Protein AF-0000000065998269 (afdb_homodimer)

pLDDT: mean 97.58, std 2.24, range [82.88, 98.94]

Radius of gyration: 25.49 Å; Cα contacts (8 Å, |Δi|>4): 1483; chains: 2; bounding box: 58×75×57 Å

Organism: Parabacteroides distasonis (strain ATCC 8503 / DSM 20701 / CIP 104284 / JCM 5825 / NCTC 11152) (NCBI:txid435591)

Solvent-accessible surface area (backbone atoms only — not comparable to full-atom values): 30458 Å² total; per-residue (Å²): 128,53,25,35,28,27,34,22,47,51,65,35,29,40,36,16,52,49,46,30,29,67,68,49,56,32,52,29,38,32,28,32,16,78,54,74,36,40,17,39,26,52,20,51,34,50,50,27,27,26,58,68,72,67,38,81,35,43,54,41,36,34,56,74,51,56,73,78,44,46,61,20,51,36,34,37,38,46,43,64,72,78,88,51,94,92,58,50,70,63,54,46,47,42,54,24,45,53,47,46,49,51,51,51,55,52,46,38,73,42,15,73,78,35,28,38,37,29,60,23,68,60,30,35,48,47,33,35,47,47,39,70,73,67,68,55,66,64,38,33,42,38,11,38,49,13,37,34,48,12,31,38,37,20,34,42,47,16,61,75,69,72,51,62,40,76,48,40,46,50,48,20,29,29,29,79,43,62,85,23,45,41,64,41,58,87,78,12,21,49,80,81,41,49,39,70,81,76,40,52,71,68,56,50,49,50,36,48,54,50,38,32,40,39,64,60,53,32,22,68,31,53,76,40,75,73,24,55,21,55,5,39,24,45,28,41,55,50,37,27,20,72,64,47,61,60,42,76,42,25,25,18,32,70,31,84,46,62,98,79,35,60,85,47,28,38,16,39,40,23,28,25,17,75,70,31,52,73,40,82,56,83,74,93,64,53,74,68,53,46,50,52,41,51,54,14,50,50,53,50,52,55,58,45,49,44,38,46,74,62,63,74,95,129,52,26,34,28,27,35,23,48,51,64,34,29,40,38,17,52,48,48,31,31,67,68,49,58,30,52,30,39,33,29,33,17,80,55,74,36,40,16,38,27,50,21,51,33,49,50,27,26,27,58,68,72,68,36,81,35,44,55,42,35,33,56,73,50,55,72,75,44,46,60,20,50,36,35,36,38,44,44,63,72,77,88,50,94,91,58,50,72,62,54,46,47,41,55,25,45,53,48,46,48,52,51,52,54,52,45,38,74,41,15,74,80,36,28,39,35,27,60,24,69,60,29,36,48,45,32,36,48,47,40,71,73,67,68,56,65,64,38,31,41,37,12,39,46,14,37,34,49,13,31,40,36,19,34,41,48,16,61,74,69,72,51,62,38,73,49,40,46,48,49,18,29,28,29,77,46,61,85,24,45,41,63,41,58,86,77,12,21,50,80,81,41,49,39,70,80,77,40,54,72,68,58,49,50,50,37,47,53,49,38,34,40,40,64,60,54,31,21,68,30,56,75,41,75,71,24,53,24,54,6,38,26,43,29,43,56,49,38,28,21,73,64,46,60,61,42,76,42,26,24,16,34,70,30,84,46,62,96,79,35,59,85,47,28,37,16,39,39,22,29,26,18,75,69,32,50,75,39,80,56,83,74,93,65,53,74,68,53,47,52,52,41,52,53,14,50,49,52,51,52,54,56,46,48,43,38,45,75,62,63,75,93

Foldseek 3Di:
DAEEEEEDCPQQSLLLQLLCQLVVLGQEYEYEYQDPPRQQVSQVVSVVCCVVSVGRRRYHYDHPDLLVLAQHQEYEYADADDDDPPDDLLNRLLRRLVVLLVVLVSNCVRHVNHQYEYAYPVQQLSLLLNCVNVVDDQLRGWYLQFLLLQLLLLVLLCVLLVHDSVQKGWTWWFGRALQTIDTPLQPIDRNPHRCCVVDPPVSSVVSRNCSSCVQVVVCVVVVHGDRNSSSVSSNVLSSCQSVFVQDWTWIFTADPCALHDHSTTITFTAGHYVSRGPGTDHDDDDPVRSVSNVVRRVVRVVSNVSCVVSPSD/DAEEEEEDCPQQSLLLQLLCQLVVLGQEYEYEYQDPPRQQVSQVVSVVCCVVSVGRRRYHYDHPDLLVLAQHQEYEYADADDDDPPADLLNRLLRRLVVLLVVLVSNCVRHVQHQYEYAYPVQQLSLLLNCVNVVDPQLRGWYLQFLLLQLLLLVLLCVLLVHDSVQKGWTWWFGRALQTIDTPLQPIDRNPHRCCVVDPPVSSVVSRNCSSCVQVVVCVVPVHGDRNSSSVSSNVLSSCQSVFVQDWTWIFTADDCALHDHSTTITFTAGHYVSRGPGTDHDDDDPVRSVSNVVRRVVRVVSNVSCVVSPSD

Structure (mmCIF, N/CA/C/O backbone):
data_AF-0000000065998269-model_v1
#
loop_
_entity.id
_entity.type
_entity.pdbx_description
1 polymer 'Malate dehydrogenase'
#
loop_
_atom_site.group_PDB
_atom_site.id
_atom_site.type_symbol
_atom_site.label_atom_id
_atom_site.label_alt_id
_atom_site.label_comp_id
_atom_site.label_asym_id
_atom_site.label_entity_id
_atom_site.label_seq_id
_atom_site.pdbx_PDB_ins_code
_atom_site.Cartn_x
_atom_site.Cartn_y
_atom_site.Cartn_z
_atom_site.occupancy
_atom_site.B_iso_or_equiv
_atom_site.auth_seq_id
_atom_site.auth_comp_id
_atom_site.auth_asym_id
_atom_site.auth_atom_id
_atom_site.pdbx_PDB_model_num
ATOM 1 N N . MET A 1 1 ? 19.141 14.562 -9.172 1 91.5 1 MET A N 1
ATOM 2 C CA . MET A 1 1 ? 18.297 13.414 -8.836 1 91.5 1 MET A CA 1
ATOM 3 C C . MET A 1 1 ? 17.484 13.688 -7.574 1 91.5 1 MET A C 1
ATOM 5 O O . MET A 1 1 ? 18.031 14.156 -6.574 1 91.5 1 MET A O 1
ATOM 9 N N . SER A 1 2 ? 16.156 13.688 -7.668 1 98 2 SER A N 1
ATOM 10 C CA . SER A 1 2 ? 15.312 13.938 -6.504 1 98 2 SER A CA 1
ATOM 11 C C . SER A 1 2 ? 15.367 12.766 -5.523 1 98 2 SER A C 1
ATOM 13 O O . SER A 1 2 ? 15.406 11.609 -5.938 1 98 2 SER A O 1
ATOM 15 N N . LYS A 1 3 ? 15.57 13.078 -4.312 1 98.75 3 LYS A N 1
ATOM 16 C CA . LYS A 1 3 ? 15.703 12.078 -3.258 1 98.75 3 LYS A CA 1
ATOM 17 C C . LYS A 1 3 ? 14.828 12.422 -2.059 1 98.75 3 LYS A C 1
ATOM 19 O O . LYS A 1 3 ? 14.82 13.57 -1.599 1 98.75 3 LYS A O 1
ATOM 24 N N . VAL A 1 4 ? 14.016 11.438 -1.561 1 98.94 4 VAL A N 1
ATOM 25 C CA . VAL A 1 4 ? 13.164 11.594 -0.384 1 98.94 4 VAL A CA 1
ATOM 26 C C . VAL A 1 4 ? 13.531 10.539 0.659 1 98.94 4 VAL A C 1
ATOM 28 O O . VAL A 1 4 ? 13.758 9.375 0.321 1 98.94 4 VAL A O 1
ATOM 31 N N . THR A 1 5 ? 13.664 10.938 1.883 1 98.94 5 THR A N 1
ATOM 32 C CA . THR A 1 5 ? 13.883 10.008 2.986 1 98.94 5 THR A CA 1
ATOM 33 C C . THR A 1 5 ? 12.648 9.945 3.887 1 98.94 5 THR A C 1
ATOM 35 O O . THR A 1 5 ? 12.047 10.969 4.199 1 98.94 5 THR A O 1
ATOM 38 N N . VAL A 1 6 ? 12.266 8.773 4.223 1 98.94 6 VAL A N 1
ATOM 39 C CA . VAL A 1 6 ? 11.234 8.531 5.23 1 98.94 6 VAL A CA 1
ATOM 40 C C . VAL A 1 6 ? 11.867 7.898 6.469 1 98.94 6 VAL A C 1
ATOM 42 O O . VAL A 1 6 ? 12.398 6.785 6.406 1 98.94 6 VAL A O 1
ATOM 45 N N . VAL A 1 7 ? 11.828 8.633 7.582 1 98.88 7 VAL A N 1
ATOM 46 C CA . VAL A 1 7 ? 12.383 8.117 8.828 1 98.88 7 VAL A CA 1
ATOM 47 C C . VAL A 1 7 ? 11.281 7.441 9.641 1 98.88 7 VAL A C 1
ATOM 49 O O . VAL A 1 7 ? 10.336 8.094 10.086 1 98.88 7 VAL A O 1
ATOM 52 N N . GLY A 1 8 ? 11.453 6.199 9.93 1 98.44 8 GLY A N 1
ATOM 53 C CA . GLY A 1 8 ? 10.422 5.332 10.469 1 98.44 8 GLY A CA 1
ATOM 54 C C . GLY A 1 8 ? 9.758 4.473 9.406 1 98.44 8 GLY A C 1
ATOM 55 O O . GLY A 1 8 ? 9.039 4.988 8.547 1 98.44 8 GLY A O 1
ATOM 56 N N . ALA A 1 9 ? 9.984 3.166 9.477 1 98.19 9 ALA A N 1
ATOM 57 C CA . ALA A 1 9 ? 9.414 2.25 8.492 1 98.19 9 ALA A CA 1
ATOM 58 C C . ALA A 1 9 ? 8.242 1.472 9.078 1 98.19 9 ALA A C 1
ATOM 60 O O . ALA A 1 9 ? 8.008 0.316 8.711 1 98.19 9 ALA A O 1
ATOM 61 N N . GLY A 1 10 ? 7.562 2.105 10.109 1 97.25 10 GLY A N 1
ATOM 62 C CA . GLY A 1 10 ? 6.289 1.541 10.531 1 97.25 10 GLY A CA 1
ATOM 63 C C . GLY A 1 10 ? 5.223 1.598 9.453 1 97.25 10 GLY A C 1
ATOM 64 O O . GLY A 1 10 ? 5.531 1.818 8.281 1 97.25 10 GLY A O 1
ATOM 65 N N . ASN A 1 11 ? 3.99 1.407 9.805 1 97.44 11 ASN A N 1
ATOM 66 C CA . ASN A 1 11 ? 2.912 1.317 8.828 1 97.44 11 ASN A CA 1
ATOM 67 C C . ASN A 1 11 ? 2.766 2.611 8.031 1 97.44 11 ASN A C 1
ATOM 69 O O . ASN A 1 11 ? 2.715 2.588 6.805 1 97.44 11 ASN A O 1
ATOM 73 N N . VAL A 1 12 ? 2.777 3.721 8.75 1 98.44 12 VAL A N 1
ATOM 74 C CA . VAL A 1 12 ? 2.553 5.008 8.102 1 98.44 12 VAL A CA 1
ATOM 75 C C . VAL A 1 12 ? 3.748 5.352 7.211 1 98.44 12 VAL A C 1
ATOM 77 O O . VAL A 1 12 ? 3.578 5.699 6.039 1 98.44 12 VAL A O 1
ATOM 80 N N . GLY A 1 13 ? 4.945 5.234 7.773 1 98.75 13 GLY A N 1
ATOM 81 C CA . GLY A 1 13 ? 6.137 5.559 7.008 1 98.75 13 GLY A CA 1
ATOM 82 C C . GLY A 1 13 ? 6.324 4.68 5.785 1 98.75 13 GLY A C 1
ATOM 83 O O . GLY A 1 13 ? 6.652 5.172 4.707 1 98.75 13 GLY A O 1
ATOM 84 N N . ALA A 1 14 ? 6.105 3.406 5.93 1 98.81 14 ALA A N 1
ATOM 85 C CA . ALA A 1 14 ? 6.242 2.475 4.816 1 98.81 14 ALA A CA 1
ATOM 86 C C . ALA A 1 14 ? 5.191 2.748 3.742 1 98.81 14 ALA A C 1
ATOM 88 O O . ALA A 1 14 ? 5.477 2.652 2.545 1 98.81 14 ALA A O 1
ATOM 89 N N . THR A 1 15 ? 3.943 3.043 4.191 1 98.81 15 THR A N 1
ATOM 90 C CA . THR A 1 15 ? 2.906 3.395 3.227 1 98.81 15 THR A CA 1
ATOM 91 C C . THR A 1 15 ? 3.293 4.648 2.451 1 98.81 15 THR A C 1
ATOM 93 O O . THR A 1 15 ? 3.135 4.703 1.23 1 98.81 15 THR A O 1
ATOM 96 N N . CYS A 1 16 ? 3.816 5.66 3.148 1 98.94 16 CYS A N 1
ATOM 97 C CA . CYS A 1 16 ? 4.281 6.875 2.492 1 98.94 16 CYS A CA 1
ATOM 98 C C . CYS A 1 16 ? 5.34 6.559 1.443 1 98.94 16 CYS A C 1
ATOM 100 O O . CYS A 1 16 ? 5.223 6.98 0.291 1 98.94 16 CYS A O 1
ATOM 102 N N . ALA A 1 17 ? 6.344 5.754 1.834 1 98.94 17 ALA A N 1
ATOM 103 C CA . ALA A 1 17 ? 7.422 5.379 0.923 1 98.94 17 ALA A CA 1
ATOM 104 C C . ALA A 1 17 ? 6.879 4.629 -0.29 1 98.94 17 ALA A C 1
ATOM 106 O O . ALA A 1 17 ? 7.297 4.879 -1.423 1 98.94 17 ALA A O 1
ATOM 107 N N . ASN A 1 18 ? 5.969 3.752 -0.035 1 98.88 18 ASN A N 1
ATOM 108 C CA . ASN A 1 18 ? 5.383 2.951 -1.105 1 98.88 18 ASN A CA 1
ATOM 109 C C . ASN A 1 18 ? 4.625 3.82 -2.107 1 98.88 18 ASN A C 1
ATOM 111 O O . ASN A 1 18 ? 4.738 3.619 -3.318 1 98.88 18 ASN A O 1
ATOM 115 N N . VAL A 1 19 ? 3.812 4.781 -1.6 1 98.88 19 VAL A N 1
ATOM 116 C CA . VAL A 1 19 ? 3.064 5.688 -2.461 1 98.88 19 VAL A CA 1
ATOM 117 C C . VAL A 1 19 ? 4.031 6.559 -3.262 1 98.88 19 VAL A C 1
ATOM 119 O O . VAL A 1 19 ? 3.842 6.766 -4.465 1 98.88 19 VAL A O 1
ATOM 122 N N . LEU A 1 20 ? 5.121 7.055 -2.623 1 98.88 20 LEU A N 1
ATOM 123 C CA . LEU A 1 20 ? 6.113 7.875 -3.307 1 98.88 20 LEU A CA 1
ATOM 124 C C . LEU A 1 20 ? 6.75 7.113 -4.465 1 98.88 20 LEU A C 1
ATOM 126 O O . LEU A 1 20 ? 6.984 7.68 -5.531 1 98.88 20 LEU A O 1
ATOM 130 N N . ALA A 1 21 ? 7.02 5.824 -4.234 1 98.62 21 ALA A N 1
ATOM 131 C CA . ALA A 1 21 ? 7.656 5 -5.258 1 98.62 21 ALA A CA 1
ATOM 132 C C . ALA A 1 21 ? 6.688 4.699 -6.398 1 98.62 21 ALA A C 1
ATOM 134 O O . ALA A 1 21 ? 7.004 4.938 -7.566 1 98.62 21 ALA A O 1
ATOM 135 N N . PHE A 1 22 ? 5.516 4.27 -6.008 1 97.25 22 PHE A N 1
ATOM 136 C CA . PHE A 1 22 ? 4.508 3.848 -6.973 1 97.25 22 PHE A CA 1
ATOM 137 C C . PHE A 1 22 ? 4.109 5.004 -7.879 1 97.25 22 PHE A C 1
ATOM 139 O O . PHE A 1 22 ? 3.916 4.82 -9.086 1 97.25 22 PHE A O 1
ATOM 146 N N . ASN A 1 23 ? 4.047 6.219 -7.281 1 97.75 23 ASN A N 1
ATOM 147 C CA . ASN A 1 23 ? 3.666 7.406 -8.039 1 97.75 23 ASN A CA 1
ATOM 148 C C . ASN A 1 23 ? 4.875 8.062 -8.695 1 97.75 23 ASN A C 1
ATOM 150 O O . ASN A 1 23 ? 4.746 9.102 -9.352 1 97.75 23 ASN A O 1
ATOM 154 N N . GLU A 1 24 ? 6.055 7.465 -8.5 1 98.31 24 GLU A N 1
ATOM 155 C CA . GLU A 1 24 ? 7.301 7.977 -9.055 1 98.31 24 GLU A CA 1
ATOM 156 C C . GLU A 1 24 ? 7.484 9.453 -8.727 1 98.31 24 GLU A C 1
ATOM 158 O O . GLU A 1 24 ? 7.785 10.266 -9.609 1 98.31 24 GLU A O 1
ATOM 163 N N . VAL A 1 25 ? 7.301 9.781 -7.477 1 98.69 25 VAL A N 1
ATOM 164 C CA . VAL A 1 25 ? 7.418 11.156 -7 1 98.69 25 VAL A CA 1
ATOM 165 C C . VAL A 1 25 ? 8.891 11.562 -6.969 1 98.69 25 VAL A C 1
ATOM 167 O O . VAL A 1 25 ? 9.227 12.719 -7.242 1 98.69 25 VAL A O 1
ATOM 170 N N . ALA A 1 26 ? 9.766 10.625 -6.637 1 98.69 26 ALA A N 1
ATOM 171 C CA . ALA A 1 26 ? 11.195 10.875 -6.523 1 98.69 26 ALA A CA 1
ATOM 172 C C . ALA A 1 26 ? 12 9.766 -7.199 1 98.69 26 ALA A C 1
ATOM 174 O O . ALA A 1 26 ? 11.508 8.648 -7.363 1 98.69 26 ALA A O 1
ATOM 175 N N . ASP A 1 27 ? 13.234 10.094 -7.594 1 98.62 27 ASP A N 1
ATOM 176 C CA . ASP A 1 27 ? 14.125 9.102 -8.195 1 98.62 27 ASP A CA 1
ATOM 177 C C . ASP A 1 27 ? 14.523 8.039 -7.172 1 98.62 27 ASP A C 1
ATOM 179 O O . ASP A 1 27 ? 14.641 6.855 -7.512 1 98.62 27 ASP A O 1
ATOM 183 N N . GLU A 1 28 ? 14.727 8.492 -5.961 1 98.81 28 GLU A N 1
ATOM 184 C CA . GLU A 1 28 ? 15.148 7.605 -4.887 1 98.81 28 GLU A CA 1
ATOM 185 C C . GLU A 1 28 ? 14.383 7.887 -3.598 1 98.81 28 GLU A C 1
ATOM 187 O O . GLU A 1 28 ? 14.188 9.047 -3.227 1 98.81 28 GLU A O 1
ATOM 192 N N . VAL A 1 29 ? 13.891 6.844 -2.99 1 98.94 29 VAL A N 1
ATOM 193 C CA . VAL A 1 29 ? 13.258 6.902 -1.674 1 98.94 29 VAL A CA 1
ATOM 194 C C . VAL A 1 29 ? 14.062 6.059 -0.683 1 98.94 29 VAL A C 1
ATOM 196 O O . VAL A 1 29 ? 14.281 4.867 -0.906 1 98.94 29 VAL A O 1
ATOM 199 N N . VAL A 1 30 ? 14.516 6.641 0.413 1 98.94 30 VAL A N 1
ATOM 200 C CA . VAL A 1 30 ? 15.25 5.941 1.46 1 98.94 30 VAL A CA 1
ATOM 201 C C . VAL A 1 30 ? 14.375 5.785 2.697 1 98.94 30 VAL A C 1
ATOM 203 O O . VAL A 1 30 ? 13.797 6.766 3.188 1 98.94 30 VAL A O 1
ATOM 206 N N . MET A 1 31 ? 14.195 4.566 3.094 1 98.88 31 MET A N 1
ATOM 207 C CA . MET A 1 31 ? 13.555 4.297 4.375 1 98.88 31 MET A CA 1
ATOM 208 C C . MET A 1 31 ? 14.586 3.99 5.453 1 98.88 31 MET A C 1
ATOM 210 O O . MET A 1 31 ? 15.422 3.104 5.281 1 98.88 31 MET A O 1
ATOM 214 N N . LEU A 1 32 ? 14.531 4.738 6.504 1 98.88 32 LEU A N 1
ATOM 215 C CA . LEU A 1 32 ? 15.43 4.535 7.633 1 98.88 32 LEU A CA 1
ATOM 216 C C . LEU A 1 32 ? 14.656 4.133 8.883 1 98.88 32 LEU A C 1
ATOM 218 O O . LEU A 1 32 ? 13.633 4.742 9.203 1 98.88 32 LEU A O 1
ATOM 222 N N . ASP A 1 33 ? 15.055 3.076 9.523 1 98.62 33 ASP A N 1
ATOM 223 C CA . ASP A 1 33 ? 14.461 2.627 10.781 1 98.62 33 ASP A CA 1
ATOM 224 C C . ASP A 1 33 ? 15.531 2.189 11.773 1 98.62 33 ASP A C 1
ATOM 226 O O . ASP A 1 33 ? 16.656 1.871 11.375 1 98.62 33 ASP A O 1
ATOM 230 N N . VAL A 1 34 ? 15.172 2.266 13.016 1 97.69 34 VAL A N 1
ATOM 231 C CA . VAL A 1 34 ? 16.109 1.855 14.055 1 97.69 34 VAL A CA 1
ATOM 232 C C . VAL A 1 34 ? 16.078 0.337 14.211 1 97.69 34 VAL A C 1
ATOM 234 O O . VAL A 1 34 ? 17.062 -0.271 14.641 1 97.69 34 VAL A O 1
ATOM 237 N N . LYS A 1 35 ? 14.953 -0.247 13.945 1 97.31 35 LYS A N 1
ATOM 238 C CA . LYS A 1 35 ? 14.82 -1.694 14.07 1 97.31 35 LYS A CA 1
ATOM 239 C C . LYS A 1 35 ? 15.5 -2.416 12.914 1 97.31 35 LYS A C 1
ATOM 241 O O . LYS A 1 35 ? 15.203 -2.15 11.75 1 97.31 35 LYS A O 1
ATOM 246 N N . GLU A 1 36 ? 16.344 -3.367 13.227 1 97.88 36 GLU A N 1
ATOM 247 C CA . GLU A 1 36 ? 17.125 -4.09 12.219 1 97.88 36 GLU A CA 1
ATOM 248 C C . GLU A 1 36 ? 16.219 -4.902 11.305 1 97.88 36 GLU A C 1
ATOM 250 O O . GLU A 1 36 ? 15.289 -5.57 11.766 1 97.88 36 GLU A O 1
ATOM 255 N N . GLY A 1 37 ? 16.453 -4.785 9.992 1 98.25 37 GLY A N 1
ATOM 256 C CA . GLY A 1 37 ? 15.812 -5.652 9.023 1 98.25 37 GLY A CA 1
ATOM 257 C C . GLY A 1 37 ? 14.516 -5.082 8.477 1 98.25 37 GLY A C 1
ATOM 258 O O . GLY A 1 37 ? 14.133 -5.371 7.344 1 98.25 37 GLY A O 1
ATOM 259 N N . VAL A 1 38 ? 13.82 -4.23 9.219 1 98.19 38 VAL A N 1
ATOM 260 C CA . VAL A 1 38 ? 12.461 -3.818 8.898 1 98.19 38 VAL A CA 1
ATOM 261 C C . VAL A 1 38 ? 12.461 -2.955 7.641 1 98.19 38 VAL A C 1
ATOM 263 O O . VAL A 1 38 ? 11.773 -3.268 6.664 1 98.19 38 VAL A O 1
ATOM 266 N N . SER A 1 39 ? 13.258 -1.884 7.645 1 98.69 39 SER A N 1
ATOM 267 C CA . SER A 1 39 ? 13.289 -1.006 6.477 1 98.69 39 SER A CA 1
ATOM 268 C C . SER A 1 39 ? 13.898 -1.714 5.273 1 98.69 39 SER A C 1
ATOM 270 O O . SER A 1 39 ? 13.43 -1.545 4.145 1 98.69 39 SER A O 1
ATOM 272 N N . GLU A 1 40 ? 14.914 -2.562 5.508 1 98.75 40 GLU A N 1
ATOM 273 C CA . GLU A 1 40 ? 15.547 -3.316 4.43 1 98.75 40 GLU A CA 1
ATOM 274 C C . GLU A 1 40 ? 14.578 -4.312 3.809 1 98.75 40 GLU A C 1
ATOM 276 O O . GLU A 1 40 ? 14.492 -4.426 2.584 1 98.75 40 GLU A O 1
ATOM 281 N N . GLY A 1 41 ? 13.883 -5.023 4.668 1 98.81 41 GLY A N 1
ATOM 282 C CA . GLY A 1 41 ? 12.914 -6 4.195 1 98.81 41 GLY A CA 1
ATOM 283 C C . GLY A 1 41 ? 11.773 -5.383 3.412 1 98.81 41 GLY A C 1
ATOM 284 O O . GLY A 1 41 ? 11.406 -5.875 2.344 1 98.81 41 GLY A O 1
ATOM 285 N N . LYS A 1 42 ? 11.211 -4.297 3.953 1 98.88 42 LYS A N 1
ATOM 286 C CA . LYS A 1 42 ? 10.102 -3.639 3.271 1 98.88 42 LYS A CA 1
ATOM 287 C C . LYS A 1 42 ? 10.547 -3.033 1.944 1 98.88 42 LYS A C 1
ATOM 289 O O . LYS A 1 42 ? 9.844 -3.131 0.94 1 98.88 42 LYS A O 1
ATOM 294 N N . ALA A 1 43 ? 11.734 -2.451 1.914 1 98.88 43 ALA A N 1
ATOM 295 C CA . ALA A 1 43 ? 12.258 -1.893 0.673 1 98.88 43 ALA A CA 1
ATOM 296 C C . ALA A 1 43 ? 12.453 -2.98 -0.38 1 98.88 43 ALA A C 1
ATOM 298 O O . ALA A 1 43 ? 12.109 -2.791 -1.548 1 98.88 43 ALA A O 1
ATOM 299 N N . MET A 1 44 ? 13.016 -4.082 0.036 1 98.81 44 MET A N 1
ATOM 300 C CA . MET A 1 44 ? 13.219 -5.199 -0.883 1 98.81 44 MET A CA 1
ATOM 301 C C . MET A 1 44 ? 11.883 -5.699 -1.433 1 98.81 44 MET A C 1
ATOM 303 O O . MET A 1 44 ? 11.742 -5.906 -2.639 1 98.81 44 MET A O 1
ATOM 307 N N . ASP A 1 45 ? 10.945 -5.895 -0.549 1 98.88 45 ASP A N 1
ATOM 308 C CA . ASP A 1 45 ? 9.609 -6.34 -0.953 1 98.88 45 ASP A CA 1
ATOM 309 C C . ASP A 1 45 ? 8.977 -5.352 -1.927 1 98.88 45 ASP A C 1
ATOM 311 O O . ASP A 1 45 ? 8.422 -5.75 -2.951 1 98.88 45 ASP A O 1
ATOM 315 N N . MET A 1 46 ? 9.102 -4.051 -1.63 1 98.88 46 MET A N 1
ATOM 316 C CA . MET A 1 46 ? 8.562 -3.014 -2.506 1 98.88 46 MET A CA 1
ATOM 317 C C . MET A 1 46 ? 9.266 -3.023 -3.859 1 98.88 46 MET A C 1
ATOM 319 O O . MET A 1 46 ? 8.617 -2.893 -4.898 1 98.88 46 MET A O 1
ATOM 323 N N . MET A 1 47 ? 10.555 -3.236 -3.859 1 98.81 47 MET A N 1
ATOM 324 C CA . MET A 1 47 ? 11.305 -3.232 -5.113 1 98.81 47 MET A CA 1
ATOM 325 C C . MET A 1 47 ? 10.938 -4.441 -5.969 1 98.81 47 MET A C 1
ATOM 327 O O . MET A 1 47 ? 11.055 -4.395 -7.195 1 98.81 47 MET A O 1
ATOM 331 N N . GLN A 1 48 ? 10.484 -5.488 -5.32 1 98.81 48 GLN A N 1
ATOM 332 C CA . GLN A 1 48 ? 10.031 -6.668 -6.055 1 98.81 48 GLN A CA 1
ATOM 333 C C . GLN A 1 48 ? 8.688 -6.418 -6.73 1 98.81 48 GLN A C 1
ATOM 335 O O . GLN A 1 48 ? 8.227 -7.242 -7.52 1 98.81 48 GLN A O 1
ATOM 340 N N . THR A 1 49 ? 8.055 -5.289 -6.484 1 98.69 49 THR A N 1
ATOM 341 C CA . THR A 1 49 ? 6.812 -4.941 -7.164 1 98.69 49 THR A CA 1
ATOM 342 C C . THR A 1 49 ? 7.09 -4.074 -8.391 1 98.69 49 THR A C 1
ATOM 344 O O . THR A 1 49 ? 6.195 -3.832 -9.203 1 98.69 49 THR A O 1
ATOM 347 N N . ALA A 1 50 ? 8.344 -3.594 -8.609 1 98.31 50 ALA A N 1
ATOM 348 C CA . ALA A 1 50 ? 8.68 -2.574 -9.594 1 98.31 50 ALA A CA 1
ATOM 349 C C . ALA A 1 50 ? 8.227 -2.99 -10.992 1 98.31 50 ALA A C 1
ATOM 351 O O . ALA A 1 50 ? 7.602 -2.203 -11.711 1 98.31 50 ALA A O 1
ATOM 352 N N . GLN A 1 51 ? 8.461 -4.242 -11.391 1 97.25 51 GLN A N 1
ATOM 353 C CA . GLN A 1 51 ? 8.086 -4.699 -12.727 1 97.25 51 GLN A CA 1
ATOM 354 C C . GLN A 1 51 ? 6.59 -4.977 -12.82 1 97.25 51 GLN A C 1
ATOM 356 O O . GLN A 1 51 ? 5.988 -4.809 -13.883 1 97.25 51 GLN A O 1
ATOM 361 N N . LEU A 1 52 ? 6.023 -5.445 -11.703 1 98.06 52 LEU A N 1
ATOM 362 C CA . LEU A 1 52 ? 4.586 -5.703 -11.672 1 98.06 52 LEU A CA 1
ATOM 363 C C . LEU A 1 52 ? 3.799 -4.418 -11.883 1 98.06 52 LEU A C 1
ATOM 365 O O . LEU A 1 52 ? 2.758 -4.422 -12.547 1 98.06 52 LEU A O 1
ATOM 369 N N . LEU A 1 53 ? 4.344 -3.32 -11.289 1 98 53 LEU A N 1
ATOM 370 C CA . LEU A 1 53 ? 3.584 -2.076 -11.211 1 98 53 LEU A CA 1
ATOM 371 C C . LEU A 1 53 ? 4.152 -1.034 -12.172 1 98 53 LEU A C 1
ATOM 373 O O . LEU A 1 53 ? 3.539 0.016 -12.383 1 98 53 LEU A O 1
ATOM 377 N N . GLY A 1 54 ? 5.336 -1.257 -12.672 1 97.69 54 GLY A N 1
ATOM 378 C CA . GLY A 1 54 ? 5.895 -0.473 -13.758 1 97.69 54 GLY A CA 1
ATOM 379 C C . GLY A 1 54 ? 6.523 0.828 -13.305 1 97.69 54 GLY A C 1
ATOM 380 O O . GLY A 1 54 ? 6.57 1.802 -14.055 1 97.69 54 GLY A O 1
ATOM 381 N N . PHE A 1 55 ? 6.984 0.964 -12.055 1 98.12 55 PHE A N 1
ATOM 382 C CA . PHE A 1 55 ? 7.605 2.209 -11.617 1 98.12 55 PHE A CA 1
ATOM 383 C C . PHE A 1 55 ? 9.125 2.088 -11.633 1 98.12 55 PHE A C 1
ATOM 385 O O . PHE A 1 55 ? 9.664 0.984 -11.531 1 98.12 55 PHE A O 1
ATOM 392 N N . ASP A 1 56 ? 9.875 3.191 -11.688 1 98.38 56 ASP A N 1
ATOM 393 C CA . ASP A 1 56 ? 11.328 3.205 -11.859 1 98.38 56 ASP A CA 1
ATOM 394 C C . ASP A 1 56 ? 12.023 3.744 -10.617 1 98.38 56 ASP A C 1
ATOM 396 O O . ASP A 1 56 ? 13.258 3.719 -10.531 1 98.38 56 ASP A O 1
ATOM 400 N N . THR A 1 57 ? 11.266 4.297 -9.641 1 98.75 57 THR A N 1
ATOM 401 C CA . THR A 1 57 ? 11.844 4.828 -8.406 1 98.75 57 THR A CA 1
ATOM 402 C C . THR A 1 57 ? 12.656 3.756 -7.695 1 98.75 57 THR A C 1
ATOM 404 O O . THR A 1 57 ? 12.242 2.6 -7.609 1 98.75 57 THR A O 1
ATOM 407 N N . LYS A 1 58 ? 13.875 4.094 -7.223 1 98.56 58 LYS A N 1
ATOM 408 C CA . LYS A 1 58 ? 14.68 3.207 -6.391 1 98.56 58 LYS A CA 1
ATOM 409 C C . LYS A 1 58 ? 14.312 3.348 -4.918 1 98.56 58 LYS A C 1
ATOM 411 O O . LYS A 1 58 ? 14.312 4.453 -4.375 1 98.56 58 LYS A O 1
ATOM 416 N N . VAL A 1 59 ? 13.945 2.275 -4.266 1 98.81 59 VAL A N 1
ATOM 417 C CA . VAL A 1 59 ? 13.633 2.264 -2.842 1 98.81 59 VAL A CA 1
ATOM 418 C C . VAL A 1 59 ? 14.75 1.545 -2.078 1 98.81 59 VAL A C 1
ATOM 420 O O . VAL A 1 59 ? 15.102 0.41 -2.406 1 98.81 59 VAL A O 1
ATOM 423 N N . VAL A 1 60 ? 15.25 2.182 -1.071 1 98.62 60 VAL A N 1
ATOM 424 C CA . VAL A 1 60 ? 16.344 1.639 -0.277 1 98.62 60 VAL A CA 1
ATOM 425 C C . VAL A 1 60 ? 15.969 1.655 1.203 1 98.62 60 VAL A C 1
ATOM 427 O O . VAL A 1 60 ? 15.352 2.609 1.683 1 98.62 60 VAL A O 1
ATOM 430 N N . GLY A 1 61 ? 16.25 0.547 1.888 1 98.75 61 GLY A N 1
ATOM 431 C CA . GLY A 1 61 ? 16.094 0.49 3.332 1 98.75 61 GLY A CA 1
ATOM 432 C C . GLY A 1 61 ? 17.406 0.431 4.082 1 98.75 61 GLY A C 1
ATOM 433 O O . GLY A 1 61 ? 18.375 -0.192 3.615 1 98.75 61 GLY A O 1
ATOM 434 N N . CYS A 1 62 ? 17.469 1.099 5.207 1 98.69 62 CYS A N 1
ATOM 435 C CA . CYS A 1 62 ? 18.688 1.015 6.02 1 98.69 62 CYS A CA 1
ATOM 436 C C . CYS A 1 62 ? 18.344 1.107 7.504 1 98.69 62 CYS A C 1
ATOM 438 O O . CYS A 1 62 ? 17.328 1.688 7.883 1 98.69 62 CYS A O 1
ATOM 440 N N . THR A 1 63 ? 19.219 0.493 8.32 1 98.38 63 THR A N 1
ATOM 441 C CA . THR A 1 63 ? 19.094 0.52 9.773 1 98.38 63 THR A CA 1
ATOM 442 C C . THR A 1 63 ? 20.062 1.521 10.383 1 98.38 63 THR A C 1
ATOM 444 O O . THR A 1 63 ? 21.281 1.341 10.297 1 98.38 63 THR A O 1
ATOM 447 N N . ASN A 1 64 ? 19.562 2.602 10.914 1 97.38 64 ASN A N 1
ATOM 448 C CA . ASN A 1 64 ? 20.328 3.564 11.711 1 97.38 64 ASN A CA 1
ATOM 449 C C . ASN A 1 64 ? 21.469 4.172 10.914 1 97.38 64 ASN A C 1
ATOM 451 O O . ASN A 1 64 ? 22.469 4.605 11.484 1 97.38 64 ASN A O 1
ATOM 455 N N . ASP A 1 65 ? 21.422 4.176 9.633 1 98.25 65 ASP A N 1
ATOM 456 C CA . ASP A 1 65 ? 22.484 4.711 8.789 1 98.25 65 ASP A CA 1
ATOM 457 C C . ASP A 1 65 ? 22.047 6.008 8.109 1 98.25 65 ASP A C 1
ATOM 459 O O . ASP A 1 65 ? 21.656 6 6.945 1 98.25 65 ASP A O 1
ATOM 463 N N . TYR A 1 66 ? 22.25 7.062 8.781 1 98.5 66 TYR A N 1
ATOM 464 C CA . TYR A 1 66 ? 21.797 8.367 8.305 1 98.5 66 TYR A CA 1
ATOM 465 C C . TYR A 1 66 ? 22.609 8.82 7.098 1 98.5 66 TYR A C 1
ATOM 467 O O . TYR A 1 66 ? 22.172 9.695 6.344 1 98.5 66 TYR A O 1
ATOM 475 N N . GLU A 1 67 ? 23.812 8.312 6.918 1 98.5 67 GLU A N 1
ATOM 476 C CA . GLU A 1 67 ? 24.609 8.656 5.746 1 98.5 67 GLU A CA 1
ATOM 477 C C . GLU A 1 67 ? 23.875 8.32 4.453 1 98.5 67 GLU A C 1
ATOM 479 O O . GLU A 1 67 ? 24.016 9.023 3.449 1 98.5 67 GLU A O 1
ATOM 484 N N . LYS A 1 68 ? 23.078 7.312 4.48 1 98.5 68 LYS A N 1
ATOM 485 C CA . LYS A 1 68 ? 22.328 6.879 3.305 1 98.5 68 LYS A CA 1
ATOM 486 C C . LYS A 1 68 ? 21.234 7.883 2.943 1 98.5 68 LYS A C 1
ATOM 488 O O . LYS A 1 68 ? 20.688 7.84 1.841 1 98.5 68 LYS A O 1
ATOM 493 N N . THR A 1 69 ? 20.953 8.797 3.805 1 98.44 69 THR A N 1
ATOM 494 C CA . THR A 1 69 ? 19.906 9.789 3.572 1 98.44 69 THR A CA 1
ATOM 495 C C . THR A 1 69 ? 20.5 11.047 2.928 1 98.44 69 THR A C 1
ATOM 497 O O . THR A 1 69 ? 19.766 11.992 2.629 1 98.44 69 THR A O 1
ATOM 500 N N . ALA A 1 70 ? 21.75 11.07 2.643 1 98.69 70 ALA A N 1
ATOM 501 C CA . ALA A 1 70 ? 22.453 12.266 2.207 1 98.69 70 ALA A CA 1
ATOM 502 C C . ALA A 1 70 ? 21.812 12.867 0.964 1 98.69 70 ALA A C 1
ATOM 504 O O . ALA A 1 70 ? 21.406 12.141 0.051 1 98.69 70 ALA A O 1
ATOM 505 N N . ASN A 1 71 ? 21.641 14.195 1.005 1 98.56 71 ASN A N 1
ATOM 506 C CA . ASN A 1 71 ? 21.156 15.008 -0.113 1 98.56 71 ASN A CA 1
ATOM 507 C C . ASN A 1 71 ? 19.672 14.773 -0.386 1 98.56 71 ASN A C 1
ATOM 509 O O . ASN A 1 71 ? 19.234 14.844 -1.534 1 98.56 71 ASN A O 1
ATOM 513 N N . SER A 1 72 ? 18.953 14.398 0.622 1 98.81 72 SER A N 1
ATOM 514 C CA . SER A 1 72 ? 17.5 14.328 0.487 1 98.81 72 SER A CA 1
ATOM 515 C C . SER A 1 72 ? 16.891 15.711 0.3 1 98.81 72 SER A C 1
ATOM 517 O O . SER A 1 72 ? 17.297 16.672 0.976 1 98.81 72 SER A O 1
ATOM 519 N N . ASP A 1 73 ? 15.992 15.797 -0.662 1 98.94 73 ASP A N 1
ATOM 520 C CA . ASP A 1 73 ? 15.266 17.047 -0.884 1 98.94 73 ASP A CA 1
ATOM 521 C C . ASP A 1 73 ? 14.188 17.25 0.172 1 98.94 73 ASP A C 1
ATOM 523 O O . ASP A 1 73 ? 13.977 18.359 0.646 1 98.94 73 ASP A O 1
ATOM 527 N N . VAL A 1 74 ? 13.484 16.25 0.461 1 98.94 74 VAL A N 1
ATOM 528 C CA . VAL A 1 74 ? 12.43 16.25 1.473 1 98.94 74 VAL A CA 1
ATOM 529 C C . VAL A 1 74 ? 12.617 15.047 2.4 1 98.94 74 VAL A C 1
ATOM 531 O O . VAL A 1 74 ? 12.992 13.961 1.953 1 98.94 74 VAL A O 1
ATOM 534 N N . VAL A 1 75 ? 12.438 15.227 3.68 1 98.94 75 VAL A N 1
ATOM 535 C CA . VAL A 1 75 ? 12.484 14.172 4.68 1 98.94 75 VAL A CA 1
ATOM 536 C C . VAL A 1 75 ? 11.164 14.109 5.438 1 98.94 75 VAL A C 1
ATOM 538 O O . VAL A 1 75 ? 10.695 15.125 5.961 1 98.94 75 VAL A O 1
ATOM 541 N N . VAL A 1 76 ? 10.57 12.953 5.441 1 98.94 76 VAL A N 1
ATOM 542 C CA . VAL A 1 76 ? 9.344 12.703 6.191 1 98.94 76 VAL A CA 1
ATOM 543 C C . VAL A 1 76 ? 9.68 12.023 7.52 1 98.94 76 VAL A C 1
ATOM 545 O O . VAL A 1 76 ? 10.305 10.961 7.539 1 98.94 76 VAL A O 1
ATOM 548 N N . ILE A 1 77 ? 9.281 12.625 8.57 1 98.88 77 ILE A N 1
ATOM 549 C CA . ILE A 1 77 ? 9.57 12.094 9.898 1 98.88 77 ILE A CA 1
ATOM 550 C C . ILE A 1 77 ? 8.312 11.477 10.5 1 98.88 77 ILE A C 1
ATOM 552 O O . ILE A 1 77 ? 7.375 12.195 10.859 1 98.88 77 ILE A O 1
ATOM 556 N N . THR A 1 78 ? 8.312 10.188 10.539 1 98.38 78 THR A N 1
ATOM 557 C CA . THR A 1 78 ? 7.188 9.469 11.117 1 98.38 78 THR A CA 1
ATOM 558 C C . THR A 1 78 ? 7.605 8.758 12.398 1 98.38 78 THR A C 1
ATOM 560 O O . THR A 1 78 ? 6.805 8.039 13.008 1 98.38 78 THR A O 1
ATOM 563 N N . SER A 1 79 ? 8.781 8.938 12.766 1 95 79 SER A N 1
ATOM 564 C CA . SER A 1 79 ? 9.344 8.242 13.914 1 95 79 SER A CA 1
ATOM 565 C C . SER A 1 79 ? 8.711 8.727 15.219 1 95 79 SER A C 1
ATOM 567 O O . SER A 1 79 ? 8.336 9.891 15.336 1 95 79 SER A O 1
ATOM 569 N N . GLY A 1 80 ? 8.617 7.953 16.188 1 92.56 80 GLY A N 1
ATOM 570 C CA . GLY A 1 80 ? 7.977 8.133 17.484 1 92.56 80 GLY A CA 1
ATOM 571 C C . GLY A 1 80 ? 7.367 6.859 18.031 1 92.56 80 GLY A C 1
ATOM 572 O O . GLY A 1 80 ? 7.43 5.809 17.375 1 92.56 80 GLY A O 1
ATOM 573 N N . ILE A 1 81 ? 6.93 6.926 19.172 1 91.94 81 ILE A N 1
ATOM 574 C CA . ILE A 1 81 ? 6.273 5.77 19.766 1 91.94 81 ILE A CA 1
ATOM 575 C C . ILE A 1 81 ? 4.809 6.098 20.047 1 91.94 81 ILE A C 1
ATOM 577 O O . ILE A 1 81 ? 4.461 7.254 20.297 1 91.94 81 ILE A O 1
ATOM 581 N N . PRO A 1 82 ? 3.977 5.07 19.844 1 87.56 82 PRO A N 1
ATOM 582 C CA . PRO A 1 82 ? 2.604 5.277 20.297 1 87.56 82 PRO A CA 1
ATOM 583 C C . PRO A 1 82 ? 2.496 5.32 21.828 1 87.56 82 PRO A C 1
ATOM 585 O O . PRO A 1 82 ? 3.424 4.902 22.531 1 87.56 82 PRO A O 1
ATOM 588 N N . ARG A 1 83 ? 1.368 5.973 22.219 1 82.88 83 ARG A N 1
ATOM 589 C CA . ARG A 1 83 ? 1.148 6 23.656 1 82.88 83 ARG A CA 1
ATOM 590 C C . ARG A 1 83 ? 1.043 4.586 24.219 1 82.88 83 ARG A C 1
ATOM 592 O O . ARG A 1 83 ? 0.311 3.752 23.688 1 82.88 83 ARG A O 1
ATOM 599 N N . LYS A 1 84 ? 1.824 4.176 25.125 1 86.06 84 LYS A N 1
ATOM 600 C CA . LYS A 1 84 ? 1.816 2.875 25.797 1 86.06 84 LYS A CA 1
ATOM 601 C C . LYS A 1 84 ? 0.987 2.916 27.078 1 86.06 84 LYS A C 1
ATOM 603 O O . LYS A 1 84 ? 0.756 3.988 27.641 1 86.06 84 LYS A O 1
ATOM 608 N N . PRO A 1 85 ? 0.388 1.703 27.469 1 88.56 85 PRO A N 1
ATOM 609 C CA . PRO A 1 85 ? -0.348 1.675 28.734 1 88.56 85 PRO A CA 1
ATOM 610 C C . PRO A 1 85 ? 0.446 2.273 29.891 1 88.56 85 PRO A C 1
ATOM 612 O O . PRO A 1 85 ? 1.623 1.949 30.062 1 88.56 85 PRO A O 1
ATOM 615 N N . GLY A 1 86 ? -0.21 3.164 30.672 1 91.38 86 GLY A N 1
ATOM 616 C CA . GLY A 1 86 ? 0.435 3.748 31.844 1 91.38 86 GLY A CA 1
ATOM 617 C C . GLY A 1 86 ? 1.192 5.023 31.531 1 91.38 86 GLY A C 1
ATOM 618 O O . GLY A 1 86 ? 1.586 5.758 32.438 1 91.38 86 GLY A O 1
ATOM 619 N N . MET A 1 87 ? 1.415 5.32 30.328 1 91 87 MET A N 1
ATOM 620 C CA . MET A 1 87 ? 2.168 6.5 29.922 1 91 87 MET A CA 1
ATOM 621 C C . MET A 1 87 ? 1.286 7.742 29.938 1 91 87 MET A C 1
ATOM 623 O O . MET A 1 87 ? 0.192 7.738 29.375 1 91 87 MET A O 1
ATOM 627 N N . THR A 1 88 ? 1.779 8.812 30.672 1 90.94 88 THR A N 1
ATOM 628 C CA . THR A 1 88 ? 1.051 10.07 30.656 1 90.94 88 THR A CA 1
ATOM 629 C C . THR A 1 88 ? 1.229 10.797 29.328 1 90.94 88 THR A C 1
ATOM 631 O O . THR A 1 88 ? 2.139 10.469 28.562 1 90.94 88 THR A O 1
ATOM 634 N N . ARG A 1 89 ? 0.401 11.734 29.094 1 88.19 89 ARG A N 1
ATOM 635 C CA . ARG A 1 89 ? 0.509 12.539 27.891 1 88.19 89 ARG A CA 1
ATOM 636 C C . ARG A 1 89 ? 1.841 13.281 27.844 1 88.19 89 ARG A C 1
ATOM 638 O O . ARG A 1 89 ? 2.49 13.336 26.797 1 88.19 89 ARG A O 1
ATOM 645 N N . GLU A 1 90 ? 2.217 13.82 28.922 1 91 90 GLU A N 1
ATOM 646 C CA . GLU A 1 90 ? 3.461 14.578 29.016 1 91 90 GLU A CA 1
ATOM 647 C C . GLU A 1 90 ? 4.672 13.688 28.766 1 91 90 GLU A C 1
ATOM 649 O O . GLU A 1 90 ? 5.625 14.102 28.094 1 91 90 GLU A O 1
ATOM 654 N N . GLU A 1 91 ? 4.625 12.516 29.25 1 92 91 GLU A N 1
ATOM 655 C CA . GLU A 1 91 ? 5.707 11.562 29.016 1 92 91 GLU A CA 1
ATOM 656 C C . GLU A 1 91 ? 5.828 11.227 27.531 1 92 91 GLU A C 1
ATOM 658 O O . GLU A 1 91 ? 6.938 11.172 27 1 92 91 GLU A O 1
ATOM 663 N N . LEU A 1 92 ? 4.699 11 26.938 1 93.31 92 LEU A N 1
ATOM 664 C CA . LEU A 1 92 ? 4.688 10.719 25.516 1 93.31 92 LEU A CA 1
ATOM 665 C C . LEU A 1 92 ? 5.312 11.875 24.734 1 93.31 92 LEU A C 1
ATOM 667 O O . LEU A 1 92 ? 6.145 11.648 23.844 1 93.31 92 LEU A O 1
ATOM 671 N N . ILE A 1 93 ? 4.926 13.062 25.094 1 95.62 93 ILE A N 1
ATOM 672 C CA . ILE A 1 93 ? 5.43 14.258 24.422 1 95.62 93 ILE A CA 1
ATOM 673 C C . ILE A 1 93 ? 6.941 14.359 24.609 1 95.62 93 ILE A C 1
ATOM 675 O O . ILE A 1 93 ? 7.676 14.633 23.656 1 95.62 93 ILE A O 1
ATOM 679 N N . GLY A 1 94 ? 7.422 14.062 25.781 1 95.12 94 GLY A N 1
ATOM 680 C CA . GLY A 1 94 ? 8.852 14.109 26.062 1 95.12 94 GLY A CA 1
ATOM 681 C C . GLY A 1 94 ? 9.648 13.102 25.25 1 95.12 94 GLY A C 1
ATOM 682 O O . GLY A 1 94 ? 10.672 13.445 24.656 1 95.12 94 GLY A O 1
ATOM 683 N N . VAL A 1 95 ? 9.219 11.93 25.219 1 95.75 95 VAL A N 1
ATOM 684 C CA . VAL A 1 95 ? 9.914 10.859 24.516 1 95.75 95 VAL A CA 1
ATOM 685 C C . VAL A 1 95 ? 9.953 11.164 23.016 1 95.75 95 VAL A C 1
ATOM 687 O O . VAL A 1 95 ? 11.016 11.125 22.391 1 95.75 95 VAL A O 1
ATOM 690 N N . ASN A 1 96 ? 8.797 11.516 22.438 1 97 96 ASN A N 1
ATOM 691 C CA . ASN A 1 96 ? 8.734 11.766 21 1 97 96 ASN A CA 1
ATOM 692 C C . ASN A 1 96 ? 9.469 13.047 20.625 1 97 96 ASN A C 1
ATOM 694 O O . ASN A 1 96 ? 10.039 13.133 19.531 1 97 96 ASN A O 1
ATOM 698 N N . ALA A 1 97 ? 9.469 13.984 21.562 1 97.25 97 ALA A N 1
ATOM 699 C CA . ALA A 1 97 ? 10.258 15.195 21.328 1 97.25 97 ALA A CA 1
ATOM 700 C C . ALA A 1 97 ? 11.742 14.852 21.172 1 97.25 97 ALA A C 1
ATOM 702 O O . ALA A 1 97 ? 12.406 15.367 20.266 1 97.25 97 ALA A O 1
ATOM 703 N N . GLY A 1 98 ? 12.234 13.992 22.062 1 97.06 98 GLY A N 1
ATOM 704 C CA . GLY A 1 98 ? 13.617 13.562 21.969 1 97.06 98 GLY A CA 1
ATOM 705 C C . GLY A 1 98 ? 13.922 12.836 20.672 1 97.06 98 GLY A C 1
ATOM 706 O O . GLY A 1 98 ? 14.945 13.094 20.031 1 97.06 98 GLY A O 1
ATOM 707 N N . ILE A 1 99 ? 13.062 12.023 20.281 1 97.31 99 ILE A N 1
ATOM 708 C CA . ILE A 1 99 ? 13.242 11.227 19.078 1 97.31 99 ILE A CA 1
ATOM 709 C C . ILE A 1 99 ? 13.242 12.141 17.844 1 97.31 99 ILE A C 1
ATOM 711 O O . ILE A 1 99 ? 14.18 12.109 17.047 1 97.31 99 ILE A O 1
ATOM 715 N N . VAL A 1 100 ? 12.234 12.984 17.734 1 97.69 100 VAL A N 1
ATOM 716 C CA . VAL A 1 100 ? 12.07 13.828 16.547 1 97.69 100 VAL A CA 1
ATOM 717 C C . VAL A 1 100 ? 13.242 14.805 16.438 1 97.69 100 VAL A C 1
ATOM 719 O O . VAL A 1 100 ? 13.789 15 15.359 1 97.69 100 VAL A O 1
ATOM 722 N N . LYS A 1 101 ? 13.617 15.375 17.531 1 96.44 101 LYS A N 1
ATOM 723 C CA . LYS A 1 101 ? 14.742 16.297 17.547 1 96.44 101 LYS A CA 1
ATOM 724 C C . LYS A 1 101 ? 16.031 15.609 17.094 1 96.44 101 LYS A C 1
ATOM 726 O O . LYS A 1 101 ? 16.75 16.125 16.234 1 96.44 101 LYS A O 1
ATOM 731 N N . SER A 1 102 ? 16.281 14.461 17.641 1 97.25 102 SER A N 1
ATOM 732 C CA . SER A 1 102 ? 17.484 13.703 17.297 1 97.25 102 SER A CA 1
ATOM 733 C C . SER A 1 102 ? 17.484 13.312 15.828 1 97.25 102 SER A C 1
ATOM 735 O O . SER A 1 102 ? 18.5 13.445 15.148 1 97.25 102 SER A O 1
ATOM 737 N N . VAL A 1 103 ? 16.391 12.836 15.359 1 98.12 103 VAL A N 1
ATOM 738 C CA . VAL A 1 103 ? 16.25 12.438 13.961 1 98.12 103 VAL A CA 1
ATOM 739 C C . VAL A 1 103 ? 16.531 13.641 13.055 1 98.12 103 VAL A C 1
ATOM 741 O O . VAL A 1 103 ? 17.312 13.547 12.117 1 98.12 103 VAL A O 1
ATOM 744 N N . ALA A 1 104 ? 15.867 14.727 13.352 1 97.75 104 ALA A N 1
ATOM 745 C CA . ALA A 1 104 ? 15.992 15.922 12.516 1 97.75 104 ALA A CA 1
ATOM 746 C C . ALA A 1 104 ? 17.438 16.406 12.484 1 97.75 104 ALA A C 1
ATOM 748 O O . ALA A 1 104 ? 17.953 16.75 11.422 1 97.75 104 ALA A O 1
ATOM 749 N N . GLN A 1 105 ? 18.078 16.391 13.594 1 97.62 105 GLN A N 1
ATOM 750 C CA . GLN A 1 105 ? 19.469 16.828 13.672 1 97.62 105 GLN A CA 1
ATOM 751 C C . GLN A 1 105 ? 20.391 15.93 12.852 1 97.62 105 GLN A C 1
ATOM 753 O O . GLN A 1 105 ? 21.266 16.406 12.133 1 97.62 105 GLN A O 1
ATOM 758 N N . ASN A 1 106 ? 20.188 14.664 12.984 1 98.25 106 ASN A N 1
ATOM 759 C CA . ASN A 1 106 ? 21 13.711 12.234 1 98.25 106 ASN A CA 1
ATOM 760 C C . ASN A 1 106 ? 20.75 13.828 10.734 1 98.25 106 ASN A C 1
ATOM 762 O O . ASN A 1 106 ? 21.688 13.75 9.938 1 98.25 106 ASN A O 1
ATOM 766 N N . ILE A 1 107 ? 19.531 14.016 10.359 1 98.25 107 ILE A N 1
ATOM 767 C CA . ILE A 1 107 ? 19.172 14.172 8.953 1 98.25 107 ILE A CA 1
ATOM 768 C C . ILE A 1 107 ? 19.891 15.383 8.375 1 98.25 107 ILE A C 1
ATOM 770 O O . ILE A 1 107 ? 20.453 15.32 7.277 1 98.25 107 ILE A O 1
ATOM 774 N N . LEU A 1 108 ? 19.875 16.484 9.078 1 98.06 108 LEU A N 1
ATOM 775 C CA . LEU A 1 108 ? 20.359 17.766 8.562 1 98.06 108 LEU A CA 1
ATOM 776 C C . LEU A 1 108 ? 21.875 17.75 8.43 1 98.06 108 LEU A C 1
ATOM 778 O O . LEU A 1 108 ? 22.453 18.531 7.664 1 98.06 108 LEU A O 1
ATOM 782 N N . LYS A 1 109 ? 22.5 16.812 9.172 1 98.19 109 LYS A N 1
ATOM 783 C CA . LYS A 1 109 ? 23.938 16.641 9.008 1 98.19 109 LYS A CA 1
ATOM 784 C C . LYS A 1 109 ? 24.281 16.219 7.574 1 98.19 109 LYS A C 1
ATOM 786 O O . LYS A 1 109 ? 25.297 16.641 7.027 1 98.19 109 LYS A O 1
ATOM 791 N N . TYR A 1 110 ? 23.406 15.422 6.988 1 98.44 110 TYR A N 1
ATOM 792 C CA . TYR A 1 110 ? 23.703 14.852 5.68 1 98.44 110 TYR A CA 1
ATOM 793 C C . TYR A 1 110 ? 22.844 15.492 4.598 1 98.44 110 TYR A C 1
ATOM 795 O O . TYR A 1 110 ? 23.141 15.375 3.406 1 98.44 110 TYR A O 1
ATOM 803 N N . SER A 1 111 ? 21.812 16.188 5.02 1 98.31 111 SER A N 1
ATOM 804 C CA . SER A 1 111 ? 20.891 16.875 4.117 1 98.31 111 SER A CA 1
ATOM 805 C C . SER A 1 111 ? 20.547 18.266 4.625 1 98.31 111 SER A C 1
ATOM 807 O O . SER A 1 111 ? 19.391 18.547 4.953 1 98.31 111 SER A O 1
ATOM 809 N N . PRO A 1 112 ? 21.453 19.172 4.609 1 97.88 112 PRO A N 1
ATOM 810 C CA . PRO A 1 112 ? 21.266 20.484 5.238 1 97.88 112 PRO A CA 1
ATOM 811 C C . PRO A 1 112 ? 20.172 21.312 4.57 1 97.88 112 PRO A C 1
ATOM 813 O O . PRO A 1 112 ? 19.641 22.234 5.18 1 97.88 112 PRO A O 1
ATOM 816 N N . ASN A 1 113 ? 19.812 21 3.334 1 97.75 113 ASN A N 1
ATOM 817 C CA . ASN A 1 113 ? 18.844 21.797 2.613 1 97.75 113 ASN A CA 1
ATOM 818 C C . ASN A 1 113 ? 17.469 21.125 2.584 1 97.75 113 ASN A C 1
ATOM 820 O O . ASN A 1 113 ? 16.547 21.609 1.913 1 97.75 113 ASN A O 1
ATOM 824 N N . ALA A 1 114 ? 17.328 20.062 3.293 1 98.56 114 ALA A N 1
ATOM 825 C CA . ALA A 1 114 ? 16.094 19.281 3.225 1 98.56 114 ALA A CA 1
ATOM 826 C C . ALA A 1 114 ? 14.914 20.047 3.799 1 98.56 114 ALA A C 1
ATOM 828 O O . ALA A 1 114 ? 15.062 20.781 4.777 1 98.56 114 ALA A O 1
ATOM 829 N N . ILE A 1 115 ? 13.805 19.922 3.17 1 98.88 115 ILE A N 1
ATOM 830 C CA . ILE A 1 115 ? 12.523 20.297 3.756 1 98.88 115 ILE A CA 1
ATOM 831 C C . ILE A 1 115 ? 12 19.141 4.621 1 98.88 115 ILE A C 1
ATOM 833 O O . ILE A 1 115 ? 12.031 17.984 4.211 1 98.88 115 ILE A O 1
ATOM 837 N N . LEU A 1 116 ? 11.562 19.453 5.832 1 98.88 116 LEU A N 1
ATOM 838 C CA . LEU A 1 116 ? 11.086 18.438 6.77 1 98.88 116 LEU A CA 1
ATOM 839 C C . LEU A 1 116 ? 9.562 18.406 6.809 1 98.88 116 LEU A C 1
ATOM 841 O O . LEU A 1 116 ? 8.922 19.438 6.988 1 98.88 116 LEU A O 1
ATOM 845 N N . VAL A 1 117 ? 9.008 17.25 6.57 1 98.94 117 VAL A N 1
ATOM 846 C CA . VAL A 1 117 ? 7.586 16.984 6.742 1 98.94 117 VAL A CA 1
ATOM 847 C C . VAL A 1 117 ? 7.367 16.094 7.969 1 98.94 117 VAL A C 1
ATOM 849 O O . VAL A 1 117 ? 7.832 14.961 8.016 1 98.94 117 VAL A O 1
ATOM 852 N N . VAL A 1 118 ? 6.641 16.594 8.945 1 98.88 118 VAL A N 1
ATOM 853 C CA . VAL A 1 118 ? 6.484 15.914 10.234 1 98.88 118 VAL A CA 1
ATOM 854 C C . VAL A 1 118 ? 5.125 15.227 10.297 1 98.88 118 VAL A C 1
ATOM 856 O O . VAL A 1 118 ? 4.094 15.852 10.039 1 98.88 118 VAL A O 1
ATOM 859 N N . ILE A 1 119 ? 5.145 13.945 10.625 1 98.44 119 ILE A N 1
ATOM 860 C CA . ILE A 1 119 ? 3.926 13.164 10.805 1 98.44 119 ILE A CA 1
ATOM 861 C C . ILE A 1 119 ? 3.844 12.656 12.242 1 98.44 119 ILE A C 1
ATOM 863 O O . ILE A 1 119 ? 2.764 12.305 12.719 1 98.44 119 ILE A O 1
ATOM 867 N N . SER A 1 120 ? 4.945 12.656 13.008 1 97.56 120 SER A N 1
ATOM 868 C CA . SER A 1 120 ? 5.039 12.156 14.375 1 97.56 120 SER A CA 1
ATOM 869 C C . SER A 1 120 ? 4.074 12.891 15.297 1 97.56 120 SER A C 1
ATOM 871 O O . SER A 1 120 ? 3.941 14.117 15.219 1 97.56 120 SER A O 1
ATOM 873 N N . ASN A 1 121 ? 3.459 12.188 16.203 1 94.62 121 ASN A N 1
ATOM 874 C CA . ASN A 1 121 ? 2.471 12.75 17.125 1 94.62 121 ASN A CA 1
ATOM 875 C C . ASN A 1 121 ? 3.111 13.203 18.438 1 94.62 121 ASN A C 1
ATOM 877 O O . ASN A 1 121 ? 4.105 12.625 18.875 1 94.62 121 ASN A O 1
ATOM 881 N N . PRO A 1 122 ? 2.494 14.211 19.094 1 96.19 122 PRO A N 1
ATOM 882 C CA . PRO A 1 122 ? 1.438 15.078 18.562 1 96.19 122 PRO A CA 1
ATOM 883 C C . PRO A 1 122 ? 1.93 16 17.453 1 96.19 122 PRO A C 1
ATOM 885 O O . PRO A 1 122 ? 2.834 16.812 17.672 1 96.19 122 PRO A O 1
ATOM 888 N N . MET A 1 123 ? 1.371 15.906 16.328 1 97.12 123 MET A N 1
ATOM 889 C CA . MET A 1 123 ? 1.95 16.375 15.062 1 97.12 123 MET A CA 1
ATOM 890 C C . MET A 1 123 ? 2.236 17.859 15.109 1 97.12 123 MET A C 1
ATOM 892 O O . MET A 1 123 ? 3.34 18.297 14.773 1 97.12 123 MET A O 1
ATOM 896 N N . ASP A 1 124 ? 1.249 18.688 15.57 1 98.38 124 ASP A N 1
ATOM 897 C CA . ASP A 1 124 ? 1.446 20.141 15.617 1 98.38 124 ASP A CA 1
ATOM 898 C C . ASP A 1 124 ? 2.598 20.516 16.547 1 98.38 124 ASP A C 1
ATOM 900 O O . ASP A 1 124 ? 3.439 21.344 16.203 1 98.38 124 ASP A O 1
ATOM 904 N N . THR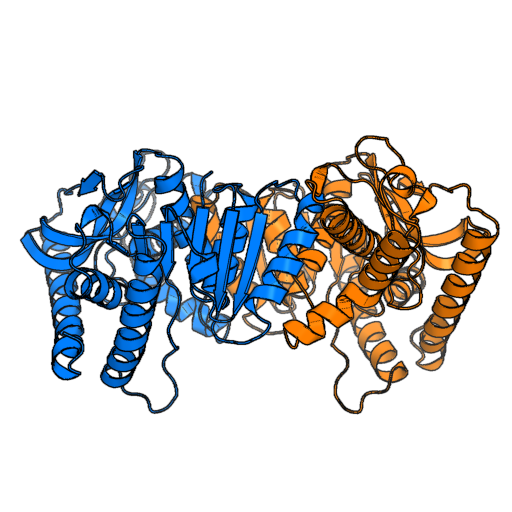 A 1 125 ? 2.633 19.844 17.641 1 98 125 THR A N 1
ATOM 905 C CA . THR A 1 125 ? 3.639 20.094 18.656 1 98 125 THR A CA 1
ATOM 906 C C . THR A 1 125 ? 5.02 19.641 18.188 1 98 125 THR A C 1
ATOM 908 O O . THR A 1 125 ? 6.016 20.328 18.422 1 98 125 THR A O 1
ATOM 911 N N . MET A 1 126 ? 5.109 18.484 17.547 1 98.25 126 MET A N 1
ATOM 912 C CA . MET A 1 126 ? 6.387 18 17.031 1 98.25 126 MET A CA 1
ATOM 913 C C . MET A 1 126 ? 6.895 18.891 15.906 1 98.25 126 MET A C 1
ATOM 915 O O . MET A 1 126 ? 8.102 19.062 15.75 1 98.25 126 MET A O 1
ATOM 919 N N . THR A 1 127 ? 5.977 19.406 15.094 1 98.5 127 THR A N 1
ATOM 920 C CA . THR A 1 127 ? 6.352 20.359 14.047 1 98.5 127 THR A CA 1
ATOM 921 C C . THR A 1 127 ? 6.938 21.625 14.656 1 98.5 127 THR A C 1
ATOM 923 O O . THR A 1 127 ? 7.992 22.109 14.227 1 98.5 127 THR A O 1
ATOM 926 N N . TYR A 1 128 ? 6.238 22.109 15.664 1 98.44 128 TYR A N 1
ATOM 927 C CA . TYR A 1 128 ? 6.699 23.281 16.391 1 98.44 128 TYR A CA 1
ATOM 928 C C . TYR A 1 128 ? 8.07 23.031 17.016 1 98.44 128 TYR A C 1
ATOM 930 O O . TYR A 1 128 ? 8.977 23.859 16.891 1 98.44 128 TYR A O 1
ATOM 938 N N . LEU A 1 129 ? 8.211 21.906 17.656 1 97.94 129 LEU A N 1
ATOM 939 C CA . LEU A 1 129 ? 9.484 21.516 18.266 1 97.94 129 LEU A CA 1
ATOM 940 C C . LEU A 1 129 ? 10.602 21.516 17.234 1 97.94 129 LEU A C 1
ATOM 942 O O . LEU A 1 129 ? 11.703 22 17.5 1 97.94 129 LEU A O 1
ATOM 946 N N . SER A 1 130 ? 10.344 20.891 16.094 1 97.56 130 SER A N 1
ATOM 947 C CA . SER A 1 130 ? 11.336 20.812 15.023 1 97.56 130 SER A CA 1
ATOM 948 C C . SER A 1 130 ? 11.797 22.203 14.594 1 97.56 130 SER A C 1
ATOM 950 O O . SER A 1 130 ? 12.992 22.438 14.438 1 97.56 130 SER A O 1
ATOM 952 N N . LEU A 1 131 ? 10.844 23.109 14.422 1 97.69 131 LEU A N 1
ATOM 953 C CA . LEU A 1 131 ? 11.18 24.469 14.016 1 97.69 131 LEU A CA 1
ATOM 954 C C . LEU A 1 131 ? 12.031 25.156 15.07 1 97.69 131 LEU A C 1
ATOM 956 O O . LEU A 1 131 ? 13.086 25.719 14.758 1 97.69 131 LEU A O 1
ATOM 960 N N . LYS A 1 132 ? 11.633 25.094 16.281 1 96.81 132 LYS A N 1
ATOM 961 C CA . LYS A 1 132 ? 12.273 25.828 17.375 1 96.81 132 LYS A CA 1
ATOM 962 C C . LYS A 1 132 ? 13.648 25.25 17.688 1 96.81 132 LYS A C 1
ATOM 964 O O . LYS A 1 132 ? 14.57 25.984 18.062 1 96.81 132 LYS A O 1
ATOM 969 N N . SER A 1 133 ? 13.805 24.031 17.562 1 95.38 133 SER A N 1
ATOM 970 C CA . SER A 1 133 ? 15.031 23.359 17.969 1 95.38 133 SER A CA 1
ATOM 971 C C . SER A 1 133 ? 16.094 23.422 16.875 1 95.38 133 SER A C 1
ATOM 973 O O . SER A 1 133 ? 17.281 23.375 17.156 1 95.38 133 SER A O 1
ATOM 975 N N . LEU A 1 134 ? 15.672 23.469 15.656 1 95.31 134 LEU A N 1
ATOM 976 C CA . LEU A 1 134 ? 16.609 23.312 14.547 1 95.31 134 LEU A CA 1
ATOM 977 C C . LEU A 1 134 ? 17.016 24.672 13.992 1 95.31 134 LEU A C 1
ATOM 979 O O . LEU A 1 134 ? 18.047 24.797 13.328 1 95.31 134 LEU A O 1
ATOM 983 N N . GLY A 1 135 ? 16.141 25.719 14.18 1 91 135 GLY A N 1
ATOM 984 C CA . GLY A 1 135 ? 16.422 27.062 13.703 1 91 135 GLY A CA 1
ATOM 985 C C . GLY A 1 135 ? 16.344 27.188 12.188 1 91 135 GLY A C 1
ATOM 986 O O . GLY A 1 135 ? 17.016 28.031 11.602 1 91 135 GLY A O 1
ATOM 987 N N . LEU A 1 136 ? 15.719 26.344 11.562 1 96.19 136 LEU A N 1
ATOM 988 C CA . LEU A 1 136 ? 15.516 26.406 10.117 1 96.19 136 LEU A CA 1
ATOM 989 C C . LEU A 1 136 ? 14.445 27.438 9.758 1 96.19 136 LEU A C 1
ATOM 991 O O . LEU A 1 136 ? 13.609 27.781 10.594 1 96.19 136 LEU A O 1
ATOM 995 N N . PRO A 1 137 ? 14.555 27.969 8.477 1 97.69 137 PRO A N 1
ATOM 996 C CA . PRO A 1 137 ? 13.438 28.797 8.031 1 97.69 137 PRO A CA 1
ATOM 997 C C . PRO A 1 137 ? 12.094 28.078 8.102 1 97.69 137 PRO A C 1
ATOM 999 O O . PRO A 1 137 ? 12.016 26.891 7.809 1 97.69 137 PRO A O 1
ATOM 1002 N N . LYS A 1 138 ? 11.062 28.828 8.492 1 98.19 138 LYS A N 1
ATOM 1003 C CA . LYS A 1 138 ? 9.758 28.219 8.773 1 98.19 138 LYS A CA 1
ATOM 1004 C C . LYS A 1 138 ? 9.172 27.562 7.527 1 98.19 138 LYS A C 1
ATOM 1006 O O . LYS A 1 138 ? 8.375 26.625 7.629 1 98.19 138 LYS A O 1
ATOM 1011 N N . ASN A 1 139 ? 9.578 28 6.301 1 98.69 139 ASN A N 1
ATOM 1012 C CA . ASN A 1 139 ? 9.023 27.438 5.078 1 98.69 139 ASN A CA 1
ATOM 1013 C C . ASN A 1 139 ? 9.484 26 4.863 1 98.69 139 ASN A C 1
ATOM 1015 O O . ASN A 1 139 ? 8.938 25.281 4.02 1 98.69 139 ASN A O 1
ATOM 1019 N N . ARG A 1 140 ? 10.445 25.531 5.676 1 98.75 140 ARG A N 1
ATOM 1020 C CA . ARG A 1 140 ? 11.016 24.203 5.461 1 98.75 140 ARG A CA 1
ATOM 1021 C C . ARG A 1 140 ? 10.516 23.219 6.504 1 98.75 140 ARG A C 1
ATOM 1023 O O . ARG A 1 140 ? 10.961 22.062 6.543 1 98.75 140 ARG A O 1
ATOM 1030 N N . ILE A 1 141 ? 9.664 23.625 7.387 1 98.81 141 ILE A N 1
ATOM 1031 C CA . ILE A 1 141 ? 9.117 22.766 8.414 1 98.81 141 ILE A CA 1
ATOM 1032 C C . ILE A 1 141 ? 7.598 22.688 8.273 1 98.81 141 ILE A C 1
ATOM 1034 O O . ILE A 1 141 ? 6.898 23.672 8.5 1 98.81 141 ILE A O 1
ATOM 1038 N N . ILE A 1 142 ? 7.105 21.516 7.906 1 98.94 142 ILE A N 1
ATOM 1039 C CA . ILE A 1 142 ? 5.703 21.359 7.527 1 98.94 142 ILE A CA 1
ATOM 1040 C C . ILE A 1 142 ? 5.102 20.156 8.25 1 98.94 142 ILE A C 1
ATOM 1042 O O . ILE A 1 142 ? 5.68 19.062 8.242 1 98.94 142 ILE A O 1
ATOM 1046 N N . GLY A 1 143 ? 4.004 20.328 8.922 1 98.88 143 GLY A N 1
ATOM 1047 C CA . GLY A 1 143 ? 3.236 19.203 9.445 1 98.88 143 GLY A CA 1
ATOM 1048 C C . GLY A 1 143 ? 2.146 18.734 8.5 1 98.88 143 GLY A C 1
ATOM 1049 O O . GLY A 1 143 ? 1.397 19.547 7.953 1 98.88 143 GLY A O 1
ATOM 1050 N N . MET A 1 144 ? 1.907 17.469 8.352 1 98.12 144 MET A N 1
ATOM 1051 C CA . MET A 1 144 ? 1.092 16.844 7.316 1 98.12 144 MET A CA 1
ATOM 1052 C C . MET A 1 144 ? -0.386 16.875 7.691 1 98.12 144 MET A C 1
ATOM 1054 O O . MET A 1 144 ? -1.252 16.688 6.836 1 98.12 144 MET A O 1
ATOM 1058 N N . GLY A 1 145 ? -0.778 17.188 8.914 1 96.06 145 GLY A N 1
ATOM 1059 C CA . GLY A 1 145 ? -2.061 16.844 9.508 1 96.06 145 GLY A CA 1
ATOM 1060 C C . GLY A 1 145 ? -3.242 17.391 8.719 1 96.06 145 GLY A C 1
ATOM 1061 O O . GLY A 1 145 ? -4.219 16.672 8.492 1 96.06 145 GLY A O 1
ATOM 1062 N N . GLY A 1 146 ? -3.178 18.625 8.266 1 97.94 146 GLY A N 1
ATOM 1063 C CA . GLY A 1 146 ? -4.281 19.234 7.535 1 97.94 146 GLY A CA 1
ATOM 1064 C C . GLY A 1 146 ? -4.605 18.5 6.242 1 97.94 146 GLY A C 1
ATOM 1065 O O . GLY A 1 146 ? -5.762 18.469 5.816 1 97.94 146 GLY A O 1
ATOM 1066 N N . ALA A 1 147 ? -3.582 17.984 5.59 1 98.75 147 ALA A N 1
ATOM 1067 C CA . ALA A 1 147 ? -3.777 17.219 4.363 1 98.75 147 ALA A CA 1
ATOM 1068 C C . ALA A 1 147 ? -4.613 15.969 4.625 1 98.75 147 ALA A C 1
ATOM 1070 O O . ALA A 1 147 ? -5.574 15.695 3.904 1 98.75 147 ALA A O 1
ATOM 1071 N N . LEU A 1 148 ? -4.293 15.227 5.695 1 98.75 148 LEU A N 1
ATOM 1072 C CA . LEU A 1 148 ? -5.02 14.023 6.082 1 98.75 148 LEU A CA 1
ATOM 1073 C C . LEU A 1 148 ? -6.441 14.359 6.523 1 98.75 148 LEU A C 1
ATOM 1075 O O . LEU A 1 148 ? -7.402 13.734 6.066 1 98.75 148 LEU A O 1
ATOM 1079 N N . ASP A 1 149 ? -6.559 15.359 7.391 1 98.81 149 ASP A N 1
ATOM 1080 C CA . ASP A 1 149 ? -7.863 15.734 7.93 1 98.81 149 ASP A CA 1
ATOM 1081 C C . ASP A 1 149 ? -8.812 16.172 6.812 1 98.81 149 ASP A C 1
ATOM 1083 O O . ASP A 1 149 ? -10 15.844 6.836 1 98.81 149 ASP A O 1
ATOM 1087 N N . SER A 1 150 ? -8.273 16.906 5.871 1 98.88 150 SER A N 1
ATOM 1088 C CA . SER A 1 150 ? -9.086 17.375 4.75 1 98.88 150 SER A CA 1
ATOM 1089 C C . SER A 1 150 ? -9.516 16.203 3.861 1 98.88 150 SER A C 1
ATOM 1091 O O . SER A 1 150 ? -10.633 16.188 3.35 1 98.88 150 SER A O 1
ATOM 1093 N N . SER A 1 151 ? -8.633 15.266 3.654 1 98.75 151 SER A N 1
ATOM 1094 C CA . SER A 1 151 ? -9.008 14.109 2.859 1 98.75 151 SER A CA 1
ATOM 1095 C C . SER A 1 151 ? -10.117 13.305 3.543 1 98.75 151 SER A C 1
ATOM 1097 O O . SER A 1 151 ? -11.039 12.82 2.883 1 98.75 151 SER A O 1
ATOM 1099 N N . ARG A 1 152 ? -10.055 13.148 4.867 1 98.69 152 ARG A N 1
ATOM 1100 C CA . ARG A 1 152 ? -11.109 12.484 5.625 1 98.69 152 ARG A CA 1
ATOM 1101 C C . ARG A 1 152 ? -12.438 13.227 5.469 1 98.69 152 ARG A C 1
ATOM 1103 O O . ARG A 1 152 ? -13.484 12.602 5.273 1 98.69 152 ARG A O 1
ATOM 1110 N N . PHE A 1 153 ? -12.336 14.555 5.574 1 98.88 153 PHE A N 1
ATOM 1111 C CA . PHE A 1 153 ? -13.523 15.391 5.434 1 98.88 153 PHE A CA 1
ATOM 1112 C C . PHE A 1 153 ? -14.172 15.188 4.066 1 98.88 153 PHE A C 1
ATOM 1114 O O . PHE A 1 153 ? -15.383 14.969 3.973 1 98.88 153 PHE A O 1
ATOM 1121 N N . LYS A 1 154 ? -13.383 15.195 3.051 1 98.88 154 LYS A N 1
ATOM 1122 C CA . LYS A 1 154 ? -13.875 15.008 1.69 1 98.88 154 LYS A CA 1
ATOM 1123 C C . LYS A 1 154 ? -14.477 13.617 1.51 1 98.88 154 LYS A C 1
ATOM 1125 O O . LYS A 1 154 ? -15.477 13.445 0.813 1 98.88 154 LYS A O 1
ATOM 1130 N N . TYR A 1 155 ? -13.898 12.617 2.133 1 98.75 155 TYR A N 1
ATOM 1131 C CA . TYR A 1 155 ? -14.461 11.266 2.117 1 98.75 155 TYR A CA 1
ATOM 1132 C C . TYR A 1 155 ? -15.859 11.258 2.717 1 98.75 155 TYR A C 1
ATOM 1134 O O . TYR A 1 155 ? -16.797 10.766 2.096 1 98.75 155 TYR A O 1
ATOM 1142 N N . PHE A 1 156 ? -15.992 11.836 3.887 1 98.88 156 PHE A N 1
ATOM 1143 C CA . PHE A 1 156 ? -17.281 11.789 4.559 1 98.88 156 PHE A CA 1
ATOM 1144 C C . PHE A 1 156 ? -18.312 12.633 3.809 1 98.88 156 PHE A C 1
ATOM 1146 O O . PHE A 1 156 ? -19.484 12.273 3.762 1 98.88 156 PHE A O 1
ATOM 1153 N N . LEU A 1 157 ? -17.844 13.766 3.268 1 98.88 157 LEU A N 1
ATOM 1154 C CA . LEU A 1 157 ? -18.75 14.531 2.416 1 98.88 157 LEU A CA 1
ATOM 1155 C C . LEU A 1 157 ? -19.25 13.688 1.246 1 98.88 157 LEU A C 1
ATOM 1157 O O . LEU A 1 157 ? -20.438 13.68 0.944 1 98.88 157 LEU A O 1
ATOM 1161 N N . SER A 1 158 ? -18.328 12.992 0.588 1 98.81 158 SER A N 1
ATOM 1162 C CA . SER A 1 158 ? -18.688 12.172 -0.563 1 98.81 158 SER A CA 1
ATOM 1163 C C . SER A 1 158 ? -19.688 11.086 -0.173 1 98.81 158 SER A C 1
ATOM 1165 O O . SER A 1 158 ? -20.594 10.766 -0.937 1 98.81 158 SER A O 1
ATOM 1167 N N . GLN A 1 159 ? -19.484 10.516 1.006 1 98.44 159 GLN A N 1
ATOM 1168 C CA . GLN A 1 159 ? -20.422 9.516 1.499 1 98.44 159 GLN A CA 1
ATOM 1169 C C . GLN A 1 159 ? -21.812 10.117 1.706 1 98.44 159 GLN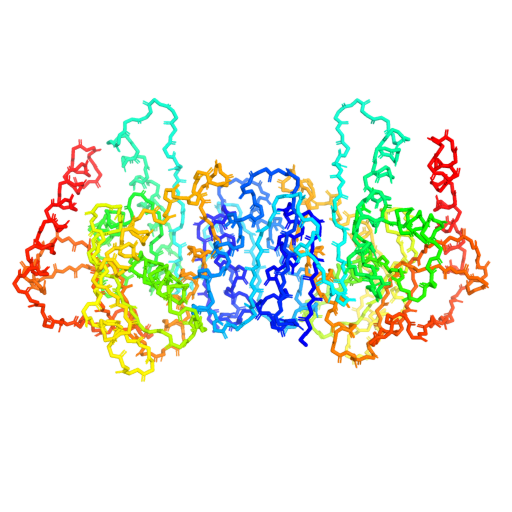 A C 1
ATOM 1171 O O . GLN A 1 159 ? -22.812 9.523 1.31 1 98.44 159 GLN A O 1
ATOM 1176 N N . ALA A 1 160 ? -21.906 11.242 2.324 1 98.69 160 ALA A N 1
ATOM 1177 C CA . ALA A 1 160 ? -23.172 11.906 2.613 1 98.69 160 ALA A CA 1
ATOM 1178 C C . ALA A 1 160 ? -23.875 12.312 1.326 1 98.69 160 ALA A C 1
ATOM 1180 O O . ALA A 1 160 ? -25.109 12.234 1.239 1 98.69 160 ALA A O 1
ATOM 1181 N N . LEU A 1 161 ? -23.141 12.75 0.358 1 98.56 161 LEU A N 1
ATOM 1182 C CA . LEU A 1 161 ? -23.688 13.25 -0.899 1 98.56 161 LEU A CA 1
ATOM 1183 C C . LEU A 1 161 ? -23.984 12.102 -1.858 1 98.56 161 LEU A C 1
ATOM 1185 O O . LEU A 1 161 ? -24.703 12.273 -2.846 1 98.56 161 LEU A O 1
ATOM 1189 N N . GLY A 1 162 ? -23.375 10.875 -1.559 1 97.88 162 GLY A N 1
ATOM 1190 C CA . GLY A 1 162 ? -23.516 9.758 -2.484 1 97.88 162 GLY A CA 1
ATOM 1191 C C . GLY A 1 162 ? -22.828 10 -3.814 1 97.88 162 GLY A C 1
ATOM 1192 O O . GLY A 1 162 ? -23.375 9.68 -4.871 1 97.88 162 GLY A O 1
ATOM 1193 N N . CYS A 1 163 ? -21.641 10.641 -3.76 1 97.94 163 CYS A N 1
ATOM 1194 C CA . CYS A 1 163 ? -20.953 10.992 -4.992 1 97.94 163 CYS A CA 1
ATOM 1195 C C . CYS A 1 163 ? -19.484 10.562 -4.93 1 97.94 163 CYS A C 1
ATOM 1197 O O . CYS A 1 163 ? -19.047 9.984 -3.934 1 97.94 163 CYS A O 1
ATOM 1199 N N . ASN A 1 164 ? -18.797 10.773 -6.016 1 97.69 164 ASN A N 1
ATOM 1200 C CA . ASN A 1 164 ? -17.359 10.469 -6.113 1 97.69 164 ASN A CA 1
ATOM 1201 C C . ASN A 1 164 ? -16.531 11.438 -5.277 1 97.69 164 ASN A C 1
ATOM 1203 O O . ASN A 1 164 ? -16.703 12.656 -5.363 1 97.69 164 ASN A O 1
ATOM 1207 N N . ALA A 1 165 ? -15.656 10.875 -4.488 1 96.94 165 ALA A N 1
ATOM 1208 C CA . ALA A 1 165 ? -14.859 11.695 -3.572 1 96.94 165 ALA A CA 1
ATOM 1209 C C . ALA A 1 165 ? -14.016 12.711 -4.336 1 96.94 165 ALA A C 1
ATOM 1211 O O . ALA A 1 165 ? -13.75 13.805 -3.834 1 96.94 165 ALA A O 1
ATOM 1212 N N . ASN A 1 166 ? -13.617 12.406 -5.551 1 98 166 ASN A N 1
ATOM 1213 C CA . ASN A 1 166 ? -12.758 13.281 -6.344 1 98 166 ASN A CA 1
ATOM 1214 C C . ASN A 1 166 ? -13.5 14.516 -6.836 1 98 166 ASN A C 1
ATOM 1216 O O . ASN A 1 166 ? -12.891 15.438 -7.379 1 98 166 ASN A O 1
ATOM 1220 N N . GLU A 1 167 ? -14.797 14.578 -6.555 1 98.06 167 GLU A N 1
ATOM 1221 C CA . GLU A 1 167 ? -15.602 15.68 -7.062 1 98.06 167 GLU A CA 1
ATOM 1222 C C . GLU A 1 167 ? -16.016 16.625 -5.938 1 98.06 167 GLU A C 1
ATOM 1224 O O . GLU A 1 167 ? -16.781 17.562 -6.16 1 98.06 167 GLU A O 1
ATOM 1229 N N . VAL A 1 168 ? -15.508 16.328 -4.777 1 98.19 168 VAL A N 1
ATOM 1230 C CA . VAL A 1 168 ? -15.844 17.109 -3.588 1 98.19 168 VAL A CA 1
ATOM 1231 C C . VAL A 1 168 ? -14.633 17.938 -3.162 1 98.19 168 VAL A C 1
ATOM 1233 O O . VAL A 1 168 ? -13.492 17.484 -3.285 1 98.19 168 VAL A O 1
ATOM 1236 N N . GLU A 1 169 ? -14.922 19.156 -2.773 1 98.38 169 GLU A N 1
ATOM 1237 C CA . GLU A 1 169 ? -13.883 19.984 -2.188 1 98.38 169 GLU A CA 1
ATOM 1238 C C . GLU A 1 169 ? -14.203 20.328 -0.736 1 98.38 169 GLU A C 1
ATOM 1240 O O . GLU A 1 169 ? -15.359 20.562 -0.387 1 98.38 169 GLU A O 1
ATOM 1245 N N . GLY A 1 170 ? -13.258 20.328 0.039 1 98.31 170 GLY A N 1
ATOM 1246 C CA . GLY A 1 170 ? -13.344 20.672 1.451 1 98.31 170 GLY A CA 1
ATOM 1247 C C . GLY A 1 170 ? -11.992 20.719 2.135 1 98.31 170 GLY A C 1
ATOM 1248 O O . GLY A 1 170 ? -11.039 20.078 1.688 1 98.31 170 GLY A O 1
ATOM 1249 N N . MET A 1 171 ? -11.891 21.531 3.188 1 98.25 171 MET A N 1
ATOM 1250 C CA . MET A 1 171 ? -10.633 21.641 3.92 1 98.25 171 MET A CA 1
ATOM 1251 C C . MET A 1 171 ? -10.875 21.656 5.426 1 98.25 171 MET A C 1
ATOM 1253 O O . MET A 1 171 ? -11.938 22.094 5.879 1 98.25 171 MET A O 1
ATOM 1257 N N . VAL A 1 172 ? -9.945 21.156 6.098 1 98.88 172 VAL A N 1
ATOM 1258 C CA . VAL A 1 172 ? -9.914 21.188 7.559 1 98.88 172 VAL A CA 1
ATOM 1259 C C . VAL A 1 172 ? -8.719 22.016 8.023 1 98.88 172 VAL A C 1
ATOM 1261 O O . VAL A 1 172 ? -7.598 21.828 7.555 1 98.88 172 VAL A O 1
ATOM 1264 N N . ILE A 1 173 ? -8.953 23.016 8.852 1 98.81 173 ILE A N 1
ATOM 1265 C CA . ILE A 1 173 ? -7.887 23.797 9.477 1 98.81 173 ILE A CA 1
ATOM 1266 C C . ILE A 1 173 ? -7.875 23.531 10.977 1 98.81 173 ILE A C 1
ATOM 1268 O O . ILE A 1 173 ? -8.57 22.641 11.469 1 98.81 173 ILE A O 1
ATOM 1272 N N . GLY A 1 174 ? -7.016 24.25 11.703 1 98.69 174 GLY A N 1
ATOM 1273 C CA . GLY A 1 174 ? -6.91 24.047 13.141 1 98.69 174 GLY A CA 1
ATOM 1274 C C . GLY A 1 174 ? -5.93 22.938 13.508 1 98.69 174 GLY A C 1
ATOM 1275 O O . GLY A 1 174 ? -5.16 22.484 12.664 1 98.69 174 GLY A O 1
ATOM 1276 N N . GLY A 1 175 ? -5.945 22.625 14.766 1 98.56 175 GLY A N 1
ATOM 1277 C CA . GLY A 1 175 ? -5.043 21.594 15.258 1 98.56 175 GLY A CA 1
ATOM 1278 C C . GLY A 1 175 ? -5.418 20.203 14.789 1 98.56 175 GLY A C 1
ATOM 1279 O O . GLY A 1 175 ? -6.594 19.906 14.578 1 98.56 175 GLY A O 1
ATOM 1280 N N . HIS A 1 176 ? -4.406 19.344 14.641 1 97.38 176 HIS A N 1
ATOM 1281 C CA . HIS A 1 176 ? -4.625 17.938 14.305 1 97.38 176 HIS A CA 1
ATOM 1282 C C . HIS A 1 176 ? -5.055 17.141 15.531 1 97.38 176 HIS A C 1
ATOM 1284 O O . HIS A 1 176 ? -4.215 16.562 16.234 1 97.38 176 HIS A O 1
ATOM 1290 N N . GLY A 1 177 ? -6.297 17.047 15.789 1 94.88 177 GLY A N 1
ATOM 1291 C CA . GLY A 1 177 ? -6.887 16.359 16.922 1 94.88 177 GLY A CA 1
ATOM 1292 C C . GLY A 1 177 ? -8.406 16.328 16.875 1 94.88 177 GLY A C 1
ATOM 1293 O O . GLY A 1 177 ? -9.031 17.156 16.219 1 94.88 177 GLY A O 1
ATOM 1294 N N . ASP A 1 178 ? -8.977 15.477 17.672 1 93 178 ASP A N 1
ATOM 1295 C CA . ASP A 1 178 ? -10.414 15.203 17.625 1 93 178 ASP A CA 1
ATOM 1296 C C . ASP A 1 178 ? -11.219 16.422 18.078 1 93 178 ASP A C 1
ATOM 1298 O O . ASP A 1 178 ? -12.383 16.578 17.688 1 93 178 ASP A O 1
ATOM 1302 N N . THR A 1 179 ? -10.578 17.281 18.859 1 94 179 THR A N 1
ATOM 1303 C CA . THR A 1 179 ? -11.328 18.422 19.375 1 94 179 THR A CA 1
ATOM 1304 C C . THR A 1 179 ? -10.797 19.734 18.781 1 94 179 THR A C 1
ATOM 1306 O O . THR A 1 179 ? -11.352 20.797 19.031 1 94 179 THR A O 1
ATOM 1309 N N . THR A 1 180 ? -9.789 19.656 18.016 1 97.19 180 THR A N 1
ATOM 1310 C CA . THR A 1 180 ? -9.133 20.891 17.562 1 97.19 180 THR A CA 1
ATOM 1311 C C . THR A 1 180 ? -9.336 21.094 16.078 1 97.19 180 THR A C 1
ATOM 1313 O O . THR A 1 180 ? -9.141 22.203 15.562 1 97.19 180 THR A O 1
ATOM 1316 N N . MET A 1 181 ? -9.742 20.094 15.352 1 97.94 181 MET A N 1
ATOM 1317 C CA . MET A 1 181 ? -9.977 20.172 13.914 1 97.94 181 MET A CA 1
ATOM 1318 C C . MET A 1 181 ? -11.188 21.047 13.609 1 97.94 181 MET A C 1
ATOM 1320 O O . MET A 1 181 ? -12.18 21.016 14.336 1 97.94 181 MET A O 1
ATOM 1324 N N . ILE A 1 182 ? -11.094 21.75 12.609 1 98.62 182 ILE A N 1
ATOM 1325 C CA . ILE A 1 182 ? -12.195 22.609 12.18 1 98.62 182 ILE A CA 1
ATOM 1326 C C . ILE A 1 182 ? -12.5 22.344 10.703 1 98.62 182 ILE A C 1
ATOM 1328 O O . ILE A 1 182 ? -11.953 23.016 9.82 1 98.62 182 ILE A O 1
ATOM 1332 N N . PRO A 1 183 ? -13.352 21.359 10.383 1 98.81 183 PRO A N 1
ATOM 1333 C CA . PRO A 1 183 ? -13.844 21.234 9.008 1 98.81 183 PRO A CA 1
ATOM 1334 C C . PRO A 1 183 ? -14.633 22.469 8.562 1 98.81 183 PRO A C 1
ATOM 1336 O O . PRO A 1 183 ? -15.609 22.844 9.219 1 98.81 183 PRO A O 1
ATOM 1339 N N . LEU A 1 184 ? -14.219 23.062 7.512 1 98.56 184 LEU A N 1
ATOM 1340 C CA . LEU A 1 184 ? -14.883 24.266 7.02 1 98.56 184 LEU A CA 1
ATOM 1341 C C . LEU A 1 184 ? -16.047 23.906 6.098 1 98.56 184 LEU A C 1
ATOM 1343 O O . LEU A 1 184 ? -15.984 24.156 4.891 1 98.56 184 LEU A O 1
ATOM 1347 N N . ALA A 1 185 ? -17.109 23.469 6.688 1 98.06 185 ALA A N 1
ATOM 1348 C CA . ALA A 1 185 ? -18.281 22.984 5.957 1 98.06 185 ALA A CA 1
ATOM 1349 C C . ALA A 1 185 ? -18.875 24.094 5.086 1 98.06 185 ALA A C 1
ATOM 1351 O O . ALA A 1 185 ? -19.359 23.828 3.98 1 98.06 185 ALA A O 1
ATOM 1352 N N . ARG A 1 186 ? -18.812 25.312 5.598 1 96.12 186 ARG A N 1
ATOM 1353 C CA . ARG A 1 186 ? -19.391 26.453 4.883 1 96.12 186 ARG A CA 1
ATOM 1354 C C . ARG A 1 186 ? -18.703 26.641 3.533 1 96.12 186 ARG A C 1
ATOM 1356 O O . ARG A 1 186 ? -19.344 27.078 2.566 1 96.12 186 ARG A O 1
ATOM 1363 N N . LEU A 1 187 ? -17.453 26.297 3.406 1 97.94 187 LEU A N 1
ATOM 1364 C CA . LEU A 1 187 ? -16.672 26.547 2.197 1 97.94 187 LEU A CA 1
ATOM 1365 C C . LEU A 1 187 ? -16.609 25.297 1.332 1 97.94 187 LEU A C 1
ATOM 1367 O O . LEU A 1 187 ? -16.047 25.312 0.233 1 97.94 187 LEU A O 1
ATOM 1371 N N . ALA A 1 188 ? -17.141 24.141 1.769 1 98.69 188 ALA A N 1
ATOM 1372 C CA . ALA A 1 188 ? -17.078 22.875 1.038 1 98.69 188 ALA A CA 1
ATOM 1373 C C . ALA A 1 188 ? -18.031 22.875 -0.146 1 98.69 188 ALA A C 1
ATOM 1375 O O . ALA A 1 188 ? -19.125 23.453 -0.065 1 98.69 188 ALA A O 1
ATOM 1376 N N . THR A 1 189 ? -17.641 22.234 -1.243 1 98.81 189 THR A N 1
ATOM 1377 C CA . THR A 1 189 ? -18.469 22.25 -2.443 1 98.81 189 THR A CA 1
ATOM 1378 C C . THR A 1 189 ? -18.469 20.891 -3.123 1 98.81 189 THR A C 1
ATOM 1380 O O . THR A 1 189 ? -17.562 20.078 -2.92 1 98.81 189 THR A O 1
ATOM 1383 N N . TYR A 1 190 ? -19.516 20.594 -3.805 1 98.62 190 TYR A N 1
ATOM 1384 C CA . TYR A 1 190 ? -19.609 19.562 -4.832 1 98.62 190 TYR A CA 1
ATOM 1385 C C . TYR A 1 190 ? -19.688 20.172 -6.223 1 98.62 190 TYR A C 1
ATOM 1387 O O . TYR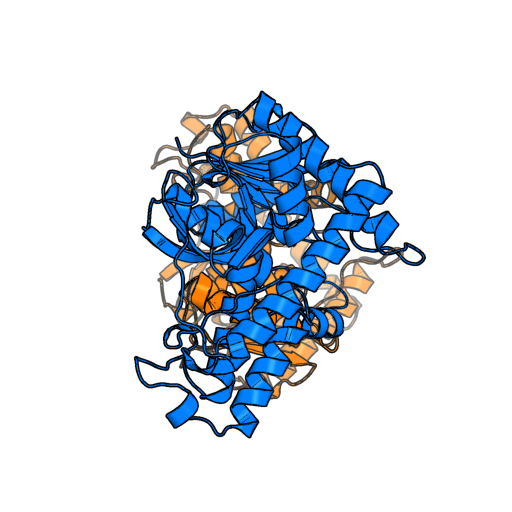 A 1 190 ? -20.719 20.703 -6.629 1 98.62 190 TYR A O 1
ATOM 1395 N N . LYS A 1 191 ? -18.625 20.141 -6.93 1 97.81 191 LYS A N 1
ATOM 1396 C CA . LYS A 1 191 ? -18.516 20.734 -8.258 1 97.81 191 LYS A CA 1
ATOM 1397 C C . LYS A 1 191 ? -18.938 22.203 -8.234 1 97.81 191 LYS A C 1
ATOM 1399 O O . LYS A 1 191 ? -19.719 22.641 -9.086 1 97.81 191 LYS A O 1
ATOM 1404 N N . GLY A 1 192 ? -18.453 22.875 -7.211 1 97.94 192 GLY A N 1
ATOM 1405 C CA . GLY A 1 192 ? -18.688 24.312 -7.145 1 97.94 192 GLY A CA 1
ATOM 1406 C C . GLY A 1 192 ? -19.969 24.672 -6.418 1 97.94 192 GLY A C 1
ATOM 1407 O O . GLY A 1 192 ? -20.156 25.812 -6.016 1 97.94 192 GLY A O 1
ATOM 1408 N N . ILE A 1 193 ? -20.875 23.734 -6.25 1 98.5 193 ILE A N 1
ATOM 1409 C CA . ILE A 1 193 ? -22.109 23.969 -5.516 1 98.5 193 ILE A CA 1
ATOM 1410 C C . ILE A 1 193 ? -21.859 23.828 -4.016 1 98.5 193 ILE A C 1
ATOM 1412 O O . ILE A 1 193 ? -21.391 22.781 -3.555 1 98.5 193 ILE A O 1
ATOM 1416 N N . PRO A 1 194 ? -22.141 24.859 -3.221 1 98.62 194 PRO A N 1
ATOM 1417 C CA . PRO A 1 194 ? -21.953 24.703 -1.776 1 98.62 194 PRO A CA 1
ATOM 1418 C C . PRO A 1 194 ? -22.703 23.484 -1.227 1 98.62 194 PRO A C 1
ATOM 1420 O O . PRO A 1 194 ? -23.891 23.297 -1.526 1 98.62 194 PRO A O 1
ATOM 1423 N N . VAL A 1 195 ? -21.969 22.703 -0.391 1 98.62 195 VAL A N 1
ATOM 1424 C CA . VAL A 1 195 ? -22.562 21.453 0.069 1 98.62 195 VAL A CA 1
ATOM 1425 C C . VAL A 1 195 ? -23.734 21.75 0.988 1 98.62 195 VAL A C 1
ATOM 1427 O O . VAL A 1 195 ? -24.625 20.906 1.161 1 98.62 195 VAL A O 1
ATOM 1430 N N . SER A 1 196 ? -23.781 22.969 1.572 1 97.69 196 SER A N 1
ATOM 1431 C CA . SER A 1 196 ? -24.875 23.375 2.443 1 97.69 196 SER A CA 1
ATOM 1432 C C . SER A 1 196 ? -26.188 23.484 1.673 1 97.69 196 SER A C 1
ATOM 1434 O O . SER A 1 196 ? -27.266 23.516 2.271 1 97.69 196 SER A O 1
ATOM 1436 N N . LYS A 1 197 ? -26.172 23.562 0.368 1 98.25 197 LYS A N 1
ATOM 1437 C CA . LYS A 1 197 ? -27.375 23.578 -0.468 1 98.25 197 LYS A CA 1
ATOM 1438 C C . LYS A 1 197 ? -27.844 22.172 -0.8 1 98.25 197 LYS A C 1
ATOM 1440 O O . LYS A 1 197 ? -28.969 21.969 -1.271 1 98.25 197 LYS A O 1
ATOM 1445 N N . LEU A 1 198 ? -27.016 21.188 -0.532 1 98.5 198 LEU A N 1
ATOM 1446 C CA . LEU A 1 198 ? -27.297 19.828 -0.965 1 98.5 198 LEU A CA 1
ATOM 1447 C C . LEU A 1 198 ? -27.562 18.922 0.231 1 98.5 198 LEU A C 1
ATOM 1449 O O . LEU A 1 198 ? -28.172 17.859 0.088 1 98.5 198 LEU A O 1
ATOM 1453 N N . LEU A 1 199 ? -27.047 19.281 1.394 1 98.56 199 LEU A N 1
ATOM 1454 C CA . LEU A 1 199 ? -27.203 18.516 2.629 1 98.56 199 LEU A CA 1
ATOM 1455 C C . LEU A 1 199 ? -27.922 19.359 3.693 1 98.56 199 LEU A C 1
ATOM 1457 O O . LEU A 1 199 ? -27.719 20.562 3.777 1 98.56 199 LEU A O 1
ATOM 1461 N N . SER A 1 200 ? -28.672 18.688 4.531 1 98.25 200 SER A N 1
ATOM 1462 C CA . SER A 1 200 ? -29.266 19.375 5.68 1 98.25 200 SER A CA 1
ATOM 1463 C C . SER A 1 200 ? -28.203 19.781 6.691 1 98.25 200 SER A C 1
ATOM 1465 O O . SER A 1 200 ? -27.094 19.234 6.695 1 98.25 200 SER A O 1
ATOM 1467 N N . ALA A 1 201 ? -28.578 20.75 7.504 1 97.5 201 ALA A N 1
ATOM 1468 C CA . ALA A 1 201 ? -27.672 21.188 8.562 1 97.5 201 ALA A CA 1
ATOM 1469 C C . ALA A 1 201 ? -27.312 20.016 9.484 1 97.5 201 ALA A C 1
ATOM 1471 O O . ALA A 1 201 ? -26.172 19.922 9.945 1 97.5 201 ALA A O 1
ATOM 1472 N N . GLU A 1 202 ? -28.266 19.188 9.734 1 98.19 202 GLU A N 1
ATOM 1473 C CA . GLU A 1 202 ? -28.062 18.031 10.602 1 98.19 202 GLU A CA 1
ATOM 1474 C C . GLU A 1 202 ? -27.062 17.062 9.992 1 98.19 202 GLU A C 1
ATOM 1476 O O . GLU A 1 202 ? -26.156 16.578 10.68 1 98.19 202 GLU A O 1
ATOM 1481 N N . LYS A 1 203 ? -27.234 16.766 8.703 1 98.19 203 LYS A N 1
ATOM 1482 C CA . LYS A 1 203 ? -26.328 15.859 8.016 1 98.19 203 LYS A CA 1
ATOM 1483 C C . LYS A 1 203 ? -24.922 16.438 7.934 1 98.19 203 LYS A C 1
ATOM 1485 O O . LYS A 1 203 ? -23.938 15.695 8.062 1 98.19 203 LYS A O 1
ATOM 1490 N N . LEU A 1 204 ? -24.828 17.688 7.691 1 98.19 204 LEU A N 1
ATOM 1491 C CA . LEU A 1 204 ? -23.531 18.359 7.633 1 98.19 204 LEU A CA 1
ATOM 1492 C C . LEU A 1 204 ? -22.828 18.297 8.984 1 98.19 204 LEU A C 1
ATOM 1494 O O . LEU A 1 204 ? -21.609 18.125 9.055 1 98.19 204 LEU A O 1
ATOM 1498 N N . GLN A 1 205 ? -23.594 18.469 10.047 1 97.94 205 GLN A N 1
ATOM 1499 C CA . GLN A 1 205 ? -23.031 18.375 11.383 1 97.94 205 GLN A CA 1
ATOM 1500 C C . GLN A 1 205 ? -22.5 16.953 11.648 1 97.94 205 GLN A C 1
ATOM 1502 O O . GLN A 1 205 ? -21.469 16.781 12.305 1 97.94 205 GLN A O 1
ATOM 1507 N N . GLU A 1 206 ? -23.219 15.977 11.172 1 98.5 206 GLU A N 1
ATOM 1508 C CA . GLU A 1 206 ? -22.781 14.594 11.281 1 98.5 206 GLU A CA 1
ATOM 1509 C C . GLU A 1 206 ? -21.453 14.375 10.547 1 98.5 206 GLU A C 1
ATOM 1511 O O . GLU A 1 206 ? -20.578 13.68 11.039 1 98.5 206 GLU A O 1
ATOM 1516 N N . VAL A 1 207 ? -21.328 14.953 9.367 1 98.75 207 VAL A N 1
ATOM 1517 C CA . VAL A 1 207 ? -20.125 14.852 8.562 1 98.75 207 VAL A CA 1
ATOM 1518 C C . VAL A 1 207 ? -18.953 15.477 9.32 1 98.75 207 VAL A C 1
ATOM 1520 O O . VAL A 1 207 ? -17.875 14.875 9.422 1 98.75 207 VAL A O 1
ATOM 1523 N N . VAL A 1 208 ? -19.172 16.656 9.859 1 98.5 208 VAL A N 1
ATOM 1524 C CA . VAL A 1 208 ? -18.141 17.375 10.602 1 98.5 208 VAL A CA 1
ATOM 1525 C C . VAL A 1 208 ? -17.703 16.547 11.812 1 98.5 208 VAL A C 1
ATOM 1527 O O . VAL A 1 208 ? -16.5 16.344 12.023 1 98.5 208 VAL A O 1
ATOM 1530 N N . ALA A 1 209 ? -18.656 16.016 12.531 1 98.31 209 ALA A N 1
ATOM 1531 C CA . ALA A 1 209 ? -18.375 15.227 13.719 1 98.31 209 ALA A CA 1
ATOM 1532 C C . ALA A 1 209 ? -17.594 13.961 13.359 1 98.31 209 ALA A C 1
ATOM 1534 O O . ALA A 1 209 ? -16.625 13.602 14.039 1 98.31 209 ALA A O 1
ATOM 1535 N N . SER A 1 210 ? -18.016 13.25 12.297 1 98.5 210 SER A N 1
ATOM 1536 C CA . SER A 1 210 ? -17.344 12.039 11.844 1 98.5 210 SER A CA 1
ATOM 1537 C C . SER A 1 210 ? -15.906 12.32 11.422 1 98.5 210 SER A C 1
ATOM 1539 O O . SER A 1 210 ? -15.008 11.516 11.68 1 98.5 210 SER A O 1
ATOM 1541 N N . THR A 1 211 ? -15.727 13.484 10.773 1 98.62 211 THR A N 1
ATOM 1542 C CA . THR A 1 211 ? -14.391 13.891 10.352 1 98.62 211 THR A CA 1
ATOM 1543 C C . THR A 1 211 ? -13.469 14.07 11.555 1 98.62 211 THR A C 1
ATOM 1545 O O . THR A 1 211 ? -12.352 13.555 11.57 1 98.62 211 THR A O 1
ATOM 1548 N N . MET A 1 212 ? -13.953 14.719 12.578 1 98.31 212 MET A N 1
ATOM 1549 C CA . MET A 1 212 ? -13.141 15.102 13.727 1 98.31 212 MET A CA 1
ATOM 1550 C C . MET A 1 212 ? -12.719 13.867 14.523 1 98.31 212 MET A C 1
ATOM 1552 O O . MET A 1 212 ? -11.625 13.852 15.102 1 98.31 212 MET A O 1
ATOM 1556 N N . VAL A 1 213 ? -13.539 12.773 14.461 1 97.56 213 VAL A N 1
ATOM 1557 C CA . VAL A 1 213 ? -13.211 11.586 15.258 1 97.56 213 VAL A CA 1
ATOM 1558 C C . VAL A 1 213 ? -12.773 10.453 14.336 1 97.56 213 VAL A C 1
ATOM 1560 O O . VAL A 1 213 ? -12.82 9.281 14.711 1 97.56 213 VAL A O 1
ATOM 1563 N N . GLY A 1 214 ? -12.438 10.805 13.07 1 97.06 214 GLY A N 1
ATOM 1564 C CA . GLY A 1 214 ? -12.07 9.805 12.078 1 97.06 214 GLY A CA 1
ATOM 1565 C C . GLY A 1 214 ? -10.961 8.883 12.555 1 97.06 214 GLY A C 1
ATOM 1566 O O . GLY A 1 214 ? -11.039 7.664 12.367 1 97.06 214 GLY A O 1
ATOM 1567 N N . GLY A 1 215 ? -9.906 9.453 13.18 1 96.31 215 GLY A N 1
ATOM 1568 C CA . GLY A 1 215 ? -8.812 8.648 13.703 1 96.31 215 GLY A CA 1
ATOM 1569 C C . GLY A 1 215 ? -9.266 7.637 14.742 1 96.31 215 GLY A C 1
ATOM 1570 O O . GLY A 1 215 ? -8.891 6.465 14.68 1 96.31 215 GLY A O 1
ATOM 1571 N N . ALA A 1 216 ? -10.023 8.086 15.664 1 95.81 216 ALA A N 1
ATOM 1572 C CA . ALA A 1 216 ? -10.523 7.219 16.719 1 95.81 216 ALA A CA 1
ATOM 1573 C C . ALA A 1 216 ? -11.414 6.113 16.156 1 95.81 216 ALA A C 1
ATOM 1575 O O . ALA A 1 216 ? -11.367 4.973 16.609 1 95.81 216 ALA A O 1
ATOM 1576 N N . THR A 1 217 ? -12.242 6.48 15.18 1 97.75 217 THR A N 1
ATOM 1577 C CA . THR A 1 217 ? -13.117 5.512 14.531 1 97.75 217 THR A CA 1
ATOM 1578 C C . THR A 1 217 ? -12.297 4.387 13.898 1 97.75 217 THR A C 1
ATOM 1580 O O . THR A 1 217 ? -12.594 3.209 14.102 1 97.75 217 THR A O 1
ATOM 1583 N N . LEU A 1 218 ? -11.266 4.734 13.227 1 98.19 218 LEU A N 1
ATOM 1584 C CA . LEU A 1 218 ? -10.438 3.742 12.539 1 98.19 218 LEU A CA 1
ATOM 1585 C C . LEU A 1 218 ? -9.656 2.908 13.547 1 98.19 218 LEU A C 1
ATOM 1587 O O . LEU A 1 218 ? -9.469 1.705 13.352 1 98.19 218 LEU A O 1
ATOM 1591 N N . THR A 1 219 ? -9.164 3.547 14.594 1 96.69 219 THR A N 1
ATOM 1592 C CA . THR A 1 219 ? -8.453 2.809 15.633 1 96.69 219 THR A CA 1
ATOM 1593 C C . THR A 1 219 ? -9.352 1.738 16.25 1 96.69 219 THR A C 1
ATOM 1595 O O . THR A 1 219 ? -8.906 0.619 16.516 1 96.69 219 THR A O 1
ATOM 1598 N N . LYS A 1 220 ? -10.625 2.109 16.453 1 97.44 220 LYS A N 1
ATOM 1599 C CA . LYS A 1 220 ? -11.578 1.166 17.031 1 97.44 220 LYS A CA 1
ATOM 1600 C C . LYS A 1 220 ? -11.812 -0.014 16.078 1 97.44 220 LYS A C 1
ATOM 1602 O O . LYS A 1 220 ? -11.914 -1.159 16.531 1 97.44 220 LYS A O 1
ATOM 1607 N N . LEU A 1 221 ? -11.891 0.221 14.789 1 97.94 221 LEU A N 1
ATOM 1608 C CA . LEU A 1 221 ? -12.156 -0.822 13.805 1 97.94 221 LEU A CA 1
ATOM 1609 C C . LEU A 1 221 ? -10.938 -1.719 13.617 1 97.94 221 LEU A C 1
ATOM 1611 O O . LEU A 1 221 ? -11.062 -2.943 13.562 1 97.94 221 LEU A O 1
ATOM 1615 N N . LEU A 1 222 ? -9.727 -1.117 13.602 1 97.31 222 LEU A N 1
ATOM 1616 C CA . LEU A 1 222 ? -8.516 -1.816 13.172 1 97.31 222 LEU A CA 1
ATOM 1617 C C . LEU A 1 222 ? -7.75 -2.352 14.375 1 97.31 222 LEU A C 1
ATOM 1619 O O . LEU A 1 222 ? -6.887 -3.221 14.234 1 97.31 222 LEU A O 1
ATOM 1623 N N . GLY A 1 223 ? -8.07 -1.772 15.609 1 94.81 223 GLY A N 1
ATOM 1624 C CA . GLY A 1 223 ? -7.281 -2.102 16.781 1 94.81 223 GLY A CA 1
ATOM 1625 C C . GLY A 1 223 ? -5.934 -1.406 16.812 1 94.81 223 GLY A C 1
ATOM 1626 O O . GLY A 1 223 ? -5.117 -1.655 17.703 1 94.81 223 GLY A O 1
ATOM 1627 N N . THR A 1 224 ? -5.617 -0.632 15.797 1 94.06 224 THR A N 1
ATOM 1628 C CA . THR A 1 224 ? -4.426 0.199 15.672 1 94.06 224 THR A CA 1
ATOM 1629 C C . THR A 1 224 ? -4.711 1.428 14.812 1 94.06 224 THR A C 1
ATOM 1631 O O . THR A 1 224 ? -5.766 1.522 14.188 1 94.06 224 THR A O 1
ATOM 1634 N N . SER A 1 225 ? -3.857 2.334 14.852 1 94.31 225 SER A N 1
ATOM 1635 C CA . SER A 1 225 ? -4.031 3.561 14.078 1 94.31 225 SER A CA 1
ATOM 1636 C C . SER A 1 225 ? -4.031 3.273 12.578 1 94.31 225 SER A C 1
ATOM 1638 O O . SER A 1 225 ? -3.4 2.316 12.125 1 94.31 225 SER A O 1
ATOM 1640 N N . ALA A 1 226 ? -4.738 4.113 11.859 1 96.94 226 ALA A N 1
ATOM 1641 C CA . ALA A 1 226 ? -4.797 4.043 10.406 1 96.94 226 ALA A CA 1
ATOM 1642 C C . ALA A 1 226 ? -3.438 4.367 9.781 1 96.94 226 ALA A C 1
ATOM 1644 O O . ALA A 1 226 ? -2.635 5.086 10.383 1 96.94 226 ALA A O 1
ATOM 1645 N N . TRP A 1 227 ? -3.199 3.824 8.562 1 98.25 227 TRP A N 1
ATOM 1646 C CA . TRP A 1 227 ? -1.877 4.109 8.016 1 98.25 227 TRP A CA 1
ATOM 1647 C C . TRP A 1 227 ? -1.948 4.34 6.512 1 98.25 227 TRP A C 1
ATOM 1649 O O . TRP A 1 227 ? -1.022 4.902 5.918 1 98.25 227 TRP A O 1
ATOM 1659 N N . TYR A 1 228 ? -3.037 3.938 5.809 1 98.69 228 TYR A N 1
ATOM 1660 C CA . TYR A 1 228 ? -3.115 4.195 4.375 1 98.69 228 TYR A CA 1
ATOM 1661 C C . TYR A 1 228 ? -3.254 5.688 4.094 1 98.69 228 TYR A C 1
ATOM 1663 O O . TYR A 1 228 ? -2.43 6.27 3.387 1 98.69 228 TYR A O 1
ATOM 1671 N N . ALA A 1 229 ? -4.25 6.285 4.734 1 98.81 229 ALA A N 1
ATOM 1672 C CA . ALA A 1 229 ? -4.523 7.695 4.465 1 98.81 229 ALA A CA 1
ATOM 1673 C C . ALA A 1 229 ? -3.424 8.586 5.031 1 98.81 229 ALA A C 1
ATOM 1675 O O . ALA A 1 229 ? -2.945 9.5 4.348 1 98.81 229 ALA A O 1
ATOM 1676 N N . PRO A 1 230 ? -2.969 8.305 6.27 1 98.62 230 PRO A N 1
ATOM 1677 C CA . PRO A 1 230 ? -1.864 9.133 6.762 1 98.62 230 PRO A CA 1
ATOM 1678 C C . PRO A 1 230 ? -0.609 9.016 5.898 1 98.62 230 PRO A C 1
ATOM 1680 O O . PRO A 1 230 ? 0.052 10.016 5.625 1 98.62 230 PRO A O 1
ATOM 1683 N N . GLY A 1 231 ? -0.257 7.801 5.492 1 98.81 231 GLY A N 1
ATOM 1684 C CA . GLY A 1 231 ? 0.892 7.625 4.617 1 98.81 231 GLY A CA 1
ATOM 1685 C C . GLY A 1 231 ? 0.735 8.328 3.279 1 98.81 231 GLY A C 1
ATOM 1686 O O . GLY A 1 231 ? 1.652 9.016 2.822 1 98.81 231 GLY A O 1
ATOM 1687 N N . ALA A 1 232 ? -0.469 8.156 2.695 1 98.88 232 ALA A N 1
ATOM 1688 C CA . ALA A 1 232 ? -0.753 8.797 1.411 1 98.88 232 ALA A CA 1
ATOM 1689 C C . ALA A 1 232 ? -0.749 10.312 1.539 1 98.88 232 ALA A C 1
ATOM 1691 O O . ALA A 1 232 ? -0.314 11.016 0.625 1 98.88 232 ALA A O 1
ATOM 1692 N N . ALA A 1 233 ? -1.264 10.836 2.65 1 98.88 233 ALA A N 1
ATOM 1693 C CA . ALA A 1 233 ? -1.267 12.281 2.885 1 98.88 233 ALA A CA 1
ATOM 1694 C C . ALA A 1 233 ? 0.156 12.82 2.959 1 98.88 233 ALA A C 1
ATOM 1696 O O . ALA A 1 233 ? 0.452 13.883 2.4 1 98.88 233 ALA A O 1
ATOM 1697 N N . GLY A 1 234 ? 1.017 12.102 3.656 1 98.88 234 GLY A N 1
ATOM 1698 C CA . GLY A 1 234 ? 2.424 12.469 3.656 1 98.88 234 GLY A CA 1
ATOM 1699 C C . GLY A 1 234 ? 3.027 12.516 2.266 1 98.88 234 GLY A C 1
ATOM 1700 O O . GLY A 1 234 ? 3.703 13.484 1.91 1 98.88 234 GLY A O 1
ATOM 1701 N N . ALA A 1 235 ? 2.754 11.484 1.486 1 98.94 235 ALA A N 1
ATOM 1702 C CA . ALA A 1 235 ? 3.273 11.414 0.123 1 98.94 235 ALA A CA 1
ATOM 1703 C C . ALA A 1 235 ? 2.727 12.555 -0.73 1 98.94 235 ALA A C 1
ATOM 1705 O O . ALA A 1 235 ? 3.441 13.109 -1.57 1 98.94 235 ALA A O 1
ATOM 1706 N N . PHE A 1 236 ? 1.478 12.883 -0.524 1 98.88 236 PHE A N 1
ATOM 1707 C CA . PHE A 1 236 ? 0.822 13.961 -1.257 1 98.88 236 PHE A CA 1
ATOM 1708 C C . PHE A 1 236 ? 1.519 15.297 -1.003 1 98.88 236 PHE A C 1
ATOM 1710 O O . PHE A 1 236 ? 1.771 16.062 -1.938 1 98.88 236 PHE A O 1
ATOM 1717 N N . VAL A 1 237 ? 1.848 15.57 0.264 1 98.94 237 VAL A N 1
ATOM 1718 C CA . VAL A 1 237 ? 2.57 16.781 0.631 1 98.94 237 VAL A CA 1
ATOM 1719 C C . VAL A 1 237 ? 3.949 16.781 -0.026 1 98.94 237 VAL A C 1
ATOM 1721 O O . VAL A 1 237 ? 4.355 17.781 -0.635 1 98.94 237 VAL A O 1
ATOM 1724 N N . VAL A 1 238 ? 4.637 15.672 0.037 1 98.94 238 VAL A N 1
ATOM 1725 C CA . VAL A 1 238 ? 5.969 15.539 -0.542 1 98.94 238 VAL A CA 1
ATOM 1726 C C . VAL A 1 238 ? 5.902 15.773 -2.049 1 98.94 238 VAL A C 1
ATOM 1728 O O . VAL A 1 238 ? 6.73 16.5 -2.609 1 98.94 238 VAL A O 1
ATOM 1731 N N . GLU A 1 239 ? 4.973 15.156 -2.693 1 98.88 239 GLU A N 1
ATOM 1732 C CA . GLU A 1 239 ? 4.824 15.305 -4.137 1 98.88 239 GLU A CA 1
ATOM 1733 C C . GLU A 1 239 ? 4.602 16.766 -4.527 1 98.88 239 GLU A C 1
ATOM 1735 O O . GLU A 1 239 ? 5.168 17.234 -5.512 1 98.88 239 GLU A O 1
ATOM 1740 N N . SER A 1 240 ? 3.74 17.453 -3.756 1 98.81 240 SER A N 1
ATOM 1741 C CA . SER A 1 240 ? 3.455 18.859 -4.02 1 98.81 240 SER A CA 1
ATOM 1742 C C . SER A 1 240 ? 4.73 19.703 -3.992 1 98.81 240 SER A C 1
ATOM 1744 O O . SER A 1 240 ? 4.859 20.672 -4.746 1 98.81 240 SER A O 1
ATOM 1746 N N . ILE A 1 241 ? 5.664 19.297 -3.168 1 98.88 241 ILE A N 1
ATOM 1747 C CA . ILE A 1 241 ? 6.922 20.016 -3.008 1 98.88 241 ILE A CA 1
ATOM 1748 C C . ILE A 1 241 ? 7.891 19.625 -4.121 1 98.88 241 ILE A C 1
ATOM 1750 O O . ILE A 1 241 ? 8.352 20.484 -4.879 1 98.88 241 ILE A O 1
ATOM 1754 N N . ILE A 1 242 ? 8.125 18.312 -4.293 1 98.81 242 ILE A N 1
ATOM 1755 C CA . ILE A 1 242 ? 9.125 17.781 -5.215 1 98.81 242 ILE A CA 1
ATOM 1756 C C . ILE A 1 242 ? 8.773 18.172 -6.645 1 98.81 242 ILE A C 1
ATOM 1758 O O . ILE A 1 242 ? 9.656 18.531 -7.43 1 98.81 242 ILE A O 1
ATOM 1762 N N . HIS A 1 243 ? 7.508 18.188 -6.938 1 98.69 243 HIS A N 1
ATOM 1763 C CA . HIS A 1 243 ? 7.07 18.469 -8.297 1 98.69 243 HIS A CA 1
ATOM 1764 C C . HIS A 1 243 ? 6.68 19.938 -8.461 1 98.69 243 HIS A C 1
ATOM 1766 O O . HIS A 1 243 ? 6.164 20.328 -9.508 1 98.69 243 HIS A O 1
ATOM 1772 N N . ASN A 1 244 ? 6.91 20.719 -7.484 1 98.75 244 ASN A N 1
ATOM 1773 C CA . ASN A 1 244 ? 6.656 22.156 -7.543 1 98.75 244 ASN A CA 1
ATOM 1774 C C . ASN A 1 244 ? 5.262 22.453 -8.086 1 98.75 244 ASN A C 1
ATOM 1776 O O . ASN A 1 244 ? 5.113 23.219 -9.039 1 98.75 244 ASN A O 1
ATOM 1780 N N . GLN A 1 245 ? 4.219 21.938 -7.453 1 98.38 245 GLN A N 1
ATOM 1781 C CA . GLN A 1 245 ? 2.902 21.875 -8.078 1 98.38 245 GLN A CA 1
ATOM 1782 C C . GLN A 1 245 ? 2.096 23.141 -7.785 1 98.38 245 GLN A C 1
ATOM 1784 O O . GLN A 1 245 ? 1.091 23.406 -8.445 1 98.38 245 GLN A O 1
ATOM 1789 N N . GLY A 1 246 ? 2.496 23.906 -6.781 1 98.69 246 GLY A N 1
ATOM 1790 C CA . GLY A 1 246 ? 1.739 25.094 -6.426 1 98.69 246 GLY A CA 1
ATOM 1791 C C . GLY A 1 246 ? 0.363 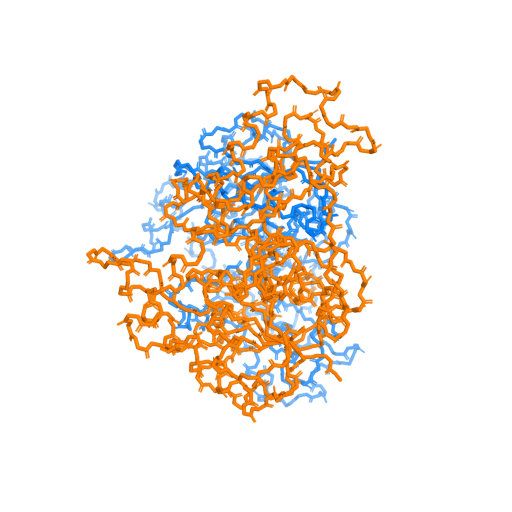24.781 -5.867 1 98.69 246 GLY A C 1
ATOM 1792 O O . GLY A 1 246 ? -0.559 25.594 -5.984 1 98.69 246 GLY A O 1
ATOM 1793 N N . LYS A 1 247 ? 0.204 23.656 -5.234 1 98.38 247 LYS A N 1
ATOM 1794 C CA . LYS A 1 247 ? -1.085 23.25 -4.684 1 98.38 247 LYS A CA 1
ATOM 1795 C C . LYS A 1 247 ? -1.362 23.953 -3.355 1 98.38 247 LYS A C 1
ATOM 1797 O O . LYS A 1 247 ? -0.444 24.188 -2.566 1 98.38 247 LYS A O 1
ATOM 1802 N N . MET A 1 248 ? -2.598 24.297 -3.15 1 98.69 248 MET A N 1
ATOM 1803 C CA . MET A 1 248 ? -3.041 24.734 -1.831 1 98.69 248 MET A CA 1
ATOM 1804 C C . MET A 1 248 ? -3.404 23.547 -0.952 1 98.69 248 MET A C 1
ATOM 1806 O O . MET A 1 248 ? -4.32 22.781 -1.276 1 98.69 248 MET A O 1
ATOM 1810 N N . VAL A 1 249 ? -2.705 23.328 0.113 1 98.69 249 VAL A N 1
ATOM 1811 C CA . VAL A 1 249 ? -2.871 22.188 1.007 1 98.69 249 VAL A CA 1
ATOM 1812 C C . VAL A 1 249 ? -2.873 22.672 2.459 1 98.69 249 VAL A C 1
ATOM 1814 O O . VAL A 1 249 ? -1.964 23.391 2.885 1 98.69 249 VAL A O 1
ATOM 1817 N N . PRO A 1 250 ? -3.926 22.359 3.201 1 98.81 250 PRO A N 1
ATOM 1818 C CA . PRO A 1 250 ? -3.797 22.641 4.633 1 98.81 250 PRO A CA 1
ATOM 1819 C C . PRO A 1 250 ? -2.664 21.844 5.289 1 98.81 250 PRO A C 1
ATOM 1821 O O . PRO A 1 250 ? -2.584 20.625 5.133 1 98.81 250 PRO A O 1
ATOM 1824 N N . CYS A 1 251 ? -1.798 22.516 5.93 1 98.88 251 CYS A N 1
ATOM 1825 C CA . CYS A 1 251 ? -0.676 21.922 6.66 1 98.88 251 CYS A CA 1
ATOM 1826 C C . CYS A 1 251 ? -0.463 22.641 7.988 1 98.88 251 CYS A C 1
ATOM 1828 O O . CYS A 1 251 ? -0.87 23.797 8.156 1 98.88 251 CYS A O 1
ATOM 1830 N N . SER A 1 252 ? 0.092 21.922 8.938 1 98.88 252 SER A N 1
ATOM 1831 C CA . SER A 1 252 ? 0.509 22.547 10.188 1 98.88 252 SER A CA 1
ATOM 1832 C C . SER A 1 252 ? 1.793 23.344 9.992 1 98.88 252 SER A C 1
ATOM 1834 O O . SER A 1 252 ? 2.854 22.781 9.727 1 98.88 252 SER A O 1
ATOM 1836 N N . VAL A 1 253 ? 1.698 24.672 10.117 1 98.94 253 VAL A N 1
ATOM 1837 C CA . VAL A 1 253 ? 2.84 25.547 9.844 1 98.94 253 VAL A CA 1
ATOM 1838 C C . VAL A 1 253 ? 2.936 26.625 10.906 1 98.94 253 VAL A C 1
ATOM 1840 O O . VAL A 1 253 ? 1.973 26.875 11.641 1 98.94 253 VAL A O 1
ATOM 1843 N N . TYR A 1 254 ? 4.066 27.219 11.023 1 98.88 254 TYR A N 1
ATOM 1844 C CA . TYR A 1 254 ? 4.344 28.219 12.039 1 98.88 254 TYR A CA 1
ATOM 1845 C C . TYR A 1 254 ? 3.691 29.547 11.68 1 98.88 254 TYR A C 1
ATOM 1847 O O . TYR A 1 254 ? 3.891 30.078 10.578 1 98.88 254 TYR A O 1
ATOM 1855 N N . LEU A 1 255 ? 2.932 30.078 12.648 1 98.75 255 LEU A N 1
ATOM 1856 C CA . LEU A 1 255 ? 2.236 31.344 12.414 1 98.75 255 LEU A CA 1
ATOM 1857 C C . LEU A 1 255 ? 2.939 32.5 13.125 1 98.75 255 LEU A C 1
ATOM 1859 O O . LEU A 1 255 ? 3.418 32.344 14.25 1 98.75 255 LEU A O 1
ATOM 1863 N N . GLU A 1 256 ? 3.016 33.562 12.438 1 98.25 256 GLU A N 1
ATOM 1864 C CA . GLU A 1 256 ? 3.6 34.781 12.961 1 98.25 256 GLU A CA 1
ATOM 1865 C C . GLU A 1 256 ? 2.635 35.969 12.82 1 98.25 256 GLU A C 1
ATOM 1867 O O . GLU A 1 256 ? 3.029 37.062 12.383 1 98.25 256 GLU A O 1
ATOM 1872 N N . GLY A 1 257 ? 1.419 35.781 13.102 1 98.12 257 GLY A N 1
ATOM 1873 C CA . GLY A 1 257 ? 0.389 36.781 13.008 1 98.12 257 GLY A CA 1
ATOM 1874 C C . GLY A 1 257 ? -0.787 36.375 12.141 1 98.12 257 GLY A C 1
ATOM 1875 O O . GLY A 1 257 ? -1.892 36.906 12.297 1 98.12 257 GLY A O 1
ATOM 1876 N N . GLU A 1 258 ? -0.52 35.469 11.219 1 98.06 258 GLU A N 1
ATOM 1877 C CA . GLU A 1 258 ? -1.604 34.969 10.391 1 98.06 258 GLU A CA 1
ATOM 1878 C C . GLU A 1 258 ? -2.732 34.406 11.25 1 98.06 258 GLU A C 1
ATOM 1880 O O . GLU A 1 258 ? -2.48 33.75 12.266 1 98.06 258 GLU A O 1
ATOM 1885 N N . TYR A 1 259 ? -4.027 34.719 10.898 1 97.75 259 TYR A N 1
ATOM 1886 C CA . TYR A 1 259 ? -5.234 34.281 11.594 1 97.75 259 TYR A CA 1
ATOM 1887 C C . TYR A 1 259 ? -5.258 34.781 13.023 1 97.75 259 TYR A C 1
ATOM 1889 O O . TYR A 1 259 ? -5.93 34.219 13.891 1 97.75 259 TYR A O 1
ATOM 1897 N N . GLY A 1 260 ? -4.391 35.75 13.336 1 97.06 260 GLY A N 1
ATOM 1898 C CA . GLY A 1 260 ? -4.336 36.375 14.656 1 97.06 260 GLY A CA 1
ATOM 1899 C C . GLY A 1 260 ? -3.52 35.562 15.648 1 97.06 260 GLY A C 1
ATOM 1900 O O . GLY A 1 260 ? -3.607 35.781 16.859 1 97.06 260 GLY A O 1
ATOM 1901 N N . GLU A 1 261 ? -2.832 34.625 15.195 1 98.19 261 GLU A N 1
ATOM 1902 C CA . GLU A 1 261 ? -2.076 33.75 16.078 1 98.19 261 GLU A CA 1
ATOM 1903 C C . GLU A 1 261 ? -0.579 33.812 15.789 1 98.19 261 GLU A C 1
ATOM 1905 O O . GLU A 1 261 ? -0.17 34.156 14.672 1 98.19 261 GLU A O 1
ATOM 1910 N N . SER A 1 262 ? 0.182 33.531 16.797 1 98.5 262 SER A N 1
ATOM 1911 C CA . SER A 1 262 ? 1.638 33.531 16.688 1 98.5 262 SER A CA 1
ATOM 1912 C C . SER A 1 262 ? 2.248 32.469 17.609 1 98.5 262 SER A C 1
ATOM 1914 O O . SER A 1 262 ? 1.613 32.031 18.562 1 98.5 262 SER A O 1
ATOM 1916 N N . ASP A 1 263 ? 3.416 32.031 17.203 1 98.25 263 ASP A N 1
ATOM 1917 C CA . ASP A 1 263 ? 4.277 31.203 18.016 1 98.25 263 ASP A CA 1
ATOM 1918 C C . ASP A 1 263 ? 3.643 29.828 18.25 1 98.25 263 ASP A C 1
ATOM 1920 O O . ASP A 1 263 ? 3.596 29.344 19.391 1 98.25 263 ASP A O 1
ATOM 1924 N N . LEU A 1 264 ? 3.139 29.281 17.25 1 98.69 264 LEU A N 1
ATOM 1925 C CA . LEU A 1 264 ? 2.646 27.906 17.234 1 98.69 264 LEU A CA 1
ATOM 1926 C C . LEU A 1 264 ? 2.609 27.375 15.797 1 98.69 264 LEU A C 1
ATOM 1928 O O . LEU A 1 264 ? 2.66 28.141 14.844 1 98.69 264 LEU A O 1
ATOM 1932 N N . CYS A 1 265 ? 2.668 26.109 15.617 1 98.81 265 CYS A N 1
ATOM 1933 C CA . CYS A 1 265 ? 2.32 25.453 14.367 1 98.81 265 CYS A CA 1
ATOM 1934 C C . CYS A 1 265 ? 0.898 24.906 14.414 1 98.81 265 CYS A C 1
ATOM 1936 O O . CYS A 1 265 ? 0.521 24.219 15.367 1 98.81 265 CYS A O 1
ATOM 1938 N N . ILE A 1 266 ? 0.106 25.25 13.477 1 98.88 266 ILE A N 1
ATOM 1939 C CA . ILE A 1 266 ? -1.294 24.844 13.438 1 98.88 266 ILE A CA 1
ATOM 1940 C C . ILE A 1 266 ? -1.764 24.75 11.984 1 98.88 266 ILE A C 1
ATOM 1942 O O . ILE A 1 266 ? -1.132 25.312 11.086 1 98.88 266 ILE A O 1
ATOM 1946 N N . GLY A 1 267 ? -2.799 23.953 11.742 1 98.81 267 GLY A N 1
ATOM 1947 C CA . GLY A 1 267 ? -3.283 23.688 10.398 1 98.81 267 GLY A CA 1
ATOM 1948 C C . GLY A 1 267 ? -3.9 24.891 9.727 1 98.81 267 GLY A C 1
ATOM 1949 O O . GLY A 1 267 ? -4.895 25.438 10.219 1 98.81 267 GLY A O 1
ATOM 1950 N N . VAL A 1 268 ? -3.359 25.391 8.641 1 98.94 268 VAL A N 1
ATOM 1951 C CA . VAL A 1 268 ? -3.893 26.453 7.777 1 98.94 268 VAL A CA 1
ATOM 1952 C C . VAL A 1 268 ? -3.537 26.141 6.32 1 98.94 268 VAL A C 1
ATOM 1954 O O . VAL A 1 268 ? -2.6 25.391 6.047 1 98.94 268 VAL A O 1
ATOM 1957 N N . PRO A 1 269 ? -4.34 26.625 5.344 1 98.88 269 PRO A N 1
ATOM 1958 C CA . PRO A 1 269 ? -3.982 26.375 3.945 1 98.88 269 PRO A CA 1
ATOM 1959 C C . PRO A 1 269 ? -2.695 27.078 3.527 1 98.88 269 PRO A C 1
ATOM 1961 O O . PRO A 1 269 ? -2.479 28.234 3.887 1 98.88 269 PRO A O 1
ATOM 1964 N N . VAL A 1 270 ? -1.874 26.375 2.838 1 98.94 270 VAL A N 1
ATOM 1965 C CA . VAL A 1 270 ? -0.632 26.922 2.303 1 98.94 270 VAL A CA 1
ATOM 1966 C C . VAL A 1 270 ? -0.489 26.547 0.832 1 98.94 270 VAL A C 1
ATOM 1968 O O . VAL A 1 270 ? -1.133 25.594 0.365 1 98.94 270 VAL A O 1
ATOM 1971 N N . ILE A 1 271 ? 0.263 27.281 0.112 1 98.94 271 ILE A N 1
ATOM 1972 C CA . ILE A 1 271 ? 0.712 26.906 -1.223 1 98.94 271 ILE A CA 1
ATOM 1973 C C . ILE A 1 271 ? 2.066 26.203 -1.13 1 98.94 271 ILE A C 1
ATOM 1975 O O . ILE A 1 271 ? 3.018 26.75 -0.563 1 98.94 271 ILE A O 1
ATOM 1979 N N . LEU A 1 272 ? 2.127 24.984 -1.611 1 98.88 272 LEU A N 1
ATOM 1980 C CA . LEU A 1 272 ? 3.359 24.203 -1.544 1 98.88 272 LEU A CA 1
ATOM 1981 C C . LEU A 1 272 ? 4.082 24.219 -2.889 1 98.88 272 LEU A C 1
ATOM 1983 O O . LEU A 1 272 ? 3.455 24.016 -3.934 1 98.88 272 LEU A O 1
ATOM 1987 N N . GLY A 1 273 ? 5.332 24.438 -2.854 1 98.69 273 GLY A N 1
ATOM 1988 C CA . GLY A 1 273 ? 6.219 24.375 -4.004 1 98.69 273 GLY A CA 1
ATOM 1989 C C . GLY A 1 273 ? 7.621 23.922 -3.65 1 98.69 273 GLY A C 1
ATOM 1990 O O . GLY A 1 273 ? 7.848 23.375 -2.572 1 98.69 273 GLY A O 1
ATOM 1991 N N . LYS A 1 274 ? 8.602 24.094 -4.535 1 98.12 274 LYS A N 1
ATOM 1992 C CA . LYS A 1 274 ? 9.945 23.531 -4.43 1 98.12 274 LYS A CA 1
ATOM 1993 C C . LYS A 1 274 ? 10.656 24.047 -3.182 1 98.12 274 LYS A C 1
ATOM 1995 O O . LYS A 1 274 ? 11.586 23.406 -2.686 1 98.12 274 LYS A O 1
ATOM 2000 N N . ASN A 1 275 ? 10.195 25.156 -2.598 1 98.31 275 ASN A N 1
ATOM 2001 C CA . ASN A 1 275 ? 10.82 25.734 -1.409 1 98.31 275 ASN A CA 1
ATOM 2002 C C . ASN A 1 275 ? 10.07 25.344 -0.139 1 98.31 275 ASN A C 1
ATOM 2004 O O . ASN A 1 275 ? 10.32 25.906 0.931 1 98.31 275 ASN A O 1
ATOM 2008 N N . GLY A 1 276 ? 9.148 24.406 -0.244 1 98.69 276 GLY A N 1
ATOM 2009 C CA . GLY A 1 276 ? 8.242 24.109 0.856 1 98.69 276 GLY A CA 1
ATOM 2010 C C . GLY A 1 276 ? 7.016 25 0.878 1 98.69 276 GLY A C 1
ATOM 2011 O O . GLY A 1 276 ? 6.246 25.016 -0.085 1 98.69 276 GLY A O 1
ATOM 2012 N N . ILE A 1 277 ? 6.91 25.75 1.942 1 98.88 277 ILE A N 1
ATOM 2013 C CA . ILE A 1 277 ? 5.805 26.688 2.043 1 98.88 277 ILE A CA 1
ATOM 2014 C C . ILE A 1 277 ? 6.121 27.938 1.225 1 98.88 277 ILE A C 1
ATOM 2016 O O . ILE A 1 277 ? 7.047 28.688 1.549 1 98.88 277 ILE A O 1
ATOM 2020 N N . GLU A 1 278 ? 5.336 28.172 0.188 1 98.75 278 GLU A N 1
ATOM 2021 C CA . GLU A 1 278 ? 5.496 29.375 -0.626 1 98.75 278 GLU A CA 1
ATOM 2022 C C . GLU A 1 278 ? 4.699 30.531 -0.049 1 98.75 278 GLU A C 1
ATOM 2024 O O . GLU A 1 278 ? 5.129 31.688 -0.137 1 98.75 278 GLU A O 1
ATOM 2029 N N . LYS A 1 279 ? 3.596 30.156 0.451 1 98.38 279 LYS A N 1
ATOM 2030 C CA . LYS A 1 279 ? 2.67 31.172 0.952 1 98.38 279 LYS A CA 1
ATOM 2031 C C . LYS A 1 279 ? 1.664 30.562 1.925 1 98.38 279 LYS A C 1
ATOM 2033 O O . LYS A 1 279 ? 1.185 29.438 1.713 1 98.38 279 LYS A O 1
ATOM 2038 N N . ILE A 1 280 ? 1.424 31.312 3.076 1 98.75 280 ILE A N 1
ATOM 2039 C CA . ILE A 1 280 ? 0.268 31 3.91 1 98.75 280 ILE A CA 1
ATOM 2040 C C . ILE A 1 280 ? -0.958 31.75 3.395 1 98.75 280 ILE A C 1
ATOM 2042 O O . ILE A 1 280 ? -0.902 32.969 3.172 1 98.75 280 ILE A O 1
ATOM 2046 N N . VAL A 1 281 ? -2.051 31.016 3.141 1 98.75 281 VAL A N 1
ATOM 2047 C CA . VAL A 1 281 ? -3.27 31.625 2.617 1 98.75 281 VAL A CA 1
ATOM 2048 C C . VAL A 1 281 ? -4.234 31.922 3.764 1 98.75 281 VAL A C 1
ATOM 2050 O O . VAL A 1 281 ? -4.691 31 4.449 1 98.75 281 VAL A O 1
ATOM 2053 N N . GLU A 1 282 ? -4.594 33.156 3.957 1 98.25 282 GLU A N 1
ATOM 2054 C CA . GLU A 1 282 ? -5.562 33.5 4.988 1 98.25 282 GLU A CA 1
ATOM 2055 C C . GLU A 1 282 ? -6.984 33.531 4.43 1 98.25 282 GLU A C 1
ATOM 2057 O O . GLU A 1 282 ? -7.277 34.281 3.496 1 98.25 282 GLU A O 1
ATOM 2062 N N . LEU A 1 283 ? -7.789 32.75 5.035 1 97.62 283 LEU A N 1
ATOM 2063 C CA . LEU A 1 283 ? -9.195 32.688 4.66 1 97.62 283 LEU A CA 1
ATOM 2064 C C . LEU A 1 283 ? -10.016 33.688 5.449 1 97.62 283 LEU A C 1
ATOM 2066 O O . LEU A 1 283 ? -9.664 34.062 6.578 1 97.62 283 LEU A O 1
ATOM 2070 N N . GLU A 1 284 ? -11.078 34.156 4.766 1 96.88 284 GLU A N 1
ATOM 2071 C CA . GLU A 1 284 ? -12.07 34.906 5.523 1 96.88 284 GLU A CA 1
ATOM 2072 C C . GLU A 1 284 ? -12.961 33.969 6.348 1 96.88 284 GLU A C 1
ATOM 2074 O O . GLU A 1 284 ? -13.797 33.25 5.801 1 96.88 284 GLU A O 1
ATOM 2079 N N . LEU A 1 285 ? -12.758 34.031 7.629 1 97.81 285 LEU A N 1
ATOM 2080 C CA . LEU A 1 285 ? -13.531 33.188 8.539 1 97.81 285 LEU A CA 1
ATOM 2081 C C . LEU A 1 285 ? -14.703 33.969 9.133 1 97.81 285 LEU A C 1
ATOM 2083 O O . LEU A 1 285 ? -14.609 35.188 9.359 1 97.81 285 LEU A O 1
ATOM 2087 N N . THR A 1 286 ? -15.805 33.312 9.336 1 97.62 286 THR A N 1
ATOM 2088 C CA . THR A 1 286 ? -16.906 33.906 10.094 1 97.62 286 THR A CA 1
ATOM 2089 C C . THR A 1 286 ? -16.5 34.094 11.555 1 97.62 286 THR A C 1
ATOM 2091 O O . THR A 1 286 ? -15.461 33.625 11.992 1 97.62 286 THR A O 1
ATOM 2094 N N . ALA A 1 287 ? -17.328 34.844 12.25 1 97.94 287 ALA A N 1
ATOM 2095 C CA . ALA A 1 287 ? -17.062 35.062 13.672 1 97.94 287 ALA A CA 1
ATOM 2096 C C . ALA A 1 287 ? -17.016 33.75 14.43 1 97.94 287 ALA A C 1
ATOM 2098 O O . ALA A 1 287 ? -16.172 33.531 15.297 1 97.94 287 ALA A O 1
ATOM 2099 N N . GLU A 1 288 ? -17.891 32.906 14.062 1 97.19 288 GLU A N 1
ATOM 2100 C CA . GLU A 1 288 ? -17.953 31.578 14.695 1 97.19 288 GLU A CA 1
ATOM 2101 C C . GLU A 1 288 ? -16.688 30.766 14.383 1 97.19 288 GLU A C 1
ATOM 2103 O O . GLU A 1 288 ? -16.125 30.125 15.273 1 97.19 288 GLU A O 1
ATOM 2108 N N . GLU A 1 289 ? -16.25 30.734 13.18 1 97.62 289 GLU A N 1
ATOM 2109 C CA . GLU A 1 289 ? -15.055 30.016 12.773 1 97.62 289 GLU A CA 1
ATOM 2110 C C . GLU A 1 289 ? -13.805 30.594 13.43 1 97.62 289 GLU A C 1
ATOM 2112 O O . GLU A 1 289 ? -12.891 29.844 13.789 1 97.62 289 GLU A O 1
ATOM 2117 N N . LYS A 1 290 ? -13.773 31.922 13.57 1 98.06 290 LYS A N 1
ATOM 2118 C CA . LYS A 1 290 ? -12.656 32.562 14.25 1 98.06 290 LYS A CA 1
ATOM 2119 C C . LYS A 1 290 ? -12.57 32.125 15.711 1 98.06 290 LYS A C 1
ATOM 2121 O O . LYS A 1 290 ? -11.477 31.922 16.234 1 98.06 290 LYS A O 1
ATOM 2126 N N . GLU A 1 291 ? -13.695 32.062 16.328 1 98.12 291 GLU A N 1
ATOM 2127 C CA . GLU A 1 291 ? -13.727 31.625 17.703 1 98.12 291 GLU A CA 1
ATOM 2128 C C . GLU A 1 291 ? -13.242 30.188 17.828 1 98.12 291 GLU A C 1
ATOM 2130 O O . GLU A 1 291 ? -12.492 29.859 18.766 1 98.12 291 GLU A O 1
ATOM 2135 N N . LEU A 1 292 ? -13.695 29.297 16.938 1 98.06 292 LEU A N 1
ATOM 2136 C CA . LEU A 1 292 ? -13.242 27.922 16.922 1 98.06 292 LEU A CA 1
ATOM 2137 C C . LEU A 1 292 ? -11.734 27.844 16.719 1 98.06 292 LEU A C 1
ATOM 2139 O O . LEU A 1 292 ? -11.055 27.031 17.359 1 98.06 292 LEU A O 1
ATOM 2143 N N . PHE A 1 293 ? -11.258 28.641 15.805 1 98.69 293 PHE A N 1
ATOM 2144 C CA . PHE A 1 293 ? -9.828 28.641 15.516 1 98.69 293 PHE A CA 1
ATOM 2145 C C . PHE A 1 293 ? -9.039 29.094 16.734 1 98.69 293 PHE A C 1
ATOM 2147 O O . PHE A 1 293 ? -7.996 28.516 17.062 1 98.69 293 PHE A O 1
ATOM 2154 N N . ALA A 1 294 ? -9.523 30.125 17.422 1 98.38 294 ALA A N 1
ATOM 2155 C CA . ALA A 1 294 ? -8.867 30.625 18.641 1 98.38 294 ALA A CA 1
ATOM 2156 C C . ALA A 1 294 ? -8.828 29.531 19.719 1 98.38 294 ALA A C 1
ATOM 2158 O O . ALA A 1 294 ? -7.816 29.375 20.406 1 98.38 294 ALA A O 1
ATOM 2159 N N . LYS A 1 295 ? -9.938 28.859 19.891 1 98.38 295 LYS A N 1
ATOM 2160 C CA . LYS A 1 295 ? -9.992 27.766 20.844 1 98.38 295 LYS A CA 1
ATOM 2161 C C . LYS A 1 295 ? -9.008 26.656 20.469 1 98.38 295 LYS A C 1
ATOM 2163 O O . LYS A 1 295 ? -8.344 26.094 21.344 1 98.38 295 LYS A O 1
ATOM 2168 N N . SER A 1 296 ? -8.984 26.312 19.203 1 98.62 296 SER A N 1
ATOM 2169 C CA . SER A 1 296 ? -8.047 25.328 18.688 1 98.62 296 SER A CA 1
ATOM 2170 C C . SER A 1 296 ? -6.602 25.734 18.969 1 98.62 296 SER A C 1
ATOM 2172 O O . SER A 1 296 ? -5.801 24.938 19.438 1 98.62 296 SER A O 1
ATOM 2174 N N . ALA A 1 297 ? -6.266 26.984 18.656 1 98.69 297 ALA A N 1
ATOM 2175 C CA . ALA A 1 297 ? -4.93 27.516 18.875 1 98.69 297 ALA A CA 1
ATOM 2176 C C . ALA A 1 297 ? -4.559 27.453 20.359 1 98.69 297 ALA A C 1
ATOM 2178 O O . ALA A 1 297 ? -3.428 27.109 20.703 1 98.69 297 ALA A O 1
ATOM 2179 N N . ALA A 1 298 ? -5.488 27.781 21.219 1 98.44 298 ALA A N 1
ATOM 2180 C CA . ALA A 1 298 ? -5.25 27.734 22.656 1 98.44 298 ALA A CA 1
ATOM 2181 C C . ALA A 1 298 ? -4.902 26.328 23.109 1 98.44 298 ALA A C 1
ATOM 2183 O O . ALA A 1 298 ? -4.023 26.141 23.953 1 98.44 298 ALA A O 1
ATOM 2184 N N . ALA A 1 299 ? -5.629 25.375 22.594 1 97.94 299 ALA A N 1
ATOM 2185 C CA . ALA A 1 299 ? -5.363 23.984 22.922 1 97.94 299 ALA A CA 1
ATOM 2186 C C . ALA A 1 299 ? -3.963 23.578 22.469 1 97.94 299 ALA A C 1
ATOM 2188 O O . ALA A 1 299 ? -3.262 22.844 23.188 1 97.94 299 ALA A O 1
ATOM 2189 N N . VAL A 1 300 ? -3.541 23.984 21.297 1 97.94 300 VAL A N 1
ATOM 2190 C CA . VAL A 1 300 ? -2.215 23.672 20.781 1 97.94 300 VAL A CA 1
ATOM 2191 C C . VAL A 1 300 ? -1.148 24.328 21.641 1 97.94 300 VAL A C 1
ATOM 2193 O O . VAL A 1 300 ? -0.142 23.703 21.984 1 97.94 300 VAL A O 1
ATOM 2196 N N . HIS A 1 301 ? -1.375 25.625 22.031 1 97.94 301 HIS A N 1
ATOM 2197 C CA . HIS A 1 301 ? -0.464 26.312 22.938 1 97.94 301 HIS A CA 1
ATOM 2198 C C . HIS A 1 301 ? -0.29 25.547 24.234 1 97.94 301 HIS A C 1
ATOM 2200 O O . HIS A 1 301 ? 0.829 25.406 24.734 1 97.94 301 HIS A O 1
ATOM 2206 N N . LYS A 1 302 ? -1.38 25.078 24.734 1 96.69 302 LYS A N 1
ATOM 2207 C CA . LYS A 1 302 ? -1.34 24.312 25.984 1 96.69 302 LYS A CA 1
ATOM 2208 C C . LYS A 1 302 ? -0.487 23.062 25.828 1 96.69 302 LYS A C 1
ATOM 2210 O O . LYS A 1 302 ? 0.305 22.734 26.719 1 96.69 302 LYS A O 1
ATOM 2215 N N . THR A 1 303 ? -0.672 22.344 24.75 1 95.69 303 THR A N 1
ATOM 2216 C CA . THR A 1 303 ? 0.133 21.156 24.484 1 95.69 303 THR A CA 1
ATOM 2217 C C . THR A 1 303 ? 1.609 21.516 24.359 1 95.69 303 THR A C 1
ATOM 2219 O O . THR A 1 303 ? 2.48 20.781 24.828 1 95.69 303 THR A O 1
ATOM 2222 N N . ASN A 1 304 ? 1.901 22.641 23.656 1 96.94 304 ASN A N 1
ATOM 2223 C CA . ASN A 1 304 ? 3.277 23.094 23.484 1 96.94 304 ASN A CA 1
ATOM 2224 C C . ASN A 1 304 ? 3.941 23.422 24.812 1 96.94 304 ASN A C 1
ATOM 2226 O O . ASN A 1 304 ? 5.164 23.328 24.938 1 96.94 304 ASN A O 1
ATOM 2230 N N . GLU A 1 305 ? 3.189 23.797 25.828 1 95.94 305 GLU A N 1
ATOM 2231 C CA . GLU A 1 305 ? 3.729 24.078 27.141 1 95.94 305 GLU A CA 1
ATOM 2232 C C . GLU A 1 305 ? 4.398 22.859 27.75 1 95.94 305 GLU A C 1
ATOM 2234 O O . GLU A 1 305 ? 5.387 22.969 28.484 1 95.94 305 GLU A O 1
ATOM 2239 N N . ALA A 1 306 ? 3.834 21.703 27.375 1 93.81 306 ALA A N 1
ATOM 2240 C CA . ALA A 1 306 ? 4.41 20.453 27.859 1 93.81 306 ALA A CA 1
ATOM 2241 C C . ALA A 1 306 ? 5.855 20.297 27.406 1 93.81 306 ALA A C 1
ATOM 2243 O O . ALA A 1 306 ? 6.672 19.688 28.094 1 93.81 306 ALA A O 1
ATOM 2244 N N . LEU A 1 307 ? 6.184 20.812 26.219 1 95.75 307 LEU A N 1
ATOM 2245 C CA . LEU A 1 307 ? 7.551 20.75 25.703 1 95.75 307 LEU A CA 1
ATOM 2246 C C . LEU A 1 307 ? 8.516 21.438 26.672 1 95.75 307 LEU A C 1
ATOM 2248 O O . LEU A 1 307 ? 9.617 20.938 26.906 1 95.75 307 LEU A O 1
ATOM 2252 N N . LYS A 1 308 ? 8.125 22.516 27.219 1 92.62 308 LYS A N 1
ATOM 2253 C CA . LYS A 1 308 ? 8.938 23.25 28.188 1 92.62 308 LYS A CA 1
ATOM 2254 C C . LYS A 1 308 ? 9.023 22.484 29.516 1 92.62 308 LYS A C 1
ATOM 2256 O O . LYS A 1 308 ? 10.094 22.406 30.125 1 92.62 308 LYS A O 1
ATOM 2261 N N . GLU A 1 309 ? 7.961 21.984 29.906 1 92.25 309 GLU A N 1
ATOM 2262 C CA . GLU A 1 309 ? 7.879 21.266 31.172 1 92.25 309 GLU A CA 1
ATOM 2263 C C . GLU A 1 309 ? 8.812 20.062 31.188 1 92.25 309 GLU A C 1
ATOM 2265 O O . GLU A 1 309 ? 9.406 19.734 32.219 1 92.25 309 GLU A O 1
ATOM 2270 N N . VAL A 1 310 ? 8.945 19.422 30.016 1 92.19 310 VAL A N 1
ATOM 2271 C CA . VAL A 1 310 ? 9.75 18.203 29.953 1 92.19 310 VAL A CA 1
ATOM 2272 C C . VAL A 1 310 ? 11.172 18.547 29.516 1 92.19 310 VAL A C 1
ATOM 2274 O O . VAL A 1 310 ? 11.992 17.656 29.281 1 92.19 310 VAL A O 1
ATOM 2277 N N . GLY A 1 311 ? 11.484 19.797 29.328 1 91.56 311 GLY A N 1
ATOM 2278 C CA . GLY A 1 311 ? 12.82 20.266 29.016 1 91.56 311 GLY A CA 1
ATOM 2279 C C . GLY A 1 311 ? 13.203 20.047 27.562 1 91.56 311 GLY A C 1
ATOM 2280 O O . GLY A 1 311 ? 14.391 19.969 27.234 1 91.56 311 GLY A O 1
ATOM 2281 N N . ALA A 1 312 ? 12.25 19.891 26.703 1 92.19 312 ALA A N 1
ATOM 2282 C CA . ALA A 1 312 ? 12.523 19.672 25.297 1 92.19 312 ALA A CA 1
ATOM 2283 C C . ALA A 1 312 ? 12.773 21 24.578 1 92.19 312 ALA A C 1
ATOM 2285 O O . ALA A 1 312 ? 13.383 21.031 23.5 1 92.19 312 ALA A O 1
ATOM 2286 N N . LEU A 1 313 ? 12.289 22.094 25.109 1 90.94 313 LEU A N 1
ATOM 2287 C CA . LEU A 1 313 ? 12.531 23.453 24.625 1 90.94 313 LEU A CA 1
ATOM 2288 C C . LEU A 1 313 ? 12.859 24.391 25.781 1 90.94 313 LEU A C 1
ATOM 2290 O O . LEU A 1 313 ? 12.445 24.141 26.922 1 90.94 313 LEU A O 1
ATOM 2294 N N . MET B 1 1 ? -20.359 -3.135 -14.898 1 91.44 1 MET B N 1
ATOM 2295 C CA . MET B 1 1 ? -19.438 -2.625 -13.891 1 91.44 1 MET B CA 1
ATOM 2296 C C . MET B 1 1 ? -18.5 -3.725 -13.406 1 91.44 1 MET B C 1
ATOM 2298 O O . MET B 1 1 ? -18.938 -4.828 -13.086 1 91.44 1 MET B O 1
ATOM 2302 N N . SER B 1 2 ? -17.188 -3.584 -13.625 1 98 2 SER B N 1
ATOM 2303 C CA . SER B 1 2 ? -16.219 -4.59 -13.188 1 98 2 SER B CA 1
ATOM 2304 C C . SER B 1 2 ? -16.109 -4.621 -11.664 1 98 2 SER B C 1
ATOM 2306 O O . SER B 1 2 ? -16.125 -3.576 -11.016 1 98 2 SER B O 1
ATOM 2308 N N . LYS B 1 3 ? -16.188 -5.766 -11.141 1 98.75 3 LYS B N 1
ATOM 2309 C CA . LYS B 1 3 ? -16.156 -5.965 -9.695 1 98.75 3 LYS B CA 1
ATOM 2310 C C . LYS B 1 3 ? -15.164 -7.066 -9.32 1 98.75 3 LYS B C 1
ATOM 2312 O O . LYS B 1 3 ? -15.164 -8.141 -9.922 1 98.75 3 LYS B O 1
ATOM 2317 N N . VAL B 1 4 ? -14.25 -6.785 -8.328 1 98.94 4 VAL B N 1
ATOM 2318 C CA . VAL B 1 4 ? -13.281 -7.746 -7.809 1 98.94 4 VAL B CA 1
ATOM 2319 C C . VAL B 1 4 ? -13.477 -7.914 -6.305 1 98.94 4 VAL B C 1
ATOM 2321 O O . VAL B 1 4 ? -13.68 -6.93 -5.586 1 98.94 4 VAL B O 1
ATOM 2324 N N . THR B 1 5 ? -13.492 -9.125 -5.84 1 98.94 5 THR B N 1
ATOM 2325 C CA . THR B 1 5 ? -13.531 -9.406 -4.406 1 98.94 5 THR B CA 1
ATOM 2326 C C . THR B 1 5 ? -12.203 -10 -3.934 1 98.94 5 THR B C 1
ATOM 2328 O O . THR B 1 5 ? -11.633 -10.859 -4.605 1 98.94 5 THR B O 1
ATOM 2331 N N . VAL B 1 6 ? -11.727 -9.508 -2.861 1 98.94 6 VAL B N 1
ATOM 2332 C CA . VAL B 1 6 ? -10.578 -10.078 -2.162 1 98.94 6 VAL B CA 1
ATOM 2333 C C . VAL B 1 6 ? -11.031 -10.68 -0.834 1 98.94 6 VAL B C 1
ATOM 2335 O O . VAL B 1 6 ? -11.508 -9.961 0.05 1 98.94 6 VAL B O 1
ATOM 2338 N N . VAL B 1 7 ? -10.906 -12 -0.716 1 98.88 7 VAL B N 1
ATOM 2339 C CA . VAL B 1 7 ? -11.289 -12.68 0.518 1 98.88 7 VAL B CA 1
ATOM 2340 C C . VAL B 1 7 ? -10.07 -12.82 1.425 1 98.88 7 VAL B C 1
ATOM 2342 O O . VAL B 1 7 ? -9.109 -13.523 1.085 1 98.88 7 VAL B O 1
ATOM 2345 N N . GLY B 1 8 ? -10.141 -12.281 2.58 1 98.44 8 GLY B N 1
ATOM 2346 C CA . GLY B 1 8 ? -9.008 -12.094 3.473 1 98.44 8 GLY B CA 1
ATOM 2347 C C . GLY B 1 8 ? -8.422 -10.695 3.404 1 98.44 8 GLY B C 1
ATOM 2348 O O . GLY B 1 8 ? -7.832 -10.312 2.389 1 98.44 8 GLY B O 1
ATOM 2349 N N . ALA B 1 9 ? -8.562 -9.945 4.484 1 98.12 9 ALA B N 1
ATOM 2350 C CA . ALA B 1 9 ? -8.07 -8.57 4.52 1 98.12 9 ALA B CA 1
ATOM 2351 C C . ALA B 1 9 ? -6.793 -8.477 5.352 1 98.12 9 ALA B C 1
ATOM 2353 O O . ALA B 1 9 ? -6.539 -7.453 5.996 1 98.12 9 ALA B O 1
ATOM 2354 N N . GLY B 1 10 ? -6.035 -9.641 5.418 1 97.25 10 GLY B N 1
ATOM 2355 C CA . GLY B 1 10 ? -4.695 -9.547 5.973 1 97.25 10 GLY B CA 1
ATOM 2356 C C . GLY B 1 10 ? -3.764 -8.688 5.141 1 97.25 10 GLY B C 1
ATOM 2357 O O . GLY B 1 10 ? -4.215 -7.93 4.277 1 97.25 10 GLY B O 1
ATOM 2358 N N . ASN B 1 11 ? -2.492 -8.766 5.375 1 97.38 11 ASN B N 1
ATOM 2359 C CA . ASN B 1 11 ? -1.528 -7.891 4.719 1 97.38 11 ASN B CA 1
ATOM 2360 C C . ASN B 1 11 ? -1.538 -8.078 3.203 1 97.38 11 ASN B C 1
ATOM 2362 O O . ASN B 1 11 ? -1.619 -7.109 2.451 1 97.38 11 ASN B O 1
ATOM 2366 N N . VAL B 1 12 ? -1.526 -9.336 2.791 1 98.44 12 VAL B N 1
ATOM 2367 C CA . VAL B 1 12 ? -1.445 -9.625 1.362 1 98.44 12 VAL B CA 1
ATOM 2368 C C . VAL B 1 12 ? -2.746 -9.219 0.678 1 98.44 12 VAL B C 1
ATOM 2370 O O . VAL B 1 12 ? -2.729 -8.516 -0.338 1 98.44 12 VAL B O 1
ATOM 2373 N N . GLY B 1 13 ? -3.865 -9.641 1.259 1 98.75 13 GLY B N 1
ATOM 2374 C CA . GLY B 1 13 ? -5.152 -9.312 0.663 1 98.75 13 GLY B CA 1
ATOM 2375 C C . GLY B 1 13 ? -5.426 -7.824 0.612 1 98.75 13 GLY B C 1
ATOM 2376 O O . GLY B 1 13 ? -5.895 -7.309 -0.404 1 98.75 13 GLY B O 1
ATOM 2377 N N . ALA B 1 14 ? -5.129 -7.129 1.66 1 98.81 14 ALA B N 1
ATOM 2378 C CA . ALA B 1 14 ? -5.34 -5.684 1.709 1 98.81 14 ALA B CA 1
ATOM 2379 C C . ALA B 1 14 ? -4.434 -4.965 0.713 1 98.81 14 ALA B C 1
ATOM 2381 O O . ALA B 1 14 ? -4.848 -3.994 0.075 1 98.81 14 ALA B O 1
ATOM 2382 N N . THR B 1 15 ? -3.156 -5.43 0.625 1 98.81 15 THR B N 1
ATOM 2383 C CA . THR B 1 15 ? -2.254 -4.844 -0.362 1 98.81 15 THR B CA 1
ATOM 2384 C C . THR B 1 15 ? -2.791 -5.051 -1.775 1 98.81 15 THR B C 1
ATOM 2386 O O . THR B 1 15 ? -2.773 -4.125 -2.592 1 98.81 15 THR B O 1
ATOM 2389 N N . CYS B 1 16 ? -3.287 -6.254 -2.07 1 98.88 16 CYS B N 1
ATOM 2390 C CA . CYS B 1 16 ? -3.887 -6.531 -3.369 1 98.88 16 CYS B CA 1
ATOM 2391 C C . CYS B 1 16 ? -5.039 -5.574 -3.654 1 98.88 16 CYS B C 1
ATOM 2393 O O . CYS B 1 16 ? -5.074 -4.934 -4.707 1 98.88 16 CYS B O 1
ATOM 2395 N N . ALA B 1 17 ? -5.949 -5.43 -2.676 1 98.94 17 ALA B N 1
ATOM 2396 C CA . ALA B 1 17 ? -7.102 -4.543 -2.826 1 98.94 17 ALA B CA 1
ATOM 2397 C C . ALA B 1 17 ? -6.66 -3.102 -3.057 1 98.94 17 ALA B C 1
ATOM 2399 O O . ALA B 1 17 ? -7.219 -2.404 -3.906 1 98.94 17 ALA B O 1
ATOM 2400 N N . ASN B 1 18 ? -5.68 -2.701 -2.328 1 98.88 18 ASN B N 1
ATOM 2401 C CA . ASN B 1 18 ? -5.18 -1.334 -2.434 1 98.88 18 ASN B CA 1
ATOM 2402 C C . ASN B 1 18 ? -4.586 -1.061 -3.812 1 98.88 18 ASN B C 1
ATOM 2404 O O . ASN B 1 18 ? -4.82 -0.001 -4.395 1 98.88 18 ASN B O 1
ATOM 2408 N N . VAL B 1 19 ? -3.773 -2.012 -4.332 1 98.88 19 VAL B N 1
ATOM 2409 C CA . VAL B 1 19 ? -3.174 -1.874 -5.656 1 98.88 19 VAL B CA 1
ATOM 2410 C C . VAL B 1 19 ? -4.27 -1.849 -6.719 1 98.88 19 VAL B C 1
ATOM 2412 O O . VAL B 1 19 ? -4.223 -1.039 -7.648 1 98.88 19 VAL B O 1
ATOM 2415 N N . LEU B 1 20 ? -5.312 -2.713 -6.582 1 98.88 20 LEU B N 1
ATOM 2416 C CA . LEU B 1 20 ? -6.418 -2.752 -7.535 1 98.88 20 LEU B CA 1
ATOM 2417 C C . LEU B 1 20 ? -7.137 -1.407 -7.586 1 98.88 20 LEU B C 1
ATOM 2419 O O . LEU B 1 20 ? -7.516 -0.944 -8.664 1 98.88 20 LEU B O 1
ATOM 2423 N N . ALA B 1 21 ? -7.312 -0.794 -6.418 1 98.62 21 ALA B N 1
ATOM 2424 C CA . ALA B 1 21 ? -8.008 0.486 -6.34 1 98.62 21 ALA B CA 1
ATOM 2425 C C . ALA B 1 21 ? -7.16 1.611 -6.922 1 98.62 21 ALA B C 1
ATOM 2427 O O . ALA B 1 21 ? -7.617 2.354 -7.797 1 98.62 21 ALA B O 1
ATOM 2428 N N . PHE B 1 22 ? -5.93 1.637 -6.477 1 97.19 22 PHE B N 1
ATOM 2429 C CA . PHE B 1 22 ? -5.012 2.705 -6.859 1 97.19 22 PHE B CA 1
ATOM 2430 C C . PHE B 1 22 ? -4.781 2.705 -8.367 1 97.19 22 PHE B C 1
ATOM 2432 O O . PHE B 1 22 ? -4.711 3.768 -8.984 1 97.19 22 PHE B O 1
ATOM 2439 N N . ASN B 1 23 ? -4.719 1.494 -8.953 1 97.69 23 ASN B N 1
ATOM 2440 C CA . ASN B 1 23 ? -4.492 1.354 -10.383 1 97.69 23 ASN B CA 1
ATOM 2441 C C . ASN B 1 23 ? -5.801 1.383 -11.164 1 97.69 23 ASN B C 1
ATOM 2443 O O . ASN B 1 23 ? -5.801 1.233 -12.391 1 97.69 23 ASN B O 1
ATOM 2447 N N . GLU B 1 24 ? -6.914 1.546 -10.453 1 98.25 24 GLU B N 1
ATOM 2448 C CA . GLU B 1 24 ? -8.242 1.587 -11.055 1 98.25 24 GLU B CA 1
ATOM 2449 C C . GLU B 1 24 ? -8.469 0.392 -11.977 1 98.25 24 GLU B C 1
ATOM 2451 O O . GLU B 1 24 ? -8.906 0.554 -13.117 1 98.25 24 GLU B O 1
ATOM 2456 N N . VAL B 1 25 ? -8.164 -0.775 -11.469 1 98.69 25 VAL B N 1
ATOM 2457 C CA . VAL B 1 25 ? -8.305 -2.016 -12.227 1 98.69 25 VAL B CA 1
ATOM 2458 C C . VAL B 1 25 ? -9.781 -2.379 -12.359 1 98.69 25 VAL B C 1
ATOM 2460 O O . VAL B 1 25 ? -10.203 -2.91 -13.383 1 98.69 25 VAL B O 1
ATOM 2463 N N . ALA B 1 26 ? -10.555 -2.088 -11.32 1 98.69 26 ALA B N 1
ATOM 2464 C CA . ALA B 1 26 ? -11.977 -2.412 -11.281 1 98.69 26 ALA B CA 1
ATOM 2465 C C . ALA B 1 26 ? -12.797 -1.235 -10.75 1 98.69 26 ALA B C 1
ATOM 2467 O O . ALA B 1 26 ? -12.266 -0.379 -10.039 1 98.69 26 ALA B O 1
ATOM 2468 N N . ASP B 1 27 ? -14.078 -1.212 -11.109 1 98.62 27 ASP B N 1
ATOM 2469 C CA . ASP B 1 27 ? -14.977 -0.175 -10.617 1 98.62 27 ASP B CA 1
ATOM 2470 C C . ASP B 1 27 ? -15.203 -0.321 -9.109 1 98.62 27 ASP B C 1
ATOM 2472 O O . ASP B 1 27 ? -15.281 0.676 -8.391 1 98.62 27 ASP B O 1
ATOM 2476 N N . GLU B 1 28 ? -15.297 -1.555 -8.695 1 98.81 28 GLU B N 1
ATOM 2477 C CA . GLU B 1 28 ? -15.555 -1.854 -7.285 1 98.81 28 GLU B CA 1
ATOM 2478 C C . GLU B 1 28 ? -14.664 -2.99 -6.793 1 98.81 28 GLU B C 1
ATOM 2480 O O . GLU B 1 28 ? -14.492 -3.998 -7.48 1 98.81 28 GLU B O 1
ATOM 2485 N N . VAL B 1 29 ? -14.047 -2.783 -5.664 1 98.94 29 VAL B N 1
ATOM 2486 C CA . VAL B 1 29 ? -13.273 -3.805 -4.961 1 98.94 29 VAL B CA 1
ATOM 2487 C C . VAL B 1 29 ? -13.914 -4.09 -3.604 1 98.94 29 VAL B C 1
ATOM 2489 O O . VAL B 1 29 ? -14.086 -3.178 -2.789 1 98.94 29 VAL B O 1
ATOM 2492 N N . VAL B 1 30 ? -14.273 -5.328 -3.32 1 98.94 30 VAL B N 1
ATOM 2493 C CA . VAL B 1 30 ? -14.852 -5.738 -2.045 1 98.94 30 VAL B CA 1
ATOM 2494 C C . VAL B 1 30 ? -13.828 -6.559 -1.257 1 98.94 30 VAL B C 1
ATOM 2496 O O . VAL B 1 30 ? -13.258 -7.52 -1.777 1 98.94 30 VAL B O 1
ATOM 2499 N N . MET B 1 31 ? -13.547 -6.098 -0.087 1 98.88 31 MET B N 1
ATOM 2500 C CA . MET B 1 31 ? -12.742 -6.887 0.844 1 98.88 31 MET B CA 1
ATOM 2501 C C . MET B 1 31 ? -13.633 -7.59 1.865 1 98.88 31 MET B C 1
ATOM 2503 O O . MET B 1 31 ? -14.438 -6.945 2.537 1 98.88 31 MET B O 1
ATOM 2507 N N . LEU B 1 32 ? -13.5 -8.867 1.937 1 98.88 32 LEU B N 1
ATOM 2508 C CA . LEU B 1 32 ? -14.25 -9.664 2.895 1 98.88 32 LEU B CA 1
ATOM 2509 C C . LEU B 1 32 ? -13.32 -10.344 3.893 1 98.88 32 LEU B C 1
ATOM 2511 O O . LEU B 1 32 ? -12.297 -10.922 3.506 1 98.88 32 LEU B O 1
ATOM 2515 N N . ASP B 1 33 ? -13.586 -10.195 5.152 1 98.62 33 ASP B N 1
ATOM 2516 C CA . ASP B 1 33 ? -12.836 -10.859 6.215 1 98.62 33 ASP B CA 1
ATOM 2517 C C . ASP B 1 33 ? -13.766 -11.414 7.289 1 98.62 33 ASP B C 1
ATOM 2519 O O . ASP B 1 33 ? -14.906 -10.961 7.418 1 98.62 33 ASP B O 1
ATOM 2523 N N . VAL B 1 34 ? -13.281 -12.398 7.969 1 97.62 34 VAL B N 1
ATOM 2524 C CA . VAL B 1 34 ? -14.078 -12.992 9.031 1 97.62 34 VAL B CA 1
ATOM 2525 C C . VAL B 1 34 ? -13.938 -12.164 10.305 1 97.62 34 VAL B C 1
ATOM 2527 O O . VAL B 1 34 ? -14.836 -12.164 11.156 1 97.62 34 VAL B O 1
ATOM 2530 N N . LYS B 1 35 ? -12.812 -11.539 10.469 1 97.31 35 LYS B N 1
ATOM 2531 C CA . LYS B 1 35 ? -12.586 -10.727 11.656 1 97.31 35 LYS B CA 1
ATOM 2532 C C . LYS B 1 35 ? -13.359 -9.406 11.578 1 97.31 35 LYS B C 1
ATOM 2534 O O . LYS B 1 35 ? -13.211 -8.656 10.617 1 97.31 35 LYS B O 1
ATOM 2539 N N . GLU B 1 36 ? -14.094 -9.094 12.609 1 97.81 36 GLU B N 1
ATOM 2540 C CA . GLU B 1 36 ? -14.938 -7.902 12.633 1 97.81 36 GLU B CA 1
ATOM 2541 C C . GLU B 1 36 ? -14.094 -6.629 12.586 1 97.81 36 GLU B C 1
ATOM 2543 O O . GLU B 1 36 ? -13.086 -6.523 13.289 1 97.81 36 GLU B O 1
ATOM 2548 N N . GLY B 1 37 ? -14.5 -5.699 11.719 1 98.25 37 GLY B N 1
ATOM 2549 C CA . GLY B 1 37 ? -13.922 -4.363 11.711 1 98.25 37 GLY B CA 1
ATOM 2550 C C . GLY B 1 37 ? -12.727 -4.234 10.789 1 98.25 37 GLY B C 1
ATOM 2551 O O . GLY B 1 37 ? -12.453 -3.15 10.266 1 98.25 37 GLY B O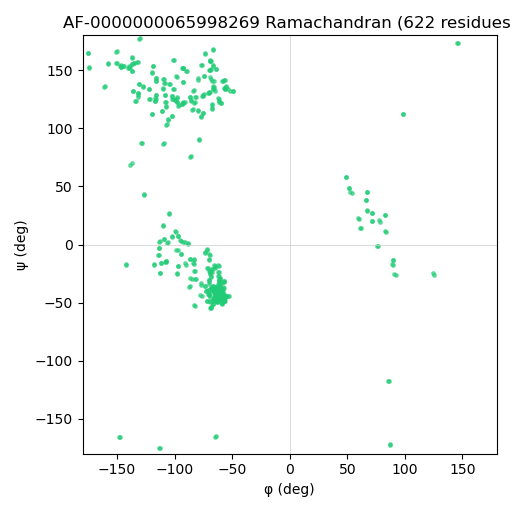 1
ATOM 2552 N N . VAL B 1 38 ? -12.008 -5.309 10.5 1 98.12 38 VAL B N 1
ATOM 2553 C CA . VAL B 1 38 ? -10.711 -5.246 9.828 1 98.12 38 VAL B CA 1
ATOM 2554 C C . VAL B 1 38 ? -10.898 -4.812 8.375 1 98.12 38 VAL B C 1
ATOM 2556 O O . VAL B 1 38 ? -10.312 -3.818 7.938 1 98.12 38 VAL B O 1
ATOM 2559 N N . SER B 1 39 ? -11.75 -5.527 7.637 1 98.69 39 SER B N 1
ATOM 2560 C CA . SER B 1 39 ? -11.961 -5.176 6.238 1 98.69 39 SER B CA 1
ATOM 2561 C C . SER B 1 39 ? -12.664 -3.826 6.109 1 98.69 39 SER B C 1
ATOM 2563 O O . SER B 1 39 ? -12.336 -3.031 5.223 1 98.69 39 SER B O 1
ATOM 2565 N N . GLU B 1 40 ? -13.602 -3.529 7.02 1 98.75 40 GLU B N 1
ATOM 2566 C CA . GLU B 1 40 ? -14.312 -2.252 7.008 1 98.75 40 GLU B CA 1
ATOM 2567 C C . GLU B 1 40 ? -13.359 -1.092 7.285 1 98.75 40 GLU B C 1
ATOM 2569 O O . GLU B 1 40 ? -13.406 -0.066 6.605 1 98.75 40 GLU B O 1
ATOM 2574 N N . GLY B 1 41 ? -12.539 -1.275 8.297 1 98.81 41 GLY B N 1
ATOM 2575 C CA . GLY B 1 41 ? -11.578 -0.241 8.648 1 98.81 41 GLY B CA 1
ATOM 2576 C C . GLY B 1 41 ? -10.562 0.037 7.559 1 98.81 41 GLY B C 1
ATOM 2577 O O . GLY B 1 41 ? -10.289 1.196 7.238 1 98.81 41 GLY B O 1
ATOM 2578 N N . LYS B 1 42 ? -10 -1.035 6.988 1 98.88 42 LYS B N 1
ATOM 2579 C CA . LYS B 1 42 ? -9.016 -0.862 5.93 1 98.88 42 LYS B CA 1
ATOM 2580 C C . LYS B 1 42 ? -9.641 -0.236 4.688 1 98.88 42 LYS B C 1
ATOM 2582 O O . LYS B 1 42 ? -9.047 0.641 4.059 1 98.88 42 LYS B O 1
ATOM 2587 N N . ALA B 1 43 ? -10.852 -0.639 4.359 1 98.88 43 ALA B N 1
ATOM 2588 C CA . ALA B 1 43 ? -11.547 -0.055 3.213 1 98.88 43 ALA B CA 1
ATOM 2589 C C . ALA B 1 43 ? -11.797 1.435 3.426 1 98.88 43 ALA B C 1
ATOM 2591 O O . ALA B 1 43 ? -11.594 2.242 2.516 1 98.88 43 ALA B O 1
ATOM 2592 N N . MET B 1 44 ? -12.25 1.775 4.602 1 98.81 44 MET B N 1
ATOM 2593 C CA . MET B 1 44 ? -12.492 3.18 4.922 1 98.81 44 MET B CA 1
ATOM 2594 C C . MET B 1 44 ? -11.203 3.99 4.816 1 98.81 44 MET B C 1
ATOM 2596 O O . MET B 1 44 ? -11.188 5.066 4.215 1 98.81 44 MET B O 1
ATOM 2600 N N . ASP B 1 45 ? -10.156 3.477 5.414 1 98.88 45 ASP B N 1
ATOM 2601 C CA . ASP B 1 45 ? -8.859 4.145 5.355 1 98.88 45 ASP B CA 1
ATOM 2602 C C . ASP B 1 45 ? -8.391 4.312 3.914 1 98.88 45 ASP B C 1
ATOM 2604 O O . ASP B 1 45 ? -7.934 5.387 3.525 1 98.88 45 ASP B O 1
ATOM 2608 N N . MET B 1 46 ? -8.555 3.26 3.107 1 98.88 46 MET B N 1
ATOM 2609 C CA . MET B 1 46 ? -8.172 3.316 1.699 1 98.88 46 MET B CA 1
ATOM 2610 C C . MET B 1 46 ? -9.023 4.336 0.944 1 98.88 46 MET B C 1
ATOM 2612 O O . MET B 1 46 ? -8.5 5.09 0.121 1 98.88 46 MET B O 1
ATOM 2616 N N . MET B 1 47 ? -10.289 4.398 1.258 1 98.81 47 MET B N 1
ATOM 2617 C CA . MET B 1 47 ? -11.172 5.332 0.562 1 98.81 47 MET B CA 1
ATOM 2618 C C . MET B 1 47 ? -10.844 6.773 0.93 1 98.81 47 MET B C 1
ATOM 2620 O O . MET B 1 47 ? -11.094 7.691 0.145 1 98.81 47 MET B O 1
ATOM 2624 N N . GLN B 1 48 ? -10.258 6.949 2.092 1 98.81 48 GLN B N 1
ATOM 2625 C CA . GLN B 1 48 ? -9.828 8.281 2.502 1 98.81 48 GLN B CA 1
ATOM 2626 C C . GLN B 1 48 ? -8.586 8.727 1.733 1 98.81 48 GLN B C 1
ATOM 2628 O O . GLN B 1 48 ? -8.172 9.883 1.824 1 98.81 48 GLN B O 1
ATOM 2633 N N . THR B 1 49 ? -7.984 7.859 0.943 1 98.69 49 THR B N 1
ATOM 2634 C CA . THR B 1 49 ? -6.852 8.234 0.108 1 98.69 49 THR B CA 1
ATOM 2635 C C . THR B 1 49 ? -7.312 8.617 -1.294 1 98.69 49 THR B C 1
ATOM 2637 O O . THR B 1 49 ? -6.531 9.141 -2.09 1 98.69 49 THR B O 1
ATOM 2640 N N . ALA B 1 50 ? -8.609 8.414 -1.66 1 98.31 50 ALA B N 1
ATOM 2641 C CA . ALA B 1 50 ? -9.117 8.523 -3.027 1 98.31 50 ALA B CA 1
ATOM 2642 C C . ALA B 1 50 ? -8.797 9.891 -3.623 1 98.31 50 ALA B C 1
ATOM 2644 O O . ALA B 1 50 ? -8.305 9.984 -4.75 1 98.31 50 ALA B O 1
ATOM 2645 N N . GLN B 1 51 ? -9 10.977 -2.879 1 97.19 51 GLN B N 1
ATOM 2646 C CA . GLN B 1 51 ? -8.758 12.32 -3.393 1 97.19 51 GLN B CA 1
ATOM 2647 C C . GLN B 1 51 ? -7.266 12.641 -3.404 1 97.19 51 GLN B C 1
ATOM 2649 O O . GLN B 1 51 ? -6.793 13.383 -4.27 1 97.19 51 GLN B O 1
ATOM 2654 N N . LEU B 1 52 ? -6.555 12.125 -2.404 1 98 52 LEU B N 1
ATOM 2655 C CA . LEU B 1 52 ? -5.113 12.336 -2.34 1 98 52 LEU B CA 1
ATOM 2656 C C . LEU B 1 52 ? -4.418 11.734 -3.557 1 98 52 LEU B C 1
ATOM 2658 O O . LEU B 1 52 ? -3.459 12.305 -4.078 1 98 52 LEU B O 1
ATOM 2662 N N . LEU B 1 53 ? -4.953 10.555 -3.98 1 98 53 LEU B N 1
ATOM 2663 C CA . LEU B 1 53 ? -4.254 9.758 -4.984 1 98 53 LEU B CA 1
ATOM 2664 C C . LEU B 1 53 ? -4.98 9.82 -6.324 1 98 53 LEU B C 1
ATOM 2666 O O . LEU B 1 53 ? -4.461 9.352 -7.34 1 98 53 LEU B O 1
ATOM 2670 N N . GLY B 1 54 ? -6.203 10.289 -6.336 1 97.69 54 GLY B N 1
ATOM 2671 C CA . GLY B 1 54 ? -6.918 10.617 -7.559 1 97.69 54 GLY B CA 1
ATOM 2672 C C . GLY B 1 54 ? -7.559 9.406 -8.219 1 97.69 54 GLY B C 1
ATOM 2673 O O . GLY B 1 54 ? -7.727 9.375 -9.438 1 97.69 54 GLY B O 1
ATOM 2674 N N . PHE B 1 55 ? -7.895 8.328 -7.496 1 98.12 55 PHE B N 1
ATOM 2675 C CA . PHE B 1 55 ? -8.531 7.18 -8.125 1 98.12 55 PHE B CA 1
ATOM 2676 C C . PHE B 1 55 ? -10.031 7.184 -7.867 1 98.12 55 PHE B C 1
ATOM 2678 O O . PHE B 1 55 ? -10.5 7.766 -6.887 1 98.12 55 PHE B O 1
ATOM 2685 N N . ASP B 1 56 ? -10.844 6.488 -8.672 1 98.38 56 ASP B N 1
ATOM 2686 C CA . ASP B 1 56 ? -12.305 6.535 -8.625 1 98.38 56 ASP B CA 1
ATOM 2687 C C . ASP B 1 56 ? -12.883 5.191 -8.195 1 98.38 56 ASP B C 1
ATOM 2689 O O . ASP B 1 56 ? -14.086 5.074 -7.977 1 98.38 56 ASP B O 1
ATOM 2693 N N . THR B 1 57 ? -12.047 4.125 -8.102 1 98.75 57 THR B N 1
ATOM 2694 C CA . THR B 1 57 ? -12.508 2.805 -7.684 1 98.75 57 THR B CA 1
ATOM 2695 C C . THR B 1 57 ? -13.18 2.877 -6.316 1 98.75 57 THR B C 1
ATOM 2697 O O . THR B 1 57 ? -12.695 3.561 -5.414 1 98.75 57 THR B O 1
ATOM 2700 N N . LYS B 1 58 ? -14.352 2.238 -6.152 1 98.56 58 LYS B N 1
ATOM 2701 C CA . LYS B 1 58 ? -15.008 2.109 -4.855 1 98.56 58 LYS B CA 1
ATOM 2702 C C . LYS B 1 58 ? -14.484 0.894 -4.094 1 98.56 58 LYS B C 1
ATOM 2704 O O . LYS B 1 58 ? -14.492 -0.223 -4.613 1 98.56 58 LYS B O 1
ATOM 2709 N N . VAL B 1 59 ? -13.984 1.07 -2.891 1 98.81 59 VAL B N 1
ATOM 2710 C CA . VAL B 1 59 ? -13.523 -0.014 -2.031 1 98.81 59 VAL B CA 1
ATOM 2711 C C . VAL B 1 59 ? -14.5 -0.212 -0.874 1 98.81 59 VAL B C 1
ATOM 2713 O O . VAL B 1 59 ? -14.82 0.738 -0.156 1 98.81 59 VAL B O 1
ATOM 2716 N N . VAL B 1 60 ? -14.922 -1.409 -0.689 1 98.62 60 VAL B N 1
ATOM 2717 C CA . VAL B 1 60 ? -15.891 -1.738 0.352 1 98.62 60 VAL B CA 1
ATOM 2718 C C . VAL B 1 60 ? -15.352 -2.883 1.212 1 98.62 60 VAL B C 1
ATOM 2720 O O . VAL B 1 60 ? -14.742 -3.822 0.696 1 98.62 60 VAL B O 1
ATOM 2723 N N . GLY B 1 61 ? -15.508 -2.74 2.523 1 98.75 61 GLY B N 1
ATOM 2724 C CA . GLY B 1 61 ? -15.18 -3.82 3.441 1 98.75 61 GLY B CA 1
ATOM 2725 C C . GLY B 1 61 ? -16.406 -4.438 4.098 1 98.75 61 GLY B C 1
ATOM 2726 O O . GLY B 1 61 ? -17.375 -3.736 4.398 1 98.75 61 GLY B O 1
ATOM 2727 N N . CYS B 1 62 ? -16.375 -5.73 4.285 1 98.69 62 CYS B N 1
ATOM 2728 C CA . CYS B 1 62 ? -17.469 -6.375 4.992 1 98.69 62 CYS B CA 1
ATOM 2729 C C . CYS B 1 62 ? -16.969 -7.566 5.801 1 98.69 62 CYS B C 1
ATOM 2731 O O . CYS B 1 62 ? -15.953 -8.172 5.469 1 98.69 62 CYS B O 1
ATOM 2733 N N . THR B 1 63 ? -17.703 -7.863 6.875 1 98.38 63 THR B N 1
ATOM 2734 C CA . THR B 1 63 ? -17.422 -9 7.742 1 98.38 63 THR B CA 1
ATOM 2735 C C . THR B 1 63 ? -18.375 -10.156 7.457 1 98.38 63 THR B C 1
ATOM 2737 O O . THR B 1 63 ? -19.578 -10.039 7.688 1 98.38 63 THR B O 1
ATOM 2740 N N . ASN B 1 64 ? -17.891 -11.227 6.906 1 97.31 64 ASN B N 1
ATOM 2741 C CA . ASN B 1 64 ? -18.609 -12.484 6.742 1 97.31 64 ASN B CA 1
ATOM 2742 C C . ASN B 1 64 ? -19.875 -12.305 5.902 1 97.31 64 ASN B C 1
ATOM 2744 O O . ASN B 1 64 ? -20.828 -13.07 6.039 1 97.31 64 ASN B O 1
ATOM 2748 N N . ASP B 1 65 ? -19.969 -11.312 5.098 1 98.25 65 ASP B N 1
ATOM 2749 C CA . ASP B 1 65 ? -21.141 -11.047 4.281 1 98.25 65 ASP B CA 1
ATOM 2750 C C . ASP B 1 65 ? -20.859 -11.305 2.803 1 98.25 65 ASP B C 1
ATOM 2752 O O . ASP B 1 65 ? -20.594 -10.375 2.043 1 98.25 65 ASP B O 1
ATOM 2756 N N . TYR B 1 66 ? -21.031 -12.5 2.41 1 98.5 66 TYR B N 1
ATOM 2757 C CA . TYR B 1 66 ? -20.719 -12.93 1.054 1 98.5 66 TYR B CA 1
ATOM 2758 C C . TYR B 1 66 ? -21.672 -12.32 0.043 1 98.5 66 TYR B C 1
ATOM 2760 O O . TYR B 1 66 ? -21.375 -12.258 -1.151 1 98.5 66 TYR B O 1
ATOM 2768 N N . GLU B 1 67 ? -22.875 -11.922 0.465 1 98.5 67 GLU B N 1
ATOM 2769 C CA . GLU B 1 67 ? -23.812 -11.273 -0.439 1 98.5 67 GLU B CA 1
ATOM 2770 C C . GLU B 1 67 ? -23.203 -10.016 -1.059 1 98.5 67 GLU B C 1
ATOM 2772 O O . GLU B 1 67 ? -23.5 -9.688 -2.211 1 98.5 67 GLU B O 1
ATOM 2777 N N . LYS B 1 68 ? -22.359 -9.375 -0.353 1 98.5 68 LYS B N 1
ATOM 2778 C CA . LYS B 1 68 ? -21.719 -8.148 -0.829 1 98.5 68 LYS B CA 1
ATOM 2779 C C . LYS B 1 68 ? -20.734 -8.438 -1.954 1 98.5 68 LYS B C 1
ATOM 2781 O O . LYS B 1 68 ? -20.312 -7.523 -2.668 1 98.5 68 LYS B O 1
ATOM 2786 N N . THR B 1 69 ? -20.391 -9.656 -2.154 1 98.38 69 THR B N 1
ATOM 2787 C CA . THR B 1 69 ? -19.438 -10.047 -3.188 1 98.38 69 THR B CA 1
ATOM 2788 C C . THR B 1 69 ? -20.156 -10.367 -4.496 1 98.38 69 THR B C 1
ATOM 2790 O O . THR B 1 69 ? -19.531 -10.688 -5.5 1 98.38 69 THR B O 1
ATOM 2793 N N . ALA B 1 70 ? -21.453 -10.227 -4.547 1 98.62 70 ALA B N 1
ATOM 2794 C CA . ALA B 1 70 ? -22.266 -10.68 -5.668 1 98.62 70 ALA B CA 1
ATOM 2795 C C . ALA B 1 70 ? -21.797 -10.055 -6.98 1 98.62 70 ALA B C 1
ATOM 2797 O O . ALA B 1 70 ? -21.453 -8.867 -7.023 1 98.62 70 ALA B O 1
ATOM 2798 N N . ASN B 1 71 ? -21.688 -10.922 -8.016 1 98.56 71 ASN B N 1
ATOM 2799 C CA . ASN B 1 71 ? -21.375 -10.531 -9.391 1 98.56 71 ASN B CA 1
ATOM 2800 C C . ASN B 1 71 ? -19.922 -10.094 -9.547 1 98.56 71 ASN B C 1
ATOM 2802 O O . ASN B 1 71 ? -19.625 -9.227 -10.359 1 98.56 71 ASN B O 1
ATOM 2806 N N . SER B 1 72 ? -19.078 -10.602 -8.711 1 98.81 72 SER B N 1
ATOM 2807 C CA . SER B 1 72 ? -17.641 -10.375 -8.906 1 98.81 72 SER B CA 1
ATOM 2808 C C . SER B 1 72 ? -17.141 -11.07 -10.164 1 98.81 72 SER B C 1
ATOM 2810 O O . SER B 1 72 ? -17.5 -12.219 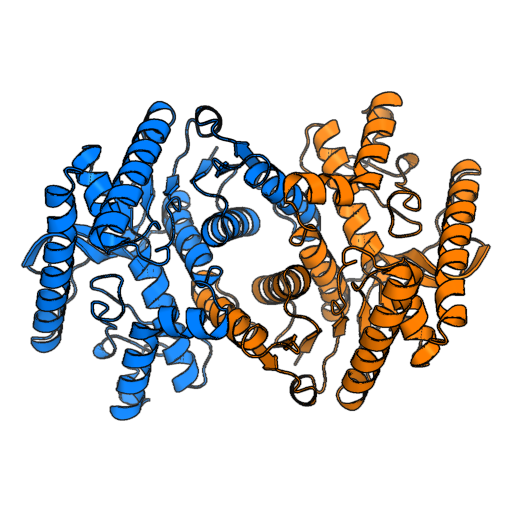-10.438 1 98.81 72 SER B O 1
ATOM 2812 N N . ASP B 1 73 ? -16.344 -10.328 -10.922 1 98.94 73 ASP B N 1
ATOM 2813 C CA . ASP B 1 73 ? -15.727 -10.906 -12.117 1 98.94 73 ASP B CA 1
ATOM 2814 C C . ASP B 1 73 ? -14.539 -11.789 -11.742 1 98.94 73 ASP B C 1
ATOM 2816 O O . ASP B 1 73 ? -14.344 -12.852 -12.336 1 98.94 73 ASP B O 1
ATOM 2820 N N . VAL B 1 74 ? -13.758 -11.359 -10.875 1 98.94 74 VAL B N 1
ATOM 2821 C CA . VAL B 1 74 ? -12.602 -12.078 -10.359 1 98.94 74 VAL B CA 1
ATOM 2822 C C . VAL B 1 74 ? -12.617 -12.055 -8.836 1 98.94 74 VAL B C 1
ATOM 2824 O O . VAL B 1 74 ? -12.977 -11.047 -8.227 1 98.94 74 VAL B O 1
ATOM 2827 N N . VAL B 1 75 ? -12.297 -13.156 -8.195 1 98.94 75 VAL B N 1
ATOM 2828 C CA . VAL B 1 75 ? -12.18 -13.266 -6.746 1 98.94 75 VAL B CA 1
ATOM 2829 C C . VAL B 1 75 ? -10.781 -13.742 -6.375 1 98.94 75 VAL B C 1
ATOM 2831 O O . VAL B 1 75 ? -10.312 -14.766 -6.891 1 98.94 75 VAL B O 1
ATOM 2834 N N . VAL B 1 76 ? -10.125 -12.992 -5.543 1 98.94 76 VAL B N 1
ATOM 2835 C CA . VAL B 1 76 ? -8.812 -13.344 -5.02 1 98.94 76 VAL B CA 1
ATOM 2836 C C . VAL B 1 76 ? -8.953 -13.969 -3.633 1 98.94 76 VAL B C 1
ATOM 2838 O O . VAL B 1 76 ? -9.516 -13.352 -2.727 1 98.94 76 VAL B O 1
ATOM 2841 N N . ILE B 1 77 ? -8.477 -15.133 -3.484 1 98.88 77 ILE B N 1
ATOM 2842 C CA . ILE B 1 77 ? -8.594 -15.844 -2.215 1 98.88 77 ILE B CA 1
ATOM 2843 C C . ILE B 1 77 ? -7.238 -15.859 -1.51 1 98.88 77 ILE B C 1
ATOM 2845 O O . ILE B 1 77 ? -6.309 -16.547 -1.952 1 98.88 77 ILE B O 1
ATOM 2849 N N . THR B 1 78 ? -7.164 -15.094 -0.485 1 98.38 78 THR B N 1
ATOM 2850 C CA . THR B 1 78 ? -5.941 -15.031 0.308 1 98.38 78 THR B CA 1
ATOM 2851 C C . THR B 1 78 ? -6.172 -15.602 1.703 1 98.38 78 THR B C 1
ATOM 2853 O O . THR B 1 78 ? -5.27 -15.586 2.545 1 98.38 78 THR B O 1
ATOM 2856 N N . SER B 1 79 ? -7.309 -16.062 1.929 1 94.88 79 SER B N 1
ATOM 2857 C CA . SER B 1 79 ? -7.699 -16.547 3.248 1 94.88 79 SER B CA 1
ATOM 2858 C C . SER B 1 79 ? -6.953 -17.828 3.609 1 94.88 79 SER B C 1
ATOM 2860 O O . SER B 1 79 ? -6.633 -18.625 2.732 1 94.88 79 SER B O 1
ATOM 2862 N N . GLY B 1 80 ? -6.715 -18.094 4.793 1 92.5 80 GLY B N 1
ATOM 2863 C CA . GLY B 1 80 ? -5.938 -19.172 5.379 1 92.5 80 GLY B CA 1
ATOM 2864 C C . GLY B 1 80 ? -5.199 -18.766 6.637 1 92.5 80 GLY B C 1
ATOM 2865 O O . GLY B 1 80 ? -5.27 -17.609 7.059 1 92.5 80 GLY B O 1
ATOM 2866 N N . ILE B 1 81 ? -4.637 -19.656 7.238 1 91.81 81 ILE B N 1
ATOM 2867 C CA . ILE B 1 81 ? -3.852 -19.359 8.43 1 91.81 81 ILE B CA 1
ATOM 2868 C C . ILE B 1 81 ? -2.385 -19.703 8.188 1 91.81 81 ILE B C 1
ATOM 2870 O O . ILE B 1 81 ? -2.078 -20.609 7.398 1 91.81 81 ILE B O 1
ATOM 2874 N N . PRO B 1 82 ? -1.522 -18.859 8.758 1 87.44 82 PRO B N 1
ATOM 2875 C CA . PRO B 1 82 ? -0.119 -19.281 8.727 1 87.44 82 PRO B CA 1
ATOM 2876 C C . PRO B 1 82 ? 0.158 -20.484 9.625 1 87.44 82 PRO B C 1
ATOM 2878 O O . PRO B 1 82 ? -0.66 -20.812 10.484 1 87.44 82 PRO B O 1
ATOM 2881 N N . ARG B 1 83 ? 1.287 -21.141 9.234 1 82.88 83 ARG B N 1
ATOM 2882 C CA . ARG B 1 83 ? 1.668 -22.25 10.086 1 82.88 83 ARG B CA 1
ATOM 2883 C C . ARG B 1 83 ? 1.918 -21.797 11.516 1 82.88 83 ARG B C 1
ATOM 2885 O O . ARG B 1 83 ? 2.631 -20.828 11.75 1 82.88 83 ARG B O 1
ATOM 2892 N N . LYS B 1 84 ? 1.26 -22.297 12.492 1 85.88 84 LYS B N 1
ATOM 2893 C CA . LYS B 1 84 ? 1.416 -21.984 13.906 1 85.88 84 LYS B CA 1
ATOM 2894 C C . LYS B 1 84 ? 2.377 -22.969 14.578 1 85.88 84 LYS B C 1
ATOM 2896 O O . LYS B 1 84 ? 2.605 -24.062 14.07 1 85.88 84 LYS B O 1
ATOM 2901 N N . PRO B 1 85 ? 3.08 -22.469 15.695 1 88.5 85 PRO B N 1
ATOM 2902 C CA . PRO B 1 85 ? 3.955 -23.406 16.422 1 88.5 85 PRO B CA 1
ATOM 2903 C C . PRO B 1 85 ? 3.26 -24.719 16.766 1 88.5 85 PRO B C 1
ATOM 2905 O O . PRO B 1 85 ? 2.131 -24.719 17.25 1 88.5 85 PRO B O 1
ATOM 2908 N N . GLY B 1 86 ? 3.943 -25.859 16.484 1 91.31 86 GLY B N 1
ATOM 2909 C CA . GLY B 1 86 ? 3.4 -27.156 16.828 1 91.31 86 GLY B CA 1
ATOM 2910 C C . GLY B 1 86 ? 2.543 -27.766 15.727 1 91.31 86 GLY B C 1
ATOM 2911 O O . GLY B 1 86 ? 2.205 -28.938 15.773 1 91.31 86 GLY B O 1
ATOM 2912 N N . MET B 1 87 ? 2.18 -27.031 14.766 1 90.94 87 MET B N 1
ATOM 2913 C CA . MET B 1 87 ? 1.319 -27.484 13.68 1 90.94 87 MET B CA 1
ATOM 2914 C C . MET B 1 87 ? 2.129 -28.234 12.625 1 90.94 87 MET B C 1
ATOM 2916 O O . MET B 1 87 ? 3.152 -27.75 12.148 1 90.94 87 MET B O 1
ATOM 2920 N N . THR B 1 88 ? 1.652 -29.5 12.312 1 90.81 88 THR B N 1
ATOM 2921 C CA . THR B 1 88 ? 2.303 -30.25 11.242 1 90.81 88 THR B CA 1
ATOM 2922 C C . THR B 1 88 ? 1.933 -29.672 9.875 1 90.81 88 THR B C 1
ATOM 2924 O O . THR B 1 88 ? 0.965 -28.922 9.758 1 90.81 88 THR B O 1
ATOM 2927 N N . ARG B 1 89 ? 2.674 -30.047 8.914 1 87.94 89 ARG B N 1
ATOM 2928 C CA . ARG B 1 89 ? 2.385 -29.625 7.547 1 87.94 89 ARG B CA 1
ATOM 2929 C C . ARG B 1 89 ? 1.016 -30.125 7.094 1 87.94 89 ARG B C 1
ATOM 2931 O O . ARG B 1 89 ? 0.251 -29.375 6.477 1 87.94 89 ARG B O 1
ATOM 2938 N N . GLU B 1 90 ? 0.735 -31.312 7.387 1 90.94 90 GLU B N 1
ATOM 2939 C CA . GLU B 1 90 ? -0.53 -31.938 7.008 1 90.94 90 GLU B CA 1
ATOM 2940 C C . GLU B 1 90 ? -1.71 -31.25 7.684 1 90.94 90 GLU B C 1
ATOM 2942 O O . GLU B 1 90 ? -2.752 -31.031 7.062 1 90.94 90 GLU B O 1
ATOM 2947 N N . GLU B 1 91 ? -1.537 -30.875 8.891 1 91.94 91 GLU B N 1
ATOM 2948 C CA . GLU B 1 91 ? -2.582 -30.156 9.609 1 91.94 91 GLU B CA 1
ATOM 2949 C C . GLU B 1 91 ? -2.855 -28.797 8.969 1 91.94 91 GLU B C 1
ATOM 2951 O O . GLU B 1 91 ? -4.012 -28.406 8.797 1 91.94 91 GLU B O 1
ATOM 2956 N N . LEU B 1 92 ? -1.787 -28.141 8.648 1 93.31 92 LEU B N 1
ATOM 2957 C CA . LEU B 1 92 ? -1.921 -26.844 7.973 1 93.31 92 LEU B CA 1
ATOM 2958 C C . LEU B 1 92 ? -2.697 -27 6.668 1 93.31 92 LEU B C 1
ATOM 2960 O O . LEU B 1 92 ? -3.611 -26.219 6.391 1 93.31 92 LEU B O 1
ATOM 2964 N N . ILE B 1 93 ? -2.334 -28.016 5.926 1 95.56 93 ILE B N 1
ATOM 2965 C CA . ILE B 1 93 ? -2.975 -28.266 4.641 1 95.56 93 ILE B CA 1
ATOM 2966 C C . ILE B 1 93 ? -4.457 -28.562 4.852 1 95.56 93 ILE B C 1
ATOM 2968 O O . ILE B 1 93 ? -5.312 -28.047 4.129 1 95.56 93 ILE B O 1
ATOM 2972 N N . GLY B 1 94 ? -4.793 -29.297 5.855 1 95.06 94 GLY B N 1
ATOM 2973 C CA . GLY B 1 94 ? -6.176 -29.625 6.16 1 95.06 94 GLY B CA 1
ATOM 2974 C C . GLY B 1 94 ? -7.004 -28.406 6.531 1 95.06 94 GLY B C 1
ATOM 2975 O O . GLY B 1 94 ? -8.102 -28.219 6.004 1 95.06 94 GLY B O 1
ATOM 2976 N N . VAL B 1 95 ? -6.516 -27.625 7.375 1 95.75 95 VAL B N 1
ATOM 2977 C CA . VAL B 1 95 ? -7.227 -26.438 7.848 1 95.75 95 VAL B CA 1
ATOM 2978 C C . VAL B 1 95 ? -7.449 -25.469 6.684 1 95.75 95 VAL B C 1
ATOM 2980 O O . VAL B 1 95 ? -8.57 -25.031 6.445 1 95.75 95 VAL B O 1
ATOM 2983 N N . ASN B 1 96 ? -6.383 -25.188 5.914 1 97 96 ASN B N 1
ATOM 2984 C CA . ASN B 1 96 ? -6.5 -24.234 4.824 1 97 96 ASN B CA 1
ATOM 2985 C C . ASN B 1 96 ? -7.344 -24.781 3.68 1 97 96 ASN B C 1
ATOM 2987 O O . ASN B 1 96 ? -8.039 -24.016 2.998 1 97 96 ASN B O 1
ATOM 2991 N N . ALA B 1 97 ? -7.289 -26.094 3.533 1 97.25 97 ALA B N 1
ATOM 2992 C CA . ALA B 1 97 ? -8.172 -26.719 2.543 1 97.25 97 ALA B CA 1
ATOM 2993 C C . ALA B 1 97 ? -9.633 -26.453 2.875 1 97.25 97 ALA B C 1
ATOM 2995 O O . ALA B 1 97 ? -10.422 -26.109 1.993 1 97.25 97 ALA B O 1
ATOM 2996 N N . GLY B 1 98 ? -9.977 -26.641 4.148 1 97 98 GLY B N 1
ATOM 2997 C CA . GLY B 1 98 ? -11.336 -26.359 4.582 1 97 98 GLY B CA 1
ATOM 2998 C C . GLY B 1 98 ? -11.75 -24.922 4.375 1 97 98 GLY B C 1
ATOM 2999 O O . GLY B 1 98 ? -12.852 -24.641 3.895 1 97 98 GLY B O 1
ATOM 3000 N N . ILE B 1 99 ? -10.891 -24.062 4.66 1 97.31 99 ILE B N 1
ATOM 3001 C CA . ILE B 1 99 ? -11.156 -22.625 4.551 1 97.31 99 ILE B CA 1
ATOM 3002 C C . ILE B 1 99 ? -11.344 -22.25 3.082 1 97.31 99 ILE B C 1
ATOM 3004 O O . ILE B 1 99 ? -12.359 -21.656 2.713 1 97.31 99 ILE B O 1
ATOM 3008 N N . VAL B 1 100 ? -10.414 -22.641 2.244 1 97.62 100 VAL B N 1
ATOM 3009 C CA . VAL B 1 100 ? -10.422 -22.25 0.838 1 97.62 100 VAL B CA 1
ATOM 3010 C C . VAL B 1 100 ? -11.656 -22.844 0.148 1 97.62 100 VAL B C 1
ATOM 3012 O O . VAL B 1 100 ? -12.336 -22.156 -0.617 1 97.62 100 VAL B O 1
ATOM 3015 N N . LYS B 1 101 ? -11.938 -24.062 0.419 1 96.38 101 LYS B N 1
ATOM 3016 C CA . LYS B 1 101 ? -13.109 -24.719 -0.166 1 96.38 101 LYS B CA 1
ATOM 3017 C C . LYS B 1 101 ? -14.391 -24 0.238 1 96.38 101 LYS B C 1
ATOM 3019 O O . LYS B 1 101 ? -15.234 -23.688 -0.61 1 96.38 101 LYS B O 1
ATOM 3024 N N . SER B 1 102 ? -14.516 -23.719 1.492 1 97.19 102 SER B N 1
ATOM 3025 C CA . SER B 1 102 ? -15.703 -23.047 2.008 1 97.19 102 SER B CA 1
ATOM 3026 C C . SER B 1 102 ? -15.852 -21.656 1.399 1 97.19 102 SER B C 1
ATOM 3028 O O . SER B 1 102 ? -16.938 -21.266 0.985 1 97.19 102 SER B O 1
ATOM 3030 N N . VAL B 1 103 ? -14.797 -20.938 1.358 1 98.12 103 VAL B N 1
ATOM 3031 C CA . VAL B 1 103 ? -14.789 -19.594 0.787 1 98.12 103 VAL B CA 1
ATOM 3032 C C . VAL B 1 103 ? -15.227 -19.656 -0.676 1 98.12 103 VAL B C 1
ATOM 3034 O O . VAL B 1 103 ? -16.109 -18.906 -1.098 1 98.12 103 VAL B O 1
ATOM 3037 N N . ALA B 1 104 ? -14.602 -20.531 -1.403 1 97.69 104 ALA B N 1
ATOM 3038 C CA . ALA B 1 104 ? -14.883 -20.641 -2.832 1 97.69 104 ALA B CA 1
ATOM 3039 C C . ALA B 1 104 ? -16.344 -21 -3.074 1 97.69 104 ALA B C 1
ATOM 3041 O O . ALA B 1 104 ? -17 -20.422 -3.943 1 97.69 104 ALA B O 1
ATOM 3042 N N . GLN B 1 105 ? -16.859 -21.891 -2.307 1 97.56 105 GLN B N 1
ATOM 3043 C CA . GLN B 1 105 ? -18.25 -22.297 -2.447 1 97.56 105 GLN B CA 1
ATOM 3044 C C . GLN B 1 105 ? -19.203 -21.156 -2.148 1 97.56 105 GLN B C 1
ATOM 3046 O O . GLN B 1 105 ? -20.172 -20.938 -2.873 1 97.56 105 GLN B O 1
ATOM 3051 N N . ASN B 1 106 ? -18.922 -20.453 -1.104 1 98.19 106 ASN B N 1
ATOM 3052 C CA . ASN B 1 106 ? -19.766 -19.312 -0.743 1 98.19 106 ASN B CA 1
ATOM 3053 C C . ASN B 1 106 ? -19.688 -18.219 -1.793 1 98.19 106 ASN B C 1
ATOM 3055 O O . ASN B 1 106 ? -20.703 -17.594 -2.119 1 98.19 106 ASN B O 1
ATOM 3059 N N . ILE B 1 107 ? -18.531 -17.969 -2.303 1 98.19 107 ILE B N 1
ATOM 3060 C CA . ILE B 1 107 ? -18.344 -16.953 -3.336 1 98.19 107 ILE B CA 1
ATOM 3061 C C . ILE B 1 107 ? -19.172 -17.297 -4.562 1 98.19 107 ILE B C 1
ATOM 3063 O O . ILE B 1 107 ? -19.859 -16.438 -5.121 1 98.19 107 ILE B O 1
ATOM 3067 N N . LEU B 1 108 ? -19.156 -18.547 -4.98 1 98 108 LEU B N 1
ATOM 3068 C CA . LEU B 1 108 ? -19.766 -18.969 -6.238 1 98 108 LEU B CA 1
ATOM 3069 C C . LEU B 1 108 ? -21.281 -18.938 -6.141 1 98 108 LEU B C 1
ATOM 3071 O O . LEU B 1 108 ? -21.969 -18.875 -7.16 1 98 108 LEU B O 1
ATOM 3075 N N . LYS B 1 109 ? -21.766 -18.969 -4.883 1 98.19 109 LYS B N 1
ATOM 3076 C CA . LYS B 1 109 ? -23.203 -18.797 -4.691 1 98.19 109 LYS B CA 1
ATOM 3077 C C . LYS B 1 109 ? -23.672 -17.453 -5.215 1 98.19 109 LYS B C 1
ATOM 3079 O O . LYS B 1 109 ? -24.766 -17.344 -5.766 1 98.19 109 LYS B O 1
ATOM 3084 N N . TYR B 1 110 ? -22.844 -16.438 -5.051 1 98.38 110 TYR B N 1
ATOM 3085 C CA . TYR B 1 110 ? -23.234 -15.07 -5.387 1 98.38 110 TYR B CA 1
ATOM 3086 C C . TYR B 1 110 ? -22.531 -14.594 -6.652 1 98.38 110 TYR B C 1
ATOM 3088 O O . TYR B 1 110 ? -22.953 -13.609 -7.266 1 98.38 110 TYR B O 1
ATOM 3096 N N . SER B 1 111 ? -21.516 -15.312 -7.059 1 98.31 111 SER B N 1
ATOM 3097 C CA . SER B 1 111 ? -20.734 -14.984 -8.242 1 98.31 111 SER B CA 1
ATOM 3098 C C . SER B 1 111 ? -20.406 -16.234 -9.055 1 98.31 111 SER B C 1
ATOM 3100 O O . SER B 1 111 ? -19.234 -16.609 -9.195 1 98.31 111 SER B O 1
ATOM 3102 N N . PRO B 1 112 ? -21.359 -16.844 -9.656 1 97.81 112 PRO B N 1
ATOM 3103 C CA . PRO B 1 112 ? -21.172 -18.141 -10.305 1 97.81 112 PRO B CA 1
ATOM 3104 C C . PRO B 1 112 ? -20.219 -18.078 -11.492 1 97.81 112 PRO B C 1
ATOM 3106 O O . PRO B 1 112 ? -19.672 -19.109 -11.898 1 97.81 112 PRO B O 1
ATOM 3109 N N . ASN B 1 113 ? -19.984 -16.906 -12.055 1 97.75 113 ASN B N 1
ATOM 3110 C CA . ASN B 1 113 ? -19.141 -16.797 -13.234 1 97.75 113 ASN B CA 1
ATOM 3111 C C . ASN B 1 113 ? -17.75 -16.281 -12.891 1 97.75 113 ASN B C 1
ATOM 3113 O O . ASN B 1 113 ? -16.938 -16.016 -13.781 1 97.75 113 ASN B O 1
ATOM 3117 N N . ALA B 1 114 ? -17.469 -16.141 -11.633 1 98.56 114 ALA B N 1
ATOM 3118 C CA . ALA B 1 114 ? -16.203 -15.539 -11.203 1 98.56 114 ALA B CA 1
ATOM 3119 C C . ALA B 1 114 ? -15.016 -16.406 -11.578 1 98.56 114 ALA B C 1
ATOM 3121 O O . ALA B 1 114 ? -15.094 -17.641 -11.523 1 98.56 114 ALA B O 1
ATOM 3122 N N . ILE B 1 115 ? -13.969 -15.773 -11.992 1 98.88 115 ILE B N 1
ATOM 3123 C CA . ILE B 1 115 ? -12.656 -16.391 -12.062 1 98.88 115 ILE B CA 1
ATOM 3124 C C . ILE B 1 115 ? -11.977 -16.328 -10.695 1 98.88 115 ILE B C 1
ATOM 3126 O O . ILE B 1 115 ? -11.992 -15.273 -10.047 1 98.88 115 ILE B O 1
ATOM 3130 N N . LEU B 1 116 ? -11.414 -17.438 -10.234 1 98.88 116 LEU B N 1
ATOM 3131 C CA . LEU B 1 116 ? -10.789 -17.5 -8.922 1 98.88 116 LEU B CA 1
ATOM 3132 C C . LEU B 1 116 ? -9.273 -17.438 -9.039 1 98.88 116 LEU B C 1
ATOM 3134 O O . LEU B 1 116 ? -8.664 -18.188 -9.805 1 98.88 116 LEU B O 1
ATOM 3138 N N . VAL B 1 117 ? -8.688 -16.484 -8.344 1 98.94 117 VAL B N 1
ATOM 3139 C CA . VAL B 1 117 ? -7.242 -16.375 -8.195 1 98.94 117 VAL B CA 1
ATOM 3140 C C . VAL B 1 117 ? -6.84 -16.766 -6.773 1 98.94 117 VAL B C 1
ATOM 3142 O O . VAL B 1 117 ? -7.23 -16.109 -5.809 1 98.94 117 VAL B O 1
ATOM 3145 N N . VAL B 1 118 ? -6.039 -17.781 -6.629 1 98.88 118 VAL B N 1
ATOM 3146 C CA . VAL B 1 118 ? -5.703 -18.359 -5.328 1 98.88 118 VAL B CA 1
ATOM 3147 C C . VAL B 1 118 ? -4.309 -17.891 -4.91 1 98.88 118 VAL B C 1
ATOM 3149 O O . VAL B 1 118 ? -3.348 -18.031 -5.672 1 98.88 118 VAL B O 1
ATOM 3152 N N . ILE B 1 119 ? -4.223 -17.344 -3.705 1 98.44 119 ILE B N 1
ATOM 3153 C CA . ILE B 1 119 ? -2.951 -16.922 -3.125 1 98.44 119 ILE B CA 1
ATOM 3154 C C . ILE B 1 119 ? -2.678 -17.719 -1.852 1 98.44 119 ILE B C 1
ATOM 3156 O O . ILE B 1 119 ? -1.534 -17.812 -1.399 1 98.44 119 ILE B O 1
ATOM 3160 N N . SER B 1 120 ? -3.688 -18.359 -1.247 1 97.56 120 SER B N 1
ATOM 3161 C CA . SER B 1 120 ? -3.598 -19.125 -0.002 1 97.56 120 SER B CA 1
ATOM 3162 C C . SER B 1 120 ? -2.576 -20.25 -0.111 1 97.56 120 SER B C 1
ATOM 3164 O O . SER B 1 120 ? -2.516 -20.938 -1.129 1 97.56 120 SER B O 1
ATOM 3166 N N . ASN B 1 121 ? -1.826 -20.484 0.937 1 94.56 121 ASN B N 1
ATOM 3167 C CA . ASN B 1 121 ? -0.772 -21.5 0.952 1 94.56 121 ASN B CA 1
ATOM 3168 C C . ASN B 1 121 ? -1.284 -22.828 1.482 1 94.56 121 ASN B C 1
ATOM 3170 O O . ASN B 1 121 ? -2.189 -22.859 2.318 1 94.56 121 ASN B O 1
ATOM 3174 N N . PRO B 1 122 ? -0.651 -23.953 1.031 1 96.12 122 PRO B N 1
ATOM 3175 C CA . PRO B 1 122 ? 0.291 -24.031 -0.088 1 96.12 122 PRO B CA 1
ATOM 3176 C C . PRO B 1 122 ? -0.374 -23.766 -1.438 1 96.12 122 PRO B C 1
ATOM 3178 O O . PRO B 1 122 ? -1.294 -24.484 -1.829 1 96.12 122 PRO B O 1
ATOM 3181 N N . MET B 1 123 ? 0.055 -22.797 -2.127 1 97.06 123 MET B N 1
ATOM 3182 C CA . MET B 1 123 ? -0.686 -22.141 -3.197 1 97.06 123 MET B CA 1
ATOM 3183 C C . MET B 1 123 ? -1.048 -23.141 -4.301 1 97.06 123 MET B C 1
ATOM 3185 O O . MET B 1 123 ? -2.203 -23.203 -4.719 1 97.06 123 MET B O 1
ATOM 3189 N N . ASP B 1 124 ? -0.061 -23.953 -4.77 1 98.38 124 ASP B N 1
ATOM 3190 C CA . ASP B 1 124 ? -0.331 -24.906 -5.844 1 98.38 124 ASP B CA 1
ATOM 3191 C C . ASP B 1 124 ? -1.39 -25.922 -5.422 1 98.38 124 ASP B C 1
ATOM 3193 O O . ASP B 1 124 ? -2.309 -26.219 -6.188 1 98.38 124 ASP B O 1
ATOM 3197 N N . THR B 1 125 ? -1.265 -26.359 -4.215 1 98 125 THR B N 1
ATOM 3198 C CA . THR B 1 125 ? -2.164 -27.359 -3.668 1 98 125 THR B CA 1
ATOM 3199 C C . THR B 1 125 ? -3.559 -26.781 -3.451 1 98 125 THR B C 1
ATOM 3201 O O . THR B 1 125 ? -4.562 -27.453 -3.742 1 98 125 THR B O 1
ATOM 3204 N N . MET B 1 126 ? -3.664 -25.578 -2.943 1 98.19 126 MET B N 1
ATOM 3205 C CA . MET B 1 126 ? -4.961 -24.938 -2.738 1 98.19 126 MET B CA 1
ATOM 3206 C C . MET B 1 126 ? -5.641 -24.641 -4.07 1 98.19 126 MET B C 1
ATOM 3208 O O . MET B 1 126 ? -6.867 -24.688 -4.172 1 98.19 126 MET B O 1
ATOM 3212 N N . THR B 1 127 ? -4.848 -24.281 -5.082 1 98.5 127 THR B N 1
ATOM 3213 C CA . THR B 1 127 ? -5.387 -24.094 -6.422 1 98.5 127 THR B CA 1
ATOM 3214 C C . THR B 1 127 ? -5.969 -25.391 -6.969 1 98.5 127 THR B C 1
ATOM 3216 O O . THR B 1 127 ? -7.094 -25.406 -7.477 1 98.5 127 THR B O 1
ATOM 3219 N N . TYR B 1 128 ? -5.191 -26.438 -6.805 1 98.44 128 TYR B N 1
ATOM 3220 C CA . TYR B 1 128 ? -5.629 -27.766 -7.207 1 98.44 128 TYR B CA 1
ATOM 3221 C C . TYR B 1 128 ? -6.906 -28.172 -6.477 1 98.44 128 TYR B C 1
ATOM 3223 O O . TYR B 1 128 ? -7.863 -28.641 -7.094 1 98.44 128 TYR B O 1
ATOM 3231 N N . LEU B 1 129 ? -6.918 -27.969 -5.188 1 97.94 129 LEU B N 1
ATOM 3232 C CA . LEU B 1 129 ? -8.086 -28.266 -4.363 1 97.94 129 LEU B CA 1
ATOM 3233 C C . LEU B 1 129 ? -9.312 -27.5 -4.871 1 97.94 129 LEU B C 1
ATOM 3235 O O . LEU B 1 129 ? -10.398 -28.078 -4.965 1 97.94 129 LEU B O 1
ATOM 3239 N N . SER B 1 130 ? -9.148 -26.219 -5.125 1 97.56 130 SER B N 1
ATOM 3240 C CA . SER B 1 130 ? -10.25 -25.391 -5.613 1 97.56 130 SER B CA 1
ATOM 3241 C C . SER B 1 130 ? -10.828 -25.953 -6.906 1 97.56 130 SER B C 1
ATOM 3243 O O . SER B 1 130 ? -12.047 -26.062 -7.051 1 97.56 130 SER B O 1
ATOM 3245 N N . LEU B 1 1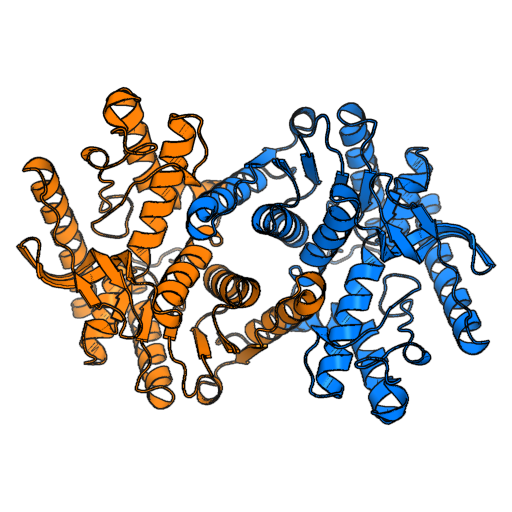31 ? -9.953 -26.344 -7.82 1 97.69 131 LEU B N 1
ATOM 3246 C CA . LEU B 1 131 ? -10.398 -26.906 -9.094 1 97.69 131 LEU B CA 1
ATOM 3247 C C . LEU B 1 131 ? -11.172 -28.203 -8.875 1 97.69 131 LEU B C 1
ATOM 3249 O O . LEU B 1 131 ? -12.281 -28.359 -9.383 1 97.69 131 LEU B O 1
ATOM 3253 N N . LYS B 1 132 ? -10.633 -29.094 -8.117 1 96.81 132 LYS B N 1
ATOM 3254 C CA . LYS B 1 132 ? -11.188 -30.422 -7.945 1 96.81 132 LYS B CA 1
ATOM 3255 C C . LYS B 1 132 ? -12.484 -30.391 -7.141 1 96.81 132 LYS B C 1
ATOM 3257 O O . LYS B 1 132 ? -13.398 -31.172 -7.383 1 96.81 132 LYS B O 1
ATOM 3262 N N . SER B 1 133 ? -12.594 -29.516 -6.262 1 95.38 133 SER B N 1
ATOM 3263 C CA . SER B 1 133 ? -13.734 -29.484 -5.352 1 95.38 133 SER B CA 1
ATOM 3264 C C . SER B 1 133 ? -14.906 -28.719 -5.961 1 95.38 133 SER B C 1
ATOM 3266 O O . SER B 1 133 ? -16.062 -28.984 -5.625 1 95.38 133 SER B O 1
ATOM 3268 N N . LEU B 1 134 ? -14.633 -27.781 -6.793 1 95.25 134 LEU B N 1
ATOM 3269 C CA . LEU B 1 134 ? -15.688 -26.875 -7.262 1 95.25 134 LEU B CA 1
ATOM 3270 C C . LEU B 1 134 ? -16.219 -27.328 -8.617 1 95.25 134 LEU B C 1
ATOM 3272 O O . LEU B 1 134 ? -17.328 -26.953 -9.008 1 95.25 134 LEU B O 1
ATOM 3276 N N . GLY B 1 135 ? -15.383 -28.078 -9.406 1 90.94 135 GLY B N 1
ATOM 3277 C CA . GLY B 1 135 ? -15.797 -28.562 -10.711 1 90.94 135 GLY B CA 1
ATOM 3278 C C . GLY B 1 135 ? -15.898 -27.469 -11.758 1 90.94 135 GLY B C 1
ATOM 3279 O O . GLY B 1 135 ? -16.672 -27.578 -12.703 1 90.94 135 GLY B O 1
ATOM 3280 N N . LEU B 1 136 ? -15.289 -26.422 -11.57 1 96.19 136 LEU B N 1
ATOM 3281 C CA . LEU B 1 136 ? -15.25 -25.328 -12.531 1 96.19 136 LEU B CA 1
ATOM 3282 C C . LEU B 1 136 ? -14.289 -25.641 -13.672 1 96.19 136 LEU B C 1
ATOM 3284 O O . LEU B 1 136 ? -13.383 -26.469 -13.516 1 96.19 136 LEU B O 1
ATOM 3288 N N . PRO B 1 137 ? -14.562 -24.984 -14.859 1 97.62 137 PRO B N 1
ATOM 3289 C CA . PRO B 1 137 ? -13.547 -25.109 -15.914 1 97.62 137 PRO B CA 1
ATOM 3290 C C . PRO B 1 137 ? -12.164 -24.625 -15.461 1 97.62 137 PRO B C 1
ATOM 3292 O O . PRO B 1 137 ? -12.055 -23.641 -14.727 1 97.62 137 PRO B O 1
ATOM 3295 N N . LYS B 1 138 ? -11.141 -25.359 -15.914 1 98.19 138 LYS B N 1
ATOM 3296 C CA . LYS B 1 138 ? -9.789 -25.125 -15.422 1 98.19 138 LYS B CA 1
ATOM 3297 C C . LYS B 1 138 ? -9.305 -23.719 -15.75 1 98.19 138 LYS B C 1
ATOM 3299 O O . LYS B 1 138 ? -8.453 -23.156 -15.055 1 98.19 138 LYS B O 1
ATOM 3304 N N . ASN B 1 139 ? -9.867 -23.047 -16.812 1 98.69 139 ASN B N 1
ATOM 3305 C CA . ASN B 1 139 ? -9.422 -21.719 -17.188 1 98.69 139 ASN B CA 1
ATOM 3306 C C . ASN B 1 139 ? -9.828 -20.672 -16.156 1 98.69 139 ASN B C 1
ATOM 3308 O O . ASN B 1 139 ? -9.344 -19.547 -16.188 1 98.69 139 ASN B O 1
ATOM 3312 N N . ARG B 1 140 ? -10.664 -21.062 -15.172 1 98.75 140 ARG B N 1
ATOM 3313 C CA . ARG B 1 140 ? -11.188 -20.094 -14.219 1 98.75 140 ARG B CA 1
ATOM 3314 C C . ARG B 1 140 ? -10.516 -20.25 -12.852 1 98.75 140 ARG B C 1
ATOM 3316 O O . ARG B 1 140 ? -10.891 -19.578 -11.891 1 98.75 140 ARG B O 1
ATOM 3323 N N . ILE B 1 141 ? -9.594 -21.156 -12.727 1 98.81 141 ILE B N 1
ATOM 3324 C CA . ILE B 1 141 ? -8.891 -21.375 -11.477 1 98.81 141 ILE B CA 1
ATOM 3325 C C . ILE B 1 141 ? -7.395 -21.141 -11.672 1 98.81 141 ILE B C 1
ATOM 3327 O O . ILE B 1 141 ? -6.73 -21.906 -12.383 1 98.81 141 ILE B O 1
ATOM 3331 N N . ILE B 1 142 ? -6.883 -20.094 -11.055 1 98.94 142 ILE B N 1
ATOM 3332 C CA . ILE B 1 142 ? -5.523 -19.641 -11.328 1 98.94 142 ILE B CA 1
ATOM 3333 C C . ILE B 1 142 ? -4.781 -19.406 -10.008 1 98.94 142 ILE B C 1
ATOM 3335 O O . ILE B 1 142 ? -5.301 -18.75 -9.102 1 98.94 142 ILE B O 1
ATOM 3339 N N . GLY B 1 143 ? -3.621 -19.969 -9.844 1 98.88 143 GLY B N 1
ATOM 3340 C CA . GLY B 1 143 ? -2.742 -19.625 -8.742 1 98.88 143 GLY B CA 1
ATOM 3341 C C . GLY B 1 143 ? -1.741 -18.547 -9.086 1 98.88 143 GLY B C 1
ATOM 3342 O O . GLY B 1 143 ? -1.103 -18.594 -10.141 1 98.88 143 GLY B O 1
ATOM 3343 N N . MET B 1 144 ? -1.452 -17.609 -8.219 1 98.12 144 MET B N 1
ATOM 3344 C CA . MET B 1 144 ? -0.726 -16.375 -8.477 1 98.12 144 MET B CA 1
ATOM 3345 C C . MET B 1 144 ? 0.78 -16.609 -8.445 1 98.12 144 MET B C 1
ATOM 3347 O O . MET B 1 144 ? 1.553 -15.781 -8.93 1 98.12 144 MET B O 1
ATOM 3351 N N . GLY B 1 145 ? 1.29 -17.734 -7.961 1 96.12 145 GLY B N 1
ATOM 3352 C CA . GLY B 1 145 ? 2.648 -17.922 -7.477 1 96.12 145 GLY B CA 1
ATOM 3353 C C . GLY B 1 145 ? 3.703 -17.578 -8.508 1 96.12 145 GLY B C 1
ATOM 3354 O O . GLY B 1 145 ? 4.68 -16.891 -8.203 1 96.12 145 GLY B O 1
ATOM 3355 N N . GLY B 1 146 ? 3.521 -18 -9.758 1 98 146 GLY B N 1
ATOM 3356 C CA . GLY B 1 146 ? 4.504 -17.75 -10.797 1 98 146 GLY B CA 1
ATOM 3357 C C . GLY B 1 146 ? 4.719 -16.281 -11.078 1 98 146 GLY B C 1
ATOM 3358 O O . GLY B 1 146 ? 5.824 -15.859 -11.438 1 98 146 GLY B O 1
ATOM 3359 N N . ALA B 1 147 ? 3.65 -15.508 -10.961 1 98.75 147 ALA B N 1
ATOM 3360 C CA . ALA B 1 147 ? 3.75 -14.062 -11.148 1 98.75 147 ALA B CA 1
ATOM 3361 C C . ALA B 1 147 ? 4.672 -13.438 -10.109 1 98.75 147 ALA B C 1
ATOM 3363 O O . ALA B 1 147 ? 5.559 -12.641 -10.445 1 98.75 147 ALA B O 1
ATOM 3364 N N . LEU B 1 148 ? 4.523 -13.82 -8.828 1 98.75 148 LEU B N 1
ATOM 3365 C CA . LEU B 1 148 ? 5.352 -13.328 -7.734 1 98.75 148 LEU B CA 1
ATOM 3366 C C . LEU B 1 148 ? 6.793 -13.805 -7.887 1 98.75 148 LEU B C 1
ATOM 3368 O O . LEU B 1 148 ? 7.727 -13.008 -7.789 1 98.75 148 LEU B O 1
ATOM 3372 N N . ASP B 1 149 ? 6.957 -15.094 -8.141 1 98.81 149 ASP B N 1
ATOM 3373 C CA . ASP B 1 149 ? 8.289 -15.68 -8.25 1 98.81 149 ASP B CA 1
ATOM 3374 C C . ASP B 1 149 ? 9.078 -15.039 -9.383 1 98.81 149 ASP B C 1
ATOM 3376 O O . ASP B 1 149 ? 10.281 -14.773 -9.25 1 98.81 149 ASP B O 1
ATOM 3380 N N . SER B 1 150 ? 8.398 -14.797 -10.469 1 98.88 150 SER B N 1
ATOM 3381 C CA . SER B 1 150 ? 9.055 -14.172 -11.617 1 98.88 150 SER B CA 1
ATOM 3382 C C . SER B 1 150 ? 9.445 -12.734 -11.32 1 98.88 150 SER B C 1
ATOM 3384 O O . SER B 1 150 ? 10.5 -12.266 -11.75 1 98.88 150 SER B O 1
ATOM 3386 N N . SER B 1 151 ? 8.594 -12.031 -10.617 1 98.75 151 SER B N 1
ATOM 3387 C CA . SER B 1 151 ? 8.945 -10.664 -10.242 1 98.75 151 SER B CA 1
ATOM 3388 C C . SER B 1 151 ? 10.156 -10.625 -9.328 1 98.75 151 SER B C 1
ATOM 3390 O O . SER B 1 151 ? 11.023 -9.758 -9.461 1 98.75 151 SER B O 1
ATOM 3392 N N . ARG B 1 152 ? 10.25 -11.562 -8.375 1 98.69 152 ARG B N 1
ATOM 3393 C CA . ARG B 1 152 ? 11.422 -11.672 -7.516 1 98.69 152 ARG B CA 1
ATOM 3394 C C . ARG B 1 152 ? 12.68 -11.945 -8.336 1 98.69 152 ARG B C 1
ATOM 3396 O O . ARG B 1 152 ? 13.734 -11.352 -8.094 1 98.69 152 ARG B O 1
ATOM 3403 N N . PHE B 1 153 ? 12.531 -12.867 -9.297 1 98.88 153 PHE B N 1
ATOM 3404 C CA . PHE B 1 153 ? 13.648 -13.219 -10.164 1 98.88 153 PHE B CA 1
ATOM 3405 C C . PHE B 1 153 ? 14.141 -12 -10.93 1 98.88 153 PHE B C 1
ATOM 3407 O O . PHE B 1 153 ? 15.344 -11.719 -10.945 1 98.88 153 PHE B O 1
ATOM 3414 N N . LYS B 1 154 ? 13.242 -11.25 -11.469 1 98.88 154 LYS B N 1
ATOM 3415 C CA . LYS B 1 154 ? 13.594 -10.055 -12.227 1 98.88 154 LYS B CA 1
ATOM 3416 C C . LYS B 1 154 ? 14.242 -9.008 -11.32 1 98.88 154 LYS B C 1
ATOM 3418 O O . LYS B 1 154 ? 15.164 -8.305 -11.742 1 98.88 154 LYS B O 1
ATOM 3423 N N . TYR B 1 155 ? 13.789 -8.891 -10.094 1 98.75 155 TYR B N 1
ATOM 3424 C CA . TYR B 1 155 ? 14.422 -8.008 -9.117 1 98.75 155 TYR B CA 1
ATOM 3425 C C . TYR B 1 155 ? 15.875 -8.391 -8.898 1 98.75 155 TYR B C 1
ATOM 3427 O O . TYR B 1 155 ? 16.766 -7.547 -9.008 1 98.75 155 TYR B O 1
ATOM 3435 N N . PHE B 1 156 ? 16.109 -9.648 -8.641 1 98.88 156 PHE B N 1
ATOM 3436 C CA . PHE B 1 156 ? 17.469 -10.07 -8.336 1 98.88 156 PHE B CA 1
ATOM 3437 C C . PHE B 1 156 ? 18.359 -9.961 -9.562 1 98.88 156 PHE B C 1
ATOM 3439 O O . PHE B 1 156 ? 19.547 -9.641 -9.453 1 98.88 156 PHE B O 1
ATOM 3446 N N . LEU B 1 157 ? 17.781 -10.281 -10.727 1 98.88 157 LEU B N 1
ATOM 3447 C CA . LEU B 1 157 ? 18.531 -10.062 -11.953 1 98.88 157 LEU B CA 1
ATOM 3448 C C . LEU B 1 157 ? 18.938 -8.594 -12.086 1 98.88 157 LEU B C 1
ATOM 3450 O O . LEU B 1 157 ? 20.094 -8.289 -12.398 1 98.88 157 LEU B O 1
ATOM 3454 N N . SER B 1 158 ? 17.984 -7.695 -11.844 1 98.81 158 SER B N 1
ATOM 3455 C CA . SER B 1 158 ? 18.266 -6.27 -11.961 1 98.81 158 SER B CA 1
ATOM 3456 C C . SER B 1 158 ? 19.359 -5.832 -10.984 1 98.81 158 SER B C 1
ATOM 3458 O O . SER B 1 158 ? 20.203 -4.992 -11.32 1 98.81 158 SER B O 1
ATOM 3460 N N . GLN B 1 159 ? 19.312 -6.398 -9.789 1 98.44 159 GLN B N 1
ATOM 3461 C CA . GLN B 1 159 ? 20.359 -6.102 -8.812 1 98.44 159 GLN B CA 1
ATOM 3462 C C . GLN B 1 159 ? 21.734 -6.566 -9.312 1 98.44 159 GLN B C 1
ATOM 3464 O O . GLN B 1 159 ? 22.719 -5.832 -9.211 1 98.44 159 GLN B O 1
ATOM 3469 N N . ALA B 1 160 ? 21.828 -7.75 -9.805 1 98.69 160 ALA B N 1
ATOM 3470 C CA . ALA B 1 160 ? 23.078 -8.32 -10.281 1 98.69 160 ALA B CA 1
ATOM 3471 C C . ALA B 1 160 ? 23.625 -7.543 -11.477 1 98.69 160 ALA B C 1
ATOM 3473 O O . ALA B 1 160 ? 24.844 -7.363 -11.609 1 98.69 160 ALA B O 1
ATOM 3474 N N . LEU B 1 161 ? 22.766 -7.098 -12.336 1 98.62 161 LEU B N 1
ATOM 3475 C CA . LEU B 1 161 ? 23.141 -6.402 -13.562 1 98.62 161 LEU B CA 1
ATOM 3476 C C . LEU B 1 161 ? 23.375 -4.918 -13.297 1 98.62 161 LEU B C 1
ATOM 3478 O O . LEU B 1 161 ? 23.969 -4.223 -14.125 1 98.62 161 LEU B O 1
ATOM 3482 N N . GLY B 1 162 ? 22.875 -4.418 -12.094 1 97.88 162 GLY B N 1
ATOM 3483 C CA . GLY B 1 162 ? 22.969 -2.994 -11.812 1 97.88 162 GLY B CA 1
ATOM 3484 C C . GLY B 1 162 ? 22.125 -2.148 -12.75 1 97.88 162 GLY B C 1
ATOM 3485 O O . GLY B 1 162 ? 22.578 -1.096 -13.211 1 97.88 162 GLY B O 1
ATOM 3486 N N . CYS B 1 163 ? 20.938 -2.664 -13.086 1 97.94 163 CYS B N 1
ATOM 3487 C CA . CYS B 1 163 ? 20.094 -1.962 -14.039 1 97.94 163 CYS B CA 1
ATOM 3488 C C . CYS B 1 163 ? 18.672 -1.818 -13.508 1 97.94 163 CYS B C 1
ATOM 3490 O O . CYS B 1 163 ? 18.375 -2.248 -12.391 1 97.94 163 CYS B O 1
ATOM 3492 N N . ASN B 1 164 ? 17.844 -1.151 -14.273 1 97.69 164 ASN B N 1
ATOM 3493 C CA . ASN B 1 164 ? 16.438 -0.959 -13.938 1 97.69 164 ASN B CA 1
ATOM 3494 C C . ASN B 1 164 ? 15.641 -2.258 -14.07 1 97.69 164 ASN B C 1
ATOM 3496 O O . ASN B 1 164 ? 15.734 -2.939 -15.094 1 97.69 164 ASN B O 1
ATOM 3500 N N . ALA B 1 165 ? 14.891 -2.562 -13.055 1 96.94 165 ALA B N 1
ATOM 3501 C CA . ALA B 1 165 ? 14.164 -3.826 -13.031 1 96.94 165 ALA B CA 1
ATOM 3502 C C . ALA B 1 165 ? 13.18 -3.918 -14.195 1 96.94 165 ALA B C 1
ATOM 3504 O O . ALA B 1 165 ? 12.906 -5.008 -14.703 1 96.94 165 ALA B O 1
ATOM 3505 N N . ASN B 1 166 ? 12.664 -2.811 -14.672 1 97.94 166 ASN B N 1
ATOM 3506 C CA . ASN B 1 166 ? 11.672 -2.785 -15.742 1 97.94 166 ASN B CA 1
ATOM 3507 C C . ASN B 1 166 ? 12.289 -3.146 -17.094 1 97.94 166 ASN B C 1
ATOM 3509 O O . ASN B 1 166 ? 11.578 -3.334 -18.078 1 97.94 166 ASN B O 1
ATOM 3513 N N . GLU B 1 167 ? 13.609 -3.328 -17.109 1 98.12 167 GLU B N 1
ATOM 3514 C CA . GLU B 1 167 ? 14.289 -3.586 -18.375 1 98.12 167 GLU B CA 1
ATOM 3515 C C . GLU B 1 167 ? 14.781 -5.027 -18.453 1 98.12 167 GLU B C 1
ATOM 3517 O O . GLU B 1 167 ? 15.469 -5.406 -19.406 1 98.12 167 GLU B O 1
ATOM 3522 N N . VAL B 1 168 ? 14.422 -5.777 -17.438 1 98.19 168 VAL B N 1
ATOM 3523 C CA . VAL B 1 168 ? 14.836 -7.172 -17.344 1 98.19 168 VAL B CA 1
ATOM 3524 C C . VAL B 1 168 ? 13.641 -8.086 -17.594 1 98.19 168 VAL B C 1
ATOM 3526 O O . VAL B 1 168 ? 12.516 -7.766 -17.203 1 98.19 168 VAL B O 1
ATOM 3529 N N . GLU B 1 169 ? 13.906 -9.141 -18.328 1 98.38 169 GLU B N 1
ATOM 3530 C CA . GLU B 1 169 ? 12.898 -10.172 -18.5 1 98.38 169 GLU B CA 1
ATOM 3531 C C . GLU B 1 169 ? 13.359 -11.5 -17.891 1 98.38 169 GLU B C 1
ATOM 3533 O O . GLU B 1 169 ? 14.531 -11.852 -17.984 1 98.38 169 GLU B O 1
ATOM 3538 N N . GLY B 1 170 ? 12.508 -12.148 -17.312 1 98.31 170 GLY B N 1
ATOM 3539 C CA . GLY B 1 170 ? 12.734 -13.445 -16.703 1 98.31 170 GLY B CA 1
ATOM 3540 C C . GLY B 1 170 ? 11.469 -14.086 -16.172 1 98.31 170 GLY B C 1
ATOM 3541 O O . GLY B 1 170 ? 10.508 -13.391 -15.836 1 98.31 170 GLY B O 1
ATOM 3542 N N . MET B 1 171 ? 11.453 -15.43 -16.141 1 98.25 171 MET B N 1
ATOM 3543 C CA . MET B 1 171 ? 10.273 -16.141 -15.633 1 98.25 171 MET B CA 1
ATOM 3544 C C . MET B 1 171 ? 10.688 -17.297 -14.742 1 98.25 171 MET B C 1
ATOM 3546 O O . MET B 1 171 ? 11.766 -17.875 -14.914 1 98.25 171 MET B O 1
ATOM 3550 N N . VAL B 1 172 ? 9.859 -17.562 -13.828 1 98.88 172 VAL B N 1
ATOM 3551 C CA . VAL B 1 172 ? 9.992 -18.719 -12.953 1 98.88 172 VAL B CA 1
ATOM 3552 C C . VAL B 1 172 ? 8.812 -19.656 -13.164 1 98.88 172 VAL B C 1
ATOM 3554 O O . VAL B 1 172 ? 7.656 -19.234 -13.18 1 98.88 172 VAL B O 1
ATOM 3557 N N . ILE B 1 173 ? 9.086 -20.922 -13.445 1 98.81 173 ILE B N 1
ATOM 3558 C CA . ILE B 1 173 ? 8.055 -21.938 -13.539 1 98.81 173 ILE B CA 1
ATOM 3559 C C . ILE B 1 173 ? 8.219 -22.953 -12.406 1 98.81 173 ILE B C 1
ATOM 3561 O O . ILE B 1 173 ? 9.016 -22.734 -11.484 1 98.81 173 ILE B O 1
ATOM 3565 N N . GLY B 1 174 ? 7.41 -24.016 -12.414 1 98.69 174 GLY B N 1
ATOM 3566 C CA . GLY B 1 174 ? 7.477 -25 -11.352 1 98.69 174 GLY B CA 1
ATOM 3567 C C . GLY B 1 174 ? 6.609 -24.641 -10.156 1 98.69 174 GLY B C 1
ATOM 3568 O O . GLY B 1 174 ? 5.77 -23.75 -10.234 1 98.69 174 GLY B O 1
ATOM 3569 N N . GLY B 1 175 ? 6.777 -25.422 -9.133 1 98.56 175 GLY B N 1
ATOM 3570 C CA . GLY B 1 175 ? 5.996 -25.203 -7.926 1 98.56 175 GLY B CA 1
ATOM 3571 C C . GLY B 1 175 ? 6.383 -23.938 -7.184 1 98.56 175 GLY B C 1
ATOM 3572 O O . GLY B 1 175 ? 7.543 -23.531 -7.223 1 98.56 175 GLY B O 1
ATOM 3573 N N . HIS B 1 176 ? 5.41 -23.344 -6.496 1 97.38 176 HIS B N 1
ATOM 3574 C CA . HIS B 1 176 ? 5.664 -22.188 -5.641 1 97.38 176 HIS B CA 1
ATOM 3575 C C . HIS B 1 176 ? 6.27 -22.609 -4.305 1 97.38 176 HIS B C 1
ATOM 3577 O O . HIS B 1 176 ? 5.543 -22.844 -3.336 1 97.38 176 HIS B O 1
ATOM 3583 N N . GLY B 1 177 ? 7.539 -22.672 -4.207 1 94.81 177 GLY B N 1
ATOM 3584 C CA . GLY B 1 177 ? 8.289 -23.094 -3.029 1 94.81 177 GLY B CA 1
ATOM 3585 C C . GLY B 1 177 ? 9.789 -22.953 -3.201 1 94.81 177 GLY B C 1
ATOM 3586 O O . GLY B 1 177 ? 10.289 -22.938 -4.328 1 94.81 177 GLY B O 1
ATOM 3587 N N . ASP B 1 178 ? 10.5 -23.016 -2.115 1 92.81 178 ASP B N 1
ATOM 3588 C CA . ASP B 1 178 ? 11.93 -22.719 -2.1 1 92.81 178 ASP B CA 1
ATOM 3589 C C . ASP B 1 178 ? 12.719 -23.797 -2.852 1 92.81 178 ASP B C 1
ATOM 3591 O O . ASP B 1 178 ? 13.812 -23.531 -3.357 1 92.81 178 ASP B O 1
ATOM 3595 N N . THR B 1 179 ? 12.109 -24.984 -2.961 1 93.81 179 THR B N 1
ATOM 3596 C CA . THR B 1 179 ? 12.852 -26.062 -3.613 1 93.81 179 THR B CA 1
ATOM 3597 C C . THR B 1 179 ? 12.188 -26.453 -4.934 1 93.81 179 THR B C 1
ATOM 3599 O O . THR B 1 179 ? 12.703 -27.297 -5.668 1 93.81 179 THR B O 1
ATOM 3602 N N . THR B 1 180 ? 11.109 -25.859 -5.242 1 97.06 180 THR B N 1
ATOM 3603 C CA . THR B 1 180 ? 10.344 -26.312 -6.395 1 97.06 180 THR B CA 1
ATOM 3604 C C . THR B 1 180 ? 10.367 -25.281 -7.512 1 97.06 180 THR B C 1
ATOM 3606 O O . THR B 1 180 ? 10.062 -25.594 -8.664 1 97.06 180 THR B O 1
ATOM 3609 N N . MET B 1 181 ? 10.742 -24.062 -7.219 1 97.88 181 MET B N 1
ATOM 3610 C CA . MET B 1 181 ? 10.797 -23 -8.211 1 97.88 181 MET B CA 1
ATOM 3611 C C . MET B 1 181 ? 11.922 -23.25 -9.211 1 97.88 181 MET B C 1
ATOM 3613 O O . MET B 1 181 ? 13 -23.719 -8.844 1 97.88 181 MET B O 1
ATOM 3617 N N . ILE B 1 182 ? 11.688 -22.906 -10.375 1 98.62 182 ILE B N 1
ATOM 3618 C CA . ILE B 1 182 ? 12.688 -23.047 -11.43 1 98.62 182 ILE B CA 1
ATOM 3619 C C . ILE B 1 182 ? 12.844 -21.734 -12.172 1 98.62 182 ILE B C 1
ATOM 3621 O O . ILE B 1 182 ? 12.164 -21.5 -13.18 1 98.62 182 ILE B O 1
ATOM 3625 N N . PRO B 1 183 ? 13.711 -20.812 -11.703 1 98.81 183 PRO B N 1
ATOM 3626 C CA . PRO B 1 183 ? 14.047 -19.656 -12.523 1 98.81 183 PRO B CA 1
ATOM 3627 C C . PRO B 1 183 ? 14.719 -20.031 -13.836 1 98.81 183 PRO B C 1
ATOM 3629 O O . PRO B 1 183 ? 15.727 -20.734 -13.836 1 98.81 183 PRO B O 1
ATOM 3632 N N . LEU B 1 184 ? 14.156 -19.625 -14.906 1 98.56 184 LEU B N 1
ATOM 3633 C CA . LEU B 1 184 ? 14.695 -19.953 -16.219 1 98.56 184 LEU B CA 1
ATOM 3634 C C . LEU B 1 184 ? 15.758 -18.953 -16.641 1 98.56 184 LEU B C 1
ATOM 3636 O O . LEU B 1 184 ? 15.547 -18.172 -17.578 1 98.56 184 LEU B O 1
ATOM 3640 N N . ALA B 1 185 ? 16.906 -19.094 -16.062 1 98.06 185 ALA B N 1
ATOM 3641 C CA . ALA B 1 185 ? 18 -18.156 -16.266 1 98.06 185 ALA B CA 1
ATOM 3642 C C . ALA B 1 185 ? 18.438 -18.125 -17.734 1 98.06 185 ALA B C 1
ATOM 3644 O O . ALA B 1 185 ? 18.812 -17.078 -18.266 1 98.06 185 ALA B O 1
ATOM 3645 N N . ARG B 1 186 ? 18.375 -19.312 -18.344 1 96.06 186 ARG B N 1
ATOM 3646 C CA . ARG B 1 186 ? 18.812 -19.422 -19.734 1 96.06 186 ARG B CA 1
ATOM 3647 C C . ARG B 1 186 ? 17.969 -18.531 -20.656 1 96.06 186 ARG B C 1
ATOM 3649 O O . ARG B 1 186 ? 18.469 -18.016 -21.656 1 96.06 186 ARG B O 1
ATOM 3656 N N . LEU B 1 187 ? 16.719 -18.297 -20.328 1 97.94 187 LEU B N 1
ATOM 3657 C CA . LEU B 1 187 ? 15.805 -17.547 -21.172 1 97.94 187 LEU B CA 1
ATOM 3658 C C . LEU B 1 187 ? 15.711 -16.094 -20.734 1 97.94 187 LEU B C 1
ATOM 3660 O O . LEU B 1 187 ? 15.039 -15.281 -21.375 1 97.94 187 LEU B O 1
ATOM 3664 N N . ALA B 1 188 ? 16.344 -15.68 -19.625 1 98.69 188 ALA B N 1
ATOM 3665 C CA . ALA B 1 188 ? 16.266 -14.32 -19.094 1 98.69 188 ALA B CA 1
ATOM 3666 C C . ALA B 1 188 ? 17.094 -13.359 -19.938 1 98.69 188 ALA B C 1
ATOM 3668 O O . ALA B 1 188 ? 18.141 -13.719 -20.453 1 98.69 188 ALA B O 1
ATOM 3669 N N . THR B 1 189 ? 16.609 -12.117 -20.078 1 98.81 189 THR B N 1
ATOM 3670 C CA . THR B 1 189 ? 17.297 -11.148 -20.922 1 98.81 189 THR B CA 1
ATOM 3671 C C . THR B 1 189 ? 17.297 -9.766 -20.281 1 98.81 189 THR B C 1
ATOM 3673 O O . THR B 1 189 ? 16.453 -9.469 -19.438 1 98.81 189 THR B O 1
ATOM 3676 N N . TYR B 1 190 ? 18.281 -8.992 -20.594 1 98.62 190 TYR B N 1
ATOM 3677 C CA . TYR B 1 190 ? 18.312 -7.543 -20.438 1 98.62 190 TYR B CA 1
ATOM 3678 C C . TYR B 1 190 ? 18.188 -6.848 -21.797 1 98.62 190 TYR B C 1
ATOM 3680 O O . TYR B 1 190 ? 19.141 -6.805 -22.562 1 98.62 190 TYR B O 1
ATOM 3688 N N . LYS B 1 191 ? 17.062 -6.332 -22.078 1 97.81 191 LYS B N 1
ATOM 3689 C CA . LYS B 1 191 ? 16.766 -5.684 -23.359 1 97.81 191 LYS B CA 1
ATOM 3690 C C . LYS B 1 191 ? 17.109 -6.594 -24.531 1 97.81 191 LYS B C 1
ATOM 3692 O O . LYS B 1 191 ? 17.766 -6.172 -25.484 1 97.81 191 LYS B O 1
ATOM 3697 N N . GLY B 1 192 ? 16.688 -7.848 -24.359 1 98 192 GLY B N 1
ATOM 3698 C CA . GLY B 1 192 ? 16.859 -8.789 -25.453 1 98 192 GLY B CA 1
ATOM 3699 C C . GLY B 1 192 ? 18.188 -9.508 -25.438 1 98 192 GLY B C 1
ATOM 3700 O O . GLY B 1 192 ? 18.359 -10.523 -26.094 1 98 192 GLY B O 1
ATOM 3701 N N . ILE B 1 193 ? 19.156 -9 -24.703 1 98.5 193 ILE B N 1
ATOM 3702 C CA . ILE B 1 193 ? 20.453 -9.648 -24.578 1 98.5 193 ILE B CA 1
ATOM 3703 C C . ILE B 1 193 ? 20.391 -10.734 -23.5 1 98.5 193 ILE B C 1
ATOM 3705 O O . ILE B 1 193 ? 20.031 -10.461 -22.359 1 98.5 193 ILE B O 1
ATOM 3709 N N . PRO B 1 194 ? 20.688 -11.992 -23.844 1 98.62 194 PRO B N 1
ATOM 3710 C CA . PRO B 1 194 ? 20.703 -13.023 -22.812 1 98.62 194 PRO B CA 1
ATOM 3711 C C . PRO B 1 194 ? 21.562 -12.648 -21.609 1 98.62 194 PRO B C 1
ATOM 3713 O O . PRO B 1 194 ? 22.719 -12.234 -21.781 1 98.62 194 PRO B O 1
ATOM 3716 N N . VAL B 1 195 ? 20.969 -12.844 -20.406 1 98.62 195 VAL B N 1
ATOM 3717 C CA . VAL B 1 195 ? 21.688 -12.383 -19.219 1 98.62 195 VAL B CA 1
ATOM 3718 C C . VAL B 1 195 ? 22.938 -13.227 -19.016 1 98.62 195 VAL B C 1
ATOM 3720 O O . VAL B 1 195 ? 23.891 -12.789 -18.344 1 98.62 195 VAL B O 1
ATOM 3723 N N . SER B 1 196 ? 22.984 -14.43 -19.594 1 97.62 196 SER B N 1
ATOM 3724 C CA . SER B 1 196 ? 24.156 -15.312 -19.5 1 97.62 196 SER B CA 1
ATOM 3725 C C . SER B 1 196 ? 25.359 -14.703 -20.203 1 97.62 196 SER B C 1
ATOM 3727 O O . SER B 1 196 ? 26.5 -15.133 -19.984 1 97.62 196 SER B O 1
ATOM 3729 N N . LYS B 1 197 ? 25.188 -13.742 -21.078 1 98.19 197 LYS B N 1
ATOM 3730 C CA . LYS B 1 197 ? 26.281 -13.047 -21.75 1 98.19 197 LYS B CA 1
ATOM 3731 C C . LYS B 1 197 ? 26.781 -11.875 -20.906 1 98.19 197 LYS B C 1
ATOM 3733 O O . LYS B 1 197 ? 27.844 -11.328 -21.172 1 98.19 197 LYS B O 1
ATOM 3738 N N . LEU B 1 198 ? 26.047 -11.516 -19.891 1 98.5 198 LEU B N 1
ATOM 3739 C CA . LEU B 1 198 ? 26.344 -10.305 -19.125 1 98.5 198 LEU B CA 1
ATOM 3740 C C . LEU B 1 198 ? 26.797 -10.641 -17.719 1 98.5 198 LEU B C 1
ATOM 3742 O O . LEU B 1 198 ? 27.438 -9.828 -17.047 1 98.5 198 LEU B O 1
ATOM 3746 N N . LEU B 1 199 ? 26.406 -11.805 -17.219 1 98.56 199 LEU B N 1
ATOM 3747 C CA . LEU B 1 199 ? 26.734 -12.281 -15.875 1 98.56 199 LEU B CA 1
ATOM 3748 C C . LEU B 1 199 ? 27.516 -13.586 -15.938 1 98.56 199 LEU B C 1
ATOM 3750 O O . LEU B 1 199 ? 27.25 -14.43 -16.812 1 98.56 199 LEU B O 1
ATOM 3754 N N . SER B 1 200 ? 28.391 -13.781 -14.984 1 98.25 200 SER B N 1
ATOM 3755 C CA . SER B 1 200 ? 29.078 -15.07 -14.867 1 98.25 200 SER B CA 1
ATOM 3756 C C . SER B 1 200 ? 28.109 -16.172 -14.445 1 98.25 200 SER B C 1
ATOM 3758 O O . SER B 1 200 ? 27.047 -15.883 -13.883 1 98.25 200 SER B O 1
ATOM 3760 N N . ALA B 1 201 ? 28.516 -17.391 -14.75 1 97.5 201 ALA B N 1
ATOM 3761 C CA . ALA B 1 201 ? 27.703 -18.531 -14.328 1 97.5 201 ALA B CA 1
ATOM 3762 C C . ALA B 1 201 ? 27.516 -18.547 -12.812 1 97.5 201 ALA B C 1
ATOM 3764 O O . ALA B 1 201 ? 26.438 -18.891 -12.312 1 97.5 201 ALA B O 1
ATOM 3765 N N . GLU B 1 202 ? 28.547 -18.156 -12.117 1 98.19 202 GLU B N 1
ATOM 3766 C CA . GLU B 1 202 ? 28.5 -18.125 -10.656 1 98.19 202 GLU B CA 1
ATOM 3767 C C . GLU B 1 202 ? 27.484 -17.078 -10.164 1 98.19 202 GLU B C 1
ATOM 3769 O O . GLU B 1 202 ? 26.703 -17.359 -9.266 1 98.19 202 GLU B O 1
ATOM 3774 N N . LYS B 1 203 ? 27.547 -15.883 -10.758 1 98.19 203 LYS B N 1
ATOM 3775 C CA . LYS B 1 203 ? 26.609 -14.82 -10.375 1 98.19 203 LYS B CA 1
ATOM 3776 C C . LYS B 1 203 ? 25.172 -15.195 -10.711 1 98.19 203 LYS B C 1
ATOM 3778 O O . LYS B 1 203 ? 24.25 -14.891 -9.953 1 98.19 203 LYS B O 1
ATOM 3783 N N . LEU B 1 204 ? 24.984 -15.82 -11.828 1 98.25 204 LEU B N 1
ATOM 3784 C CA . LEU B 1 204 ? 23.656 -16.25 -12.234 1 98.25 204 LEU B CA 1
ATOM 3785 C C . LEU B 1 204 ? 23.109 -17.312 -11.273 1 98.25 204 LEU B C 1
ATOM 3787 O O . LEU B 1 204 ? 21.922 -17.312 -10.953 1 98.25 204 LEU B O 1
ATOM 3791 N N . GLN B 1 205 ? 23.984 -18.203 -10.844 1 97.94 205 GLN B N 1
ATOM 3792 C CA . GLN B 1 205 ? 23.578 -19.203 -9.859 1 97.94 205 GLN B CA 1
ATOM 3793 C C . GLN B 1 205 ? 23.172 -18.547 -8.547 1 97.94 205 GLN B C 1
ATOM 3795 O O . GLN B 1 205 ? 22.234 -19 -7.891 1 97.94 205 GLN B O 1
ATOM 3800 N N . GLU B 1 206 ? 23.891 -17.531 -8.164 1 98.5 206 GLU B N 1
ATOM 3801 C CA . GLU B 1 206 ? 23.531 -16.766 -6.969 1 98.5 206 GLU B CA 1
ATOM 3802 C C . GLU B 1 206 ? 22.156 -16.125 -7.113 1 98.5 206 GLU B C 1
ATOM 3804 O O . GLU B 1 206 ? 21.359 -16.125 -6.16 1 98.5 206 GLU B O 1
ATOM 3809 N N . VAL B 1 207 ? 21.859 -15.594 -8.273 1 98.75 207 VAL B N 1
ATOM 3810 C CA . VAL B 1 207 ? 20.578 -14.969 -8.555 1 98.75 207 VAL B CA 1
ATOM 3811 C C . VAL B 1 207 ? 19.453 -16 -8.438 1 98.75 207 VAL B C 1
ATOM 3813 O O . VAL B 1 207 ? 18.438 -15.766 -7.789 1 98.75 207 VAL B O 1
ATOM 3816 N N . VAL B 1 208 ? 19.672 -17.156 -9.047 1 98.5 208 VAL B N 1
ATOM 3817 C CA . VAL B 1 208 ? 18.703 -18.234 -9.023 1 98.5 208 VAL B CA 1
ATOM 3818 C C . VAL B 1 208 ? 18.438 -18.672 -7.582 1 98.5 208 VAL B C 1
ATOM 3820 O O . VAL B 1 208 ? 17.297 -18.781 -7.152 1 98.5 208 VAL B O 1
ATOM 3823 N N . ALA B 1 209 ? 19.5 -18.859 -6.832 1 98.31 209 ALA B N 1
ATOM 3824 C CA . ALA B 1 209 ? 19.391 -19.297 -5.441 1 98.31 209 ALA B CA 1
ATOM 3825 C C . ALA B 1 209 ? 18.656 -18.266 -4.598 1 98.31 209 ALA B C 1
ATOM 3827 O O . ALA B 1 209 ? 17.797 -18.609 -3.791 1 98.31 209 ALA B O 1
ATOM 3828 N N . SER B 1 210 ? 18.984 -16.969 -4.754 1 98.5 210 SER B N 1
ATOM 3829 C CA . SER B 1 210 ? 18.344 -15.883 -4.016 1 98.5 210 SER B CA 1
ATOM 3830 C C . SER B 1 210 ? 16.844 -15.82 -4.34 1 98.5 210 SER B C 1
ATOM 3832 O O . SER B 1 210 ? 16.031 -15.555 -3.455 1 98.5 210 SER B O 1
ATOM 3834 N N . THR B 1 211 ? 16.531 -16.047 -5.617 1 98.62 211 THR B N 1
ATOM 3835 C CA . THR B 1 211 ? 15.141 -16.047 -6.047 1 98.62 211 THR B CA 1
ATOM 3836 C C . THR B 1 211 ? 14.352 -17.141 -5.336 1 98.62 211 THR B C 1
ATOM 3838 O O . THR B 1 211 ? 13.273 -16.891 -4.797 1 98.62 211 THR B O 1
ATOM 3841 N N . MET B 1 212 ? 14.914 -18.312 -5.258 1 98.25 212 MET B N 1
ATOM 3842 C CA . MET B 1 212 ? 14.219 -19.5 -4.742 1 98.25 212 MET B CA 1
ATOM 3843 C C . MET B 1 212 ? 13.953 -19.359 -3.248 1 98.25 212 MET B C 1
ATOM 3845 O O . MET B 1 212 ? 12.945 -19.859 -2.748 1 98.25 212 MET B O 1
ATOM 3849 N N . VAL B 1 213 ? 14.82 -18.578 -2.527 1 97.56 213 VAL B N 1
ATOM 3850 C CA . VAL B 1 213 ? 14.648 -18.469 -1.083 1 97.56 213 VAL B CA 1
ATOM 3851 C C . VAL B 1 213 ? 14.172 -17.062 -0.727 1 97.56 213 VAL B C 1
ATOM 3853 O O . VAL B 1 213 ? 14.32 -16.625 0.413 1 97.56 213 VAL B O 1
ATOM 3856 N N . GLY B 1 214 ? 13.672 -16.328 -1.752 1 97 214 GLY B N 1
ATOM 3857 C CA . GLY B 1 214 ? 13.242 -14.945 -1.551 1 97 214 GLY B CA 1
ATOM 3858 C C . GLY B 1 214 ? 12.25 -14.789 -0.418 1 97 214 GLY B C 1
ATOM 3859 O O . GLY B 1 214 ? 12.375 -13.883 0.404 1 97 214 GLY B O 1
ATOM 3860 N N . GLY B 1 215 ? 11.242 -15.695 -0.354 1 96.38 215 GLY B N 1
ATOM 3861 C CA . GLY B 1 215 ? 10.258 -15.648 0.717 1 96.38 215 GLY B CA 1
ATOM 3862 C C . GLY B 1 215 ? 10.875 -15.797 2.096 1 96.38 215 GLY B C 1
ATOM 3863 O O . GLY B 1 215 ? 10.562 -15.031 3.01 1 96.38 215 GLY B O 1
ATOM 3864 N N . ALA B 1 216 ? 11.711 -16.75 2.24 1 95.75 216 ALA B N 1
ATOM 3865 C CA . ALA B 1 216 ? 12.367 -17 3.516 1 95.75 216 ALA B CA 1
ATOM 3866 C C . ALA B 1 216 ? 13.25 -15.82 3.92 1 95.75 216 ALA B C 1
ATOM 3868 O O . ALA B 1 216 ? 13.312 -15.461 5.098 1 95.75 216 ALA B O 1
ATOM 3869 N N . THR B 1 217 ? 13.953 -15.25 2.939 1 97.81 217 THR B N 1
ATOM 3870 C CA . THR B 1 217 ? 14.797 -14.086 3.193 1 97.81 217 THR B CA 1
ATOM 3871 C C . THR B 1 217 ? 13.969 -12.938 3.764 1 97.81 217 THR B C 1
ATOM 3873 O O . THR B 1 217 ? 14.344 -12.336 4.773 1 97.81 217 THR B O 1
ATOM 3876 N N . LEU B 1 218 ? 12.852 -12.688 3.189 1 98.19 218 LEU B N 1
ATOM 3877 C CA . LEU B 1 218 ? 12.008 -11.586 3.631 1 98.19 218 LEU B CA 1
ATOM 3878 C C . LEU B 1 218 ? 11.383 -11.883 4.992 1 98.19 218 LEU B C 1
ATOM 3880 O O . LEU B 1 218 ? 11.25 -10.992 5.828 1 98.19 218 LEU B O 1
ATOM 3884 N N . THR B 1 219 ? 10.984 -13.125 5.203 1 96.69 219 THR B N 1
ATOM 3885 C CA . THR B 1 219 ? 10.438 -13.508 6.5 1 96.69 219 THR B CA 1
ATOM 3886 C C . THR B 1 219 ? 11.461 -13.258 7.609 1 96.69 219 THR B C 1
ATOM 3888 O O . THR B 1 219 ? 11.109 -12.789 8.695 1 96.69 219 THR B O 1
ATOM 3891 N N . LYS B 1 220 ? 12.719 -13.594 7.312 1 97.44 220 LYS B N 1
ATOM 3892 C CA . LYS B 1 220 ? 13.789 -13.391 8.289 1 97.44 220 LYS B CA 1
ATOM 3893 C C . LYS B 1 220 ? 13.977 -11.906 8.594 1 97.44 220 LYS B C 1
ATOM 3895 O O . LYS B 1 220 ? 14.188 -11.531 9.75 1 97.44 220 LYS B O 1
ATOM 3900 N N . LEU B 1 221 ? 13.891 -11.039 7.594 1 97.94 221 LEU B N 1
ATOM 3901 C CA . LEU B 1 221 ? 14.102 -9.602 7.762 1 97.94 221 LEU B CA 1
ATOM 3902 C C . LEU B 1 221 ? 12.922 -8.961 8.484 1 97.94 221 LEU B C 1
ATOM 3904 O O . LEU B 1 221 ? 13.109 -8.141 9.383 1 97.94 221 LEU B O 1
ATOM 3908 N N . LEU B 1 222 ? 11.688 -9.398 8.141 1 97.31 222 LEU B N 1
ATOM 3909 C CA . LEU B 1 222 ? 10.477 -8.695 8.555 1 97.31 222 LEU B CA 1
ATOM 3910 C C . LEU B 1 222 ? 9.875 -9.328 9.805 1 97.31 222 LEU B C 1
ATOM 3912 O O . LEU B 1 222 ? 9.047 -8.719 10.484 1 97.31 222 LEU B O 1
ATOM 3916 N N . GLY B 1 223 ? 10.305 -10.633 10.086 1 94.88 223 GLY B N 1
ATOM 3917 C CA . GLY B 1 223 ? 9.672 -11.383 11.156 1 94.88 223 GLY B CA 1
ATOM 3918 C C . GLY B 1 223 ? 8.297 -11.914 10.789 1 94.88 223 GLY B C 1
ATOM 3919 O O . GLY B 1 223 ? 7.602 -12.492 11.625 1 94.88 223 GLY B O 1
ATOM 3920 N N . THR B 1 224 ? 7.832 -11.633 9.594 1 94.06 224 THR B N 1
ATOM 3921 C CA . THR B 1 224 ? 6.59 -12.117 9.008 1 94.06 224 THR B CA 1
ATOM 3922 C C . THR B 1 224 ? 6.707 -12.211 7.488 1 94.06 224 THR B C 1
ATOM 3924 O O . THR B 1 224 ? 7.676 -11.727 6.902 1 94.06 224 THR B O 1
ATOM 3927 N N . SER B 1 225 ? 5.816 -12.859 6.91 1 94.38 225 SER B N 1
ATOM 3928 C CA . SER B 1 225 ? 5.832 -13.016 5.461 1 94.38 225 SER B CA 1
ATOM 3929 C C . SER B 1 225 ? 5.676 -11.68 4.75 1 94.38 225 SER B C 1
ATOM 3931 O O . SER B 1 225 ? 5.047 -10.758 5.281 1 94.38 225 SER B O 1
ATOM 3933 N N . ALA B 1 226 ? 6.246 -11.609 3.568 1 96.94 226 ALA B N 1
ATOM 3934 C CA . ALA B 1 226 ? 6.141 -10.422 2.717 1 96.94 226 ALA B CA 1
ATOM 3935 C C . ALA B 1 226 ? 4.711 -10.219 2.234 1 96.94 226 ALA B C 1
ATOM 3937 O O . ALA B 1 226 ? 3.938 -11.18 2.143 1 96.94 226 ALA B O 1
ATOM 3938 N N . TRP B 1 227 ? 4.367 -8.945 1.921 1 98.31 227 TRP B N 1
ATOM 3939 C CA . TRP B 1 227 ? 2.98 -8.766 1.508 1 98.31 227 TRP B CA 1
ATOM 3940 C C . TRP B 1 227 ? 2.877 -7.738 0.381 1 98.31 227 TRP B C 1
ATOM 3942 O O . TRP B 1 227 ? 1.865 -7.684 -0.322 1 98.31 227 TRP B O 1
ATOM 3952 N N . TYR B 1 228 ? 3.898 -6.887 0.141 1 98.69 228 TYR B N 1
ATOM 3953 C CA . TYR B 1 228 ? 3.805 -5.93 -0.956 1 98.69 228 TYR B CA 1
ATOM 3954 C C . TYR B 1 228 ? 3.834 -6.641 -2.303 1 98.69 228 TYR B C 1
ATOM 3956 O O . TYR B 1 228 ? 2.906 -6.504 -3.105 1 98.69 228 TYR B O 1
ATOM 3964 N N . ALA B 1 229 ? 4.859 -7.461 -2.482 1 98.81 229 ALA B N 1
ATOM 3965 C CA . ALA B 1 229 ? 5.031 -8.125 -3.773 1 98.81 229 ALA B CA 1
ATOM 3966 C C . ALA B 1 229 ? 3.955 -9.18 -3.994 1 98.81 229 ALA B C 1
ATOM 3968 O O . ALA B 1 229 ? 3.355 -9.25 -5.07 1 98.81 229 ALA B O 1
ATOM 3969 N N . PRO B 1 230 ? 3.652 -9.992 -2.951 1 98.56 230 PRO B N 1
ATOM 3970 C CA . PRO B 1 230 ? 2.566 -10.945 -3.162 1 98.56 230 PRO B CA 1
ATOM 3971 C C . PRO B 1 230 ? 1.231 -10.273 -3.467 1 98.56 230 PRO B C 1
ATOM 3973 O O . PRO B 1 230 ? 0.491 -10.727 -4.344 1 98.56 230 PRO B O 1
ATOM 3976 N N . GLY B 1 231 ? 0.906 -9.211 -2.736 1 98.81 231 GLY B N 1
ATOM 3977 C CA . GLY B 1 231 ? -0.321 -8.484 -3.018 1 98.81 231 GLY B CA 1
ATOM 3978 C C . GLY B 1 231 ? -0.352 -7.879 -4.41 1 98.81 231 GLY B C 1
ATOM 3979 O O . GLY B 1 231 ? -1.35 -8 -5.121 1 98.81 231 GLY B O 1
ATOM 3980 N N . ALA B 1 232 ? 0.783 -7.254 -4.781 1 98.88 232 ALA B N 1
ATOM 3981 C CA . ALA B 1 232 ? 0.887 -6.645 -6.102 1 98.88 232 ALA B CA 1
ATOM 3982 C C . ALA B 1 232 ? 0.813 -7.699 -7.203 1 98.88 232 ALA B C 1
ATOM 3984 O O . ALA B 1 232 ? 0.243 -7.453 -8.266 1 98.88 232 ALA B O 1
ATOM 3985 N N . ALA B 1 233 ? 1.421 -8.859 -6.973 1 98.88 233 ALA B N 1
ATOM 3986 C CA . ALA B 1 233 ? 1.369 -9.945 -7.949 1 98.88 233 ALA B CA 1
ATOM 3987 C C . ALA B 1 233 ? -0.064 -10.422 -8.164 1 98.88 233 ALA B C 1
ATOM 3989 O O . ALA B 1 233 ? -0.479 -10.672 -9.297 1 98.88 233 ALA B O 1
ATOM 3990 N N . GLY B 1 234 ? -0.795 -10.555 -7.074 1 98.88 234 GLY B N 1
ATOM 3991 C CA . GLY B 1 234 ? -2.211 -10.859 -7.199 1 98.88 234 GLY B CA 1
ATOM 3992 C C . GLY B 1 234 ? -2.971 -9.844 -8.031 1 98.88 234 GLY B C 1
ATOM 3993 O O . GLY B 1 234 ? -3.734 -10.203 -8.93 1 98.88 234 GLY B O 1
ATOM 3994 N N . ALA B 1 235 ? -2.732 -8.57 -7.742 1 98.94 235 ALA B N 1
ATOM 3995 C CA . ALA B 1 235 ? -3.398 -7.5 -8.477 1 98.94 235 ALA B CA 1
ATOM 3996 C C . ALA B 1 235 ? -3.016 -7.523 -9.953 1 98.94 235 ALA B C 1
ATOM 3998 O O . ALA B 1 235 ? -3.85 -7.258 -10.82 1 98.94 235 ALA B O 1
ATOM 3999 N N . PHE B 1 236 ? -1.769 -7.828 -10.227 1 98.88 236 PHE B N 1
ATOM 4000 C CA . PHE B 1 236 ? -1.26 -7.898 -11.586 1 98.88 236 PHE B CA 1
ATOM 4001 C C . PHE B 1 236 ? -1.998 -8.969 -12.383 1 98.88 236 PHE B C 1
ATOM 4003 O O . PHE B 1 236 ? -2.396 -8.734 -13.531 1 98.88 236 PHE B O 1
ATOM 4010 N N . VAL B 1 237 ? -2.201 -10.148 -11.781 1 98.94 237 VAL B N 1
ATOM 4011 C CA . VAL B 1 237 ? -2.947 -11.234 -12.414 1 98.94 237 VAL B CA 1
ATOM 4012 C C . VAL B 1 237 ? 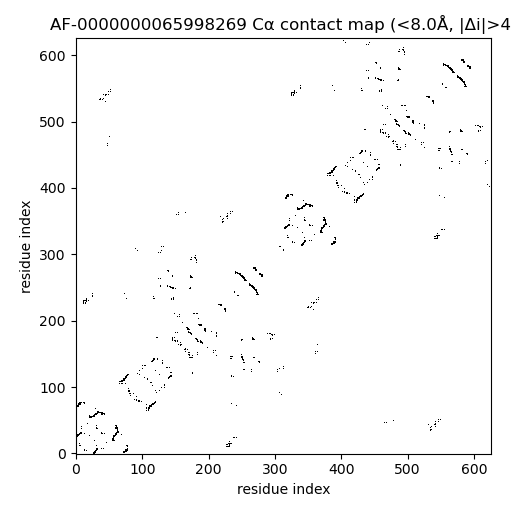-4.387 -10.797 -12.664 1 98.94 237 VAL B C 1
ATOM 4014 O O . VAL B 1 237 ? -4.914 -10.969 -13.766 1 98.94 237 VAL B O 1
ATOM 4017 N N . VAL B 1 238 ? -5 -10.18 -11.68 1 98.94 238 VAL B N 1
ATOM 4018 C CA . VAL B 1 238 ? -6.379 -9.719 -11.781 1 98.94 238 VAL B CA 1
ATOM 4019 C C . VAL B 1 238 ? -6.496 -8.688 -12.906 1 98.94 238 VAL B C 1
ATOM 4021 O O . VAL B 1 238 ? -7.422 -8.75 -13.719 1 98.94 238 VAL B O 1
ATOM 4024 N N . GLU B 1 239 ? -5.609 -7.762 -12.93 1 98.88 239 GLU B N 1
ATOM 4025 C CA . GLU B 1 239 ? -5.637 -6.723 -13.961 1 98.88 239 GLU B CA 1
ATOM 4026 C C . GLU B 1 239 ? -5.539 -7.324 -15.359 1 98.88 239 GLU B C 1
ATOM 4028 O O . GLU B 1 239 ? -6.242 -6.895 -16.281 1 98.88 239 GLU B O 1
ATOM 4033 N N . SER B 1 240 ? -4.633 -8.32 -15.516 1 98.81 240 SER B N 1
ATOM 4034 C CA . SER B 1 240 ? -4.461 -8.984 -16.812 1 98.81 240 SER B CA 1
ATOM 4035 C C . SER B 1 240 ? -5.77 -9.594 -17.297 1 98.81 240 SER B C 1
ATOM 4037 O O . SER B 1 240 ? -6.035 -9.625 -18.5 1 98.81 240 SER B O 1
ATOM 4039 N N . ILE B 1 241 ? -6.59 -10.031 -16.359 1 98.88 241 ILE B N 1
ATOM 4040 C CA . ILE B 1 241 ? -7.855 -10.68 -16.688 1 98.88 241 ILE B CA 1
ATOM 4041 C C . ILE B 1 241 ? -8.922 -9.617 -16.953 1 98.88 241 ILE B C 1
ATOM 4043 O O . ILE B 1 241 ? -9.523 -9.586 -18.031 1 98.88 241 ILE B O 1
ATOM 4047 N N . ILE B 1 242 ? -9.094 -8.656 -16.016 1 98.81 242 ILE B N 1
ATOM 4048 C CA . ILE B 1 242 ? -10.164 -7.66 -16.062 1 98.81 242 ILE B CA 1
ATOM 4049 C C . ILE B 1 242 ? -10 -6.785 -17.297 1 98.81 242 ILE B C 1
ATOM 4051 O O . ILE B 1 242 ? -10.984 -6.445 -17.953 1 98.81 242 ILE B O 1
ATOM 4055 N N . HIS B 1 243 ? -8.773 -6.504 -17.625 1 98.69 243 HIS B N 1
ATOM 4056 C CA . HIS B 1 243 ? -8.508 -5.602 -18.75 1 98.69 243 HIS B CA 1
ATOM 4057 C C . HIS B 1 243 ? -8.211 -6.379 -20.031 1 98.69 243 HIS B C 1
ATOM 4059 O O . HIS B 1 243 ? -7.848 -5.789 -21.047 1 98.69 243 HIS B O 1
ATOM 4065 N N . ASN B 1 244 ? -8.375 -7.633 -20 1 98.75 244 ASN B N 1
ATOM 4066 C CA . ASN B 1 244 ? -8.203 -8.477 -21.188 1 98.75 244 ASN B CA 1
ATOM 4067 C C . ASN B 1 244 ? -6.898 -8.164 -21.906 1 98.75 244 ASN B C 1
ATOM 4069 O O . ASN B 1 244 ? -6.902 -7.895 -23.109 1 98.75 244 ASN B O 1
ATOM 4073 N N . GLN B 1 245 ? -5.77 -8.289 -21.234 1 98.44 245 GLN B N 1
ATOM 4074 C CA . GLN B 1 245 ? -4.527 -7.691 -21.734 1 98.44 245 GLN B CA 1
ATOM 4075 C C . GLN B 1 245 ? -3.764 -8.672 -22.609 1 98.44 245 GLN B C 1
ATOM 4077 O O . GLN B 1 245 ? -2.852 -8.273 -23.344 1 98.44 245 GLN B O 1
ATOM 4082 N N . GLY B 1 246 ? -4.086 -9.945 -22.547 1 98.69 246 GLY B N 1
ATOM 4083 C CA . GLY B 1 246 ? -3.357 -10.93 -23.344 1 98.69 246 GLY B CA 1
ATOM 4084 C C . GLY B 1 246 ? -1.913 -11.094 -22.906 1 98.69 246 GLY B C 1
ATOM 4085 O O . GLY B 1 246 ? -1.053 -11.453 -23.719 1 98.69 246 GLY B O 1
ATOM 4086 N N . LYS B 1 247 ? -1.619 -10.875 -21.641 1 98.38 247 LYS B N 1
ATOM 4087 C CA . LYS B 1 247 ? -0.257 -10.977 -21.125 1 98.38 247 LYS B CA 1
ATOM 4088 C C . LYS B 1 247 ? 0.126 -12.438 -20.875 1 98.38 247 LYS B C 1
ATOM 4090 O O . LYS B 1 247 ? -0.708 -13.242 -20.469 1 98.38 247 LYS B O 1
ATOM 4095 N N . MET B 1 248 ? 1.357 -12.742 -21.172 1 98.75 248 MET B N 1
ATOM 4096 C CA . MET B 1 248 ? 1.92 -14.016 -20.734 1 98.75 248 MET B CA 1
ATOM 4097 C C . MET B 1 248 ? 2.441 -13.93 -19.312 1 98.75 248 MET B C 1
ATOM 4099 O O . MET B 1 248 ? 3.354 -13.148 -19.031 1 98.75 248 MET B O 1
ATOM 4103 N N . VAL B 1 249 ? 1.877 -14.672 -18.406 1 98.69 249 VAL B N 1
ATOM 4104 C CA . VAL B 1 249 ? 2.201 -14.633 -16.984 1 98.69 249 VAL B CA 1
ATOM 4105 C C . VAL B 1 249 ? 2.344 -16.062 -16.453 1 98.69 249 VAL B C 1
ATOM 4107 O O . VAL B 1 249 ? 1.45 -16.891 -16.641 1 98.69 249 VAL B O 1
ATOM 4110 N N . PRO B 1 250 ? 3.492 -16.375 -15.875 1 98.88 250 PRO B N 1
ATOM 4111 C CA . PRO B 1 250 ? 3.51 -17.672 -15.188 1 98.88 250 PRO B CA 1
ATOM 4112 C C . PRO B 1 250 ? 2.502 -17.75 -14.039 1 98.88 250 PRO B C 1
ATOM 4114 O O . PRO B 1 250 ? 2.475 -16.859 -13.188 1 98.88 250 PRO B O 1
ATOM 4117 N N . CYS B 1 251 ? 1.676 -18.703 -14.055 1 98.88 251 CYS B N 1
ATOM 4118 C CA . CYS B 1 251 ? 0.678 -18.969 -13.023 1 98.88 251 CYS B CA 1
ATOM 4119 C C . CYS B 1 251 ? 0.577 -20.453 -12.727 1 98.88 251 CYS B C 1
ATOM 4121 O O . CYS B 1 251 ? 0.935 -21.281 -13.562 1 98.88 251 CYS B O 1
ATOM 4123 N N . SER B 1 252 ? 0.175 -20.766 -11.508 1 98.88 252 SER B N 1
ATOM 4124 C CA . SER B 1 252 ? -0.135 -22.156 -11.18 1 98.88 252 SER B CA 1
ATOM 4125 C C . SER B 1 252 ? -1.474 -22.578 -11.773 1 98.88 252 SER B C 1
ATOM 4127 O O . SER B 1 252 ? -2.523 -22.078 -11.375 1 98.88 252 SER B O 1
ATOM 4129 N N . VAL B 1 253 ? -1.443 -23.5 -12.742 1 98.94 253 VAL B N 1
ATOM 4130 C CA . VAL B 1 253 ? -2.654 -23.891 -13.453 1 98.94 253 VAL B CA 1
ATOM 4131 C C . VAL B 1 253 ? -2.688 -25.406 -13.625 1 98.94 253 VAL B C 1
ATOM 4133 O O . VAL B 1 253 ? -1.665 -26.078 -13.477 1 98.94 253 VAL B O 1
ATOM 4136 N N . TYR B 1 254 ? -3.826 -25.922 -13.883 1 98.81 254 TYR B N 1
ATOM 4137 C CA . TYR B 1 254 ? -4.039 -27.359 -14 1 98.81 254 TYR B CA 1
ATOM 4138 C C . TYR B 1 254 ? -3.504 -27.891 -15.328 1 98.81 254 TYR B C 1
ATOM 4140 O O . TYR B 1 254 ? -3.846 -27.359 -16.391 1 98.81 254 TYR B O 1
ATOM 4148 N N . LEU B 1 255 ? -2.672 -28.938 -15.234 1 98.75 255 LEU B N 1
ATOM 4149 C CA . LEU B 1 255 ? -2.074 -29.5 -16.438 1 98.75 255 LEU B CA 1
ATOM 4150 C C . LEU B 1 255 ? -2.754 -30.812 -16.812 1 98.75 255 LEU B C 1
ATOM 4152 O O . LEU B 1 255 ? -3.092 -31.625 -15.93 1 98.75 255 LEU B O 1
ATOM 4156 N N . GLU B 1 256 ? -2.975 -30.969 -18.047 1 98.25 256 GLU B N 1
ATOM 4157 C CA . GLU B 1 256 ? -3.561 -32.188 -18.609 1 98.25 256 GLU B CA 1
ATOM 4158 C C . GLU B 1 256 ? -2.684 -32.75 -19.719 1 98.25 256 GLU B C 1
ATOM 4160 O O . GLU B 1 256 ? -3.182 -33.094 -20.797 1 98.25 256 GLU B O 1
ATOM 4165 N N . GLY B 1 257 ? -1.431 -32.781 -19.531 1 98.12 257 GLY B N 1
ATOM 4166 C CA . GLY B 1 257 ? -0.477 -33.281 -20.516 1 98.12 257 GLY B CA 1
ATOM 4167 C C . GLY B 1 257 ? 0.615 -32.281 -20.859 1 98.12 257 GLY B C 1
ATOM 4168 O O . GLY B 1 257 ? 1.698 -32.688 -21.297 1 98.12 257 GLY B O 1
ATOM 4169 N N . GLU B 1 258 ? 0.295 -31.031 -20.703 1 98.06 258 GLU B N 1
ATOM 4170 C CA . GLU B 1 258 ? 1.306 -30 -20.938 1 98.06 258 GLU B CA 1
ATOM 4171 C C . GLU B 1 258 ? 2.551 -30.25 -20.078 1 98.06 258 GLU B C 1
ATOM 4173 O O . GLU B 1 258 ? 2.447 -30.641 -18.922 1 98.06 258 GLU B O 1
ATOM 4178 N N . TYR B 1 259 ? 3.779 -30.109 -20.688 1 97.75 259 TYR B N 1
ATOM 4179 C CA . TYR B 1 259 ? 5.078 -30.312 -20.047 1 97.75 259 TYR B CA 1
ATOM 4180 C C . TYR B 1 259 ? 5.23 -31.734 -19.562 1 97.75 259 TYR B C 1
ATOM 4182 O O . TYR B 1 259 ? 6.023 -32 -18.656 1 97.75 259 TYR B O 1
ATOM 4190 N N . GLY B 1 260 ? 4.355 -32.625 -20.016 1 97.06 260 GLY B N 1
ATOM 4191 C CA . GLY B 1 260 ? 4.418 -34.031 -19.672 1 97.06 260 GLY B CA 1
ATOM 4192 C C . GLY B 1 260 ? 3.76 -34.344 -18.344 1 97.06 260 GLY B C 1
ATOM 4193 O O . GLY B 1 260 ? 3.979 -35.438 -17.766 1 97.06 260 GLY B O 1
ATOM 4194 N N . GLU B 1 261 ? 3.078 -33.438 -17.828 1 98.19 261 GLU B N 1
ATOM 4195 C CA . GLU B 1 261 ? 2.477 -33.625 -16.5 1 98.19 261 GLU B CA 1
ATOM 4196 C C . GLU B 1 261 ? 0.954 -33.531 -16.578 1 98.19 261 GLU B C 1
ATOM 4198 O O . GLU B 1 261 ? 0.405 -32.906 -17.484 1 98.19 261 GLU B O 1
ATOM 4203 N N . SER B 1 262 ? 0.332 -34.188 -15.648 1 98.5 262 SER B N 1
ATOM 4204 C CA . SER B 1 262 ? -1.123 -34.156 -15.539 1 98.5 262 SER B CA 1
ATOM 4205 C C . SER B 1 262 ? -1.567 -34.25 -14.086 1 98.5 262 SER B C 1
ATOM 4207 O O . SER B 1 262 ? -0.806 -34.688 -13.219 1 98.5 262 SER B O 1
ATOM 4209 N N . ASP B 1 263 ? -2.752 -33.719 -13.867 1 98.25 263 ASP B N 1
ATOM 4210 C CA . ASP B 1 263 ? -3.473 -33.875 -12.602 1 98.25 263 ASP B CA 1
ATOM 4211 C C . ASP B 1 263 ? -2.74 -33.156 -11.469 1 98.25 263 ASP B C 1
ATOM 4213 O O . ASP B 1 263 ? -2.545 -33.719 -10.398 1 98.25 263 ASP B O 1
ATOM 4217 N N . LEU B 1 264 ? -2.316 -32 -11.711 1 98.69 264 LEU B N 1
ATOM 4218 C CA . LEU B 1 264 ? -1.759 -31.094 -10.719 1 98.69 264 LEU B CA 1
ATOM 4219 C C . LEU B 1 264 ? -1.854 -29.656 -11.195 1 98.69 264 LEU B C 1
ATOM 4221 O O . LEU B 1 264 ? -2.053 -29.406 -12.383 1 98.69 264 LEU B O 1
ATOM 4225 N N . CYS B 1 265 ? -1.862 -28.734 -10.336 1 98.81 265 CYS B N 1
ATOM 4226 C CA . CYS B 1 265 ? -1.623 -27.328 -10.641 1 98.81 265 CYS B CA 1
ATOM 4227 C C . CYS B 1 265 ? -0.177 -26.938 -10.352 1 98.81 265 CYS B C 1
ATOM 4229 O O . CYS B 1 265 ? 0.342 -27.234 -9.273 1 98.81 265 CYS B O 1
ATOM 4231 N N . ILE B 1 266 ? 0.482 -26.391 -11.289 1 98.88 266 ILE B N 1
ATOM 4232 C CA . ILE B 1 266 ? 1.889 -26.031 -11.156 1 98.88 266 ILE B CA 1
ATOM 4233 C C . ILE B 1 266 ? 2.197 -24.812 -12.039 1 98.88 266 ILE B C 1
ATOM 4235 O O . ILE B 1 266 ? 1.438 -24.5 -12.953 1 98.88 266 ILE B O 1
ATOM 4239 N N . GLY B 1 267 ? 3.24 -24.078 -11.688 1 98.81 267 GLY B N 1
ATOM 4240 C CA . GLY B 1 267 ? 3.584 -22.844 -12.359 1 98.81 267 GLY B CA 1
ATOM 4241 C C . GLY B 1 267 ? 4.059 -23.047 -13.789 1 98.81 267 GLY B C 1
ATOM 4242 O O . GLY B 1 267 ? 5.07 -23.703 -14.016 1 98.81 267 GLY B O 1
ATOM 4243 N N . VAL B 1 268 ? 3.375 -22.531 -14.789 1 98.94 268 VAL B N 1
ATOM 4244 C CA . VAL B 1 268 ? 3.75 -22.5 -16.203 1 98.94 268 VAL B CA 1
ATOM 4245 C C . VAL B 1 268 ? 3.252 -21.203 -16.828 1 98.94 268 VAL B C 1
ATOM 4247 O O . VAL B 1 268 ? 2.328 -20.562 -16.312 1 98.94 268 VAL B O 1
ATOM 4250 N N . PRO B 1 269 ? 3.912 -20.703 -17.906 1 98.88 269 PRO B N 1
ATOM 4251 C CA . PRO B 1 269 ? 3.416 -19.469 -18.531 1 98.88 269 PRO B CA 1
ATOM 4252 C C . PRO B 1 269 ? 2.053 -19.656 -19.188 1 98.88 269 PRO B C 1
ATOM 4254 O O . PRO B 1 269 ? 1.815 -20.688 -19.844 1 98.88 269 PRO B O 1
ATOM 4257 N N . VAL B 1 270 ? 1.201 -18.734 -18.984 1 98.94 270 VAL B N 1
ATOM 4258 C CA . VAL B 1 270 ? -0.122 -18.734 -19.609 1 98.94 270 VAL B CA 1
ATOM 4259 C C . VAL B 1 270 ? -0.409 -17.344 -20.203 1 98.94 270 VAL B C 1
ATOM 4261 O O . VAL B 1 270 ? 0.224 -16.359 -19.828 1 98.94 270 VAL B O 1
ATOM 4264 N N . ILE B 1 271 ? -1.279 -17.297 -21.141 1 98.94 271 ILE B N 1
ATOM 4265 C CA . ILE B 1 271 ? -1.854 -16.047 -21.625 1 98.94 271 ILE B CA 1
ATOM 4266 C C . ILE B 1 271 ? -3.15 -15.758 -20.875 1 98.94 271 ILE B C 1
ATOM 4268 O O . ILE B 1 271 ? -4.059 -16.594 -20.844 1 98.94 271 ILE B O 1
ATOM 4272 N N . LEU B 1 272 ? -3.197 -14.625 -20.219 1 98.88 272 LEU B N 1
ATOM 4273 C CA . LEU B 1 272 ? -4.371 -14.25 -19.438 1 98.88 272 LEU B CA 1
ATOM 4274 C C . LEU B 1 272 ? -5.238 -13.25 -20.188 1 98.88 272 LEU B C 1
ATOM 4276 O O . LEU B 1 272 ? -4.727 -12.289 -20.766 1 98.88 272 LEU B O 1
ATOM 4280 N N . GLY B 1 273 ? -6.488 -13.477 -20.203 1 98.69 273 GLY B N 1
ATOM 4281 C CA . GLY B 1 273 ? -7.5 -12.602 -20.766 1 98.69 273 GLY B CA 1
ATOM 4282 C C . GLY B 1 273 ? -8.828 -12.664 -20.031 1 98.69 273 GLY B C 1
ATOM 4283 O O . GLY B 1 273 ? -8.898 -13.164 -18.906 1 98.69 273 GLY B O 1
ATOM 4284 N N . LYS B 1 274 ? -9.914 -12.141 -20.609 1 98.12 274 LYS B N 1
ATOM 4285 C CA . LYS B 1 274 ? -11.195 -11.93 -19.938 1 98.12 274 LYS B CA 1
ATOM 4286 C C . LYS B 1 274 ? -11.797 -13.258 -19.484 1 98.12 274 LYS B C 1
ATOM 4288 O O . LYS B 1 274 ? -12.625 -13.281 -18.578 1 98.12 274 LYS B O 1
ATOM 4293 N N . ASN B 1 275 ? -11.328 -14.391 -20.047 1 98.31 275 ASN B N 1
ATOM 4294 C CA . ASN B 1 275 ? -11.852 -15.703 -19.672 1 98.31 275 ASN B CA 1
ATOM 4295 C C . ASN B 1 275 ? -10.938 -16.406 -18.672 1 98.31 275 ASN B C 1
ATOM 4297 O O . ASN B 1 275 ? -11.102 -17.609 -18.406 1 98.31 275 ASN B O 1
ATOM 4301 N N . GLY B 1 276 ? -9.984 -15.695 -18.125 1 98.69 276 GLY B N 1
ATOM 4302 C CA . GLY B 1 276 ? -8.945 -16.312 -17.312 1 98.69 276 GLY B CA 1
ATOM 4303 C C . GLY B 1 276 ? -7.773 -16.828 -18.125 1 98.69 276 GLY B C 1
ATOM 4304 O O . GLY B 1 276 ? -7.121 -16.047 -18.828 1 98.69 276 GLY B O 1
ATOM 4305 N N . ILE B 1 277 ? -7.582 -18.109 -18.062 1 98.88 277 ILE B N 1
ATOM 4306 C CA . ILE B 1 277 ? -6.523 -18.719 -18.859 1 98.88 277 ILE B CA 1
ATOM 4307 C C . ILE B 1 277 ? -6.996 -18.891 -20.297 1 98.88 277 ILE B C 1
ATOM 4309 O O . ILE B 1 277 ? -7.918 -19.672 -20.562 1 98.88 277 ILE B O 1
ATOM 4313 N N . GLU B 1 278 ? -6.352 -18.172 -21.203 1 98.75 278 GLU B N 1
ATOM 4314 C CA . GLU B 1 278 ? -6.668 -18.312 -22.625 1 98.75 278 GLU B CA 1
ATOM 4315 C C . GLU B 1 278 ? -5.875 -19.453 -23.266 1 98.75 278 GLU B C 1
ATOM 4317 O O . GLU B 1 278 ? -6.371 -20.125 -24.156 1 98.75 278 GLU B O 1
ATOM 4322 N N . LYS B 1 279 ? -4.699 -19.547 -22.766 1 98.38 279 LYS B N 1
ATOM 4323 C CA . LYS B 1 279 ? -3.779 -20.516 -23.344 1 98.38 279 LYS B CA 1
ATOM 4324 C C . LYS B 1 279 ? -2.637 -20.828 -22.391 1 98.38 279 LYS B C 1
ATOM 4326 O O . LYS B 1 279 ? -2.121 -19.938 -21.719 1 98.38 279 LYS B O 1
ATOM 4331 N N . ILE B 1 280 ? -2.318 -22.188 -22.281 1 98.75 280 ILE B N 1
ATOM 4332 C CA . ILE B 1 280 ? -1.06 -22.578 -21.656 1 98.75 280 ILE B CA 1
ATOM 4333 C C . ILE B 1 280 ? 0.055 -22.578 -22.703 1 98.75 280 ILE B C 1
ATOM 4335 O O . ILE B 1 280 ? -0.092 -23.172 -23.781 1 98.75 280 ILE B O 1
ATOM 4339 N N . VAL B 1 281 ? 1.158 -21.875 -22.422 1 98.75 281 VAL B N 1
ATOM 4340 C CA . VAL B 1 281 ? 2.275 -21.781 -23.359 1 98.75 281 VAL B CA 1
ATOM 4341 C C . VAL B 1 281 ? 3.346 -22.812 -22.984 1 98.75 281 VAL B C 1
ATOM 4343 O O . VAL B 1 281 ? 3.93 -22.734 -21.906 1 98.75 281 VAL B O 1
ATOM 4346 N N . GLU B 1 282 ? 3.648 -23.719 -23.859 1 98.19 282 GLU B N 1
ATOM 4347 C CA . GLU B 1 282 ? 4.707 -24.688 -23.609 1 98.19 282 GLU B CA 1
ATOM 4348 C C . GLU B 1 282 ? 6.051 -24.188 -24.125 1 98.19 282 GLU B C 1
ATOM 4350 O O . GLU B 1 282 ? 6.195 -23.922 -25.328 1 98.19 282 GLU B O 1
ATOM 4355 N N . LEU B 1 283 ? 6.965 -24.125 -23.25 1 97.62 283 LEU B N 1
ATOM 4356 C CA . LEU B 1 283 ? 8.328 -23.719 -23.578 1 97.62 283 LEU B CA 1
ATOM 4357 C C . LEU B 1 283 ? 9.172 -24.922 -23.969 1 97.62 283 LEU B C 1
ATOM 4359 O O . LEU B 1 283 ? 8.938 -26.031 -23.484 1 97.62 283 LEU B O 1
ATOM 4363 N N . GLU B 1 284 ? 10.125 -24.625 -24.859 1 96.88 284 GLU B N 1
ATOM 4364 C CA . GLU B 1 284 ? 11.156 -25.641 -25.094 1 96.88 284 GLU B CA 1
ATOM 4365 C C . GLU B 1 284 ? 12.172 -25.641 -23.953 1 96.88 284 GLU B C 1
ATOM 4367 O O . GLU B 1 284 ? 12.977 -24.719 -23.828 1 96.88 284 GLU B O 1
ATOM 4372 N N . LEU B 1 285 ? 12.125 -26.688 -23.188 1 97.81 285 LEU B N 1
ATOM 4373 C CA . LEU B 1 285 ? 13.031 -26.812 -22.062 1 97.81 285 LEU B CA 1
ATOM 4374 C C . LEU B 1 285 ? 14.227 -27.703 -22.422 1 97.81 285 LEU B C 1
ATOM 4376 O O . LEU B 1 285 ? 14.086 -28.641 -23.203 1 97.81 285 LEU B O 1
ATOM 4380 N N . THR B 1 286 ? 15.375 -27.375 -21.891 1 97.62 286 THR B N 1
ATOM 4381 C CA . THR B 1 286 ? 16.516 -28.281 -22 1 97.62 286 THR B CA 1
ATOM 4382 C C . THR B 1 286 ? 16.281 -29.562 -21.219 1 97.62 286 THR B C 1
ATOM 4384 O O . THR B 1 286 ? 15.32 -29.656 -20.453 1 97.62 286 THR B O 1
ATOM 4387 N N . ALA B 1 287 ? 17.125 -30.531 -21.453 1 97.94 287 ALA B N 1
ATOM 4388 C CA . ALA B 1 287 ? 17.016 -31.781 -20.719 1 97.94 287 ALA B CA 1
ATOM 4389 C C . ALA B 1 287 ? 17.125 -31.531 -19.203 1 97.94 287 ALA B C 1
ATOM 4391 O O . ALA B 1 287 ? 16.391 -32.125 -18.422 1 97.94 287 ALA B O 1
ATOM 4392 N N . GLU B 1 288 ? 18 -30.672 -18.875 1 97.19 288 GLU B N 1
ATOM 4393 C CA . GLU B 1 288 ? 18.203 -30.344 -17.469 1 97.19 288 GLU B CA 1
ATOM 4394 C C . GLU B 1 288 ? 16.953 -29.656 -16.891 1 97.19 288 GLU B C 1
ATOM 4396 O O . GLU B 1 288 ? 16.531 -29.984 -15.781 1 97.19 288 GLU B O 1
ATOM 4401 N N . GLU B 1 289 ? 16.391 -28.719 -17.562 1 97.56 289 GLU B N 1
ATOM 4402 C CA . GLU B 1 289 ? 15.195 -28.016 -17.125 1 97.56 289 GLU B CA 1
ATOM 4403 C C . GLU B 1 289 ? 14 -28.953 -17.031 1 97.56 289 GLU B C 1
ATOM 4405 O O . GLU B 1 289 ? 13.172 -28.828 -16.125 1 97.56 289 GLU B O 1
ATOM 4410 N N . LYS B 1 290 ? 13.906 -29.906 -17.969 1 98.06 290 LYS B N 1
ATOM 4411 C CA . LYS B 1 290 ? 12.844 -30.906 -17.922 1 98.06 290 LYS B CA 1
ATOM 4412 C C . LYS B 1 290 ? 12.945 -31.766 -16.672 1 98.06 290 LYS B C 1
ATOM 4414 O O . LYS B 1 290 ? 11.93 -32.094 -16.047 1 98.06 290 LYS B O 1
ATOM 4419 N N . GLU B 1 291 ? 14.133 -32.156 -16.375 1 98.06 291 GLU B N 1
ATOM 4420 C CA . GLU B 1 291 ? 14.344 -32.938 -15.164 1 98.06 291 GLU B CA 1
ATOM 4421 C C . GLU B 1 291 ? 13.953 -32.156 -13.914 1 98.06 291 GLU B C 1
ATOM 4423 O O . GLU B 1 291 ? 13.328 -32.719 -13 1 98.06 291 GLU B O 1
ATOM 4428 N N . LEU B 1 292 ? 14.352 -30.875 -13.836 1 98.06 292 LEU B N 1
ATOM 4429 C CA . LEU B 1 292 ? 13.977 -30.031 -12.711 1 98.06 292 LEU B CA 1
ATOM 4430 C C . LEU B 1 292 ? 12.461 -29.891 -12.617 1 98.06 292 LEU B C 1
ATOM 4432 O O . LEU B 1 292 ? 11.898 -29.922 -11.516 1 98.06 292 LEU B O 1
ATOM 4436 N N . PHE B 1 293 ? 11.844 -29.719 -13.75 1 98.69 293 PHE B N 1
ATOM 4437 C CA . PHE B 1 293 ? 10.391 -29.578 -13.773 1 98.69 293 PHE B CA 1
ATOM 4438 C C . PHE B 1 293 ? 9.719 -30.844 -13.273 1 98.69 293 PHE B C 1
ATOM 4440 O O . PHE B 1 293 ? 8.758 -30.781 -12.5 1 98.69 293 PHE B O 1
ATOM 4447 N N . ALA B 1 294 ? 10.219 -32 -13.703 1 98.38 294 ALA B N 1
ATOM 4448 C CA . ALA B 1 294 ? 9.68 -33.281 -13.258 1 98.38 294 ALA B CA 1
ATOM 4449 C C . ALA B 1 294 ? 9.82 -33.438 -11.75 1 98.38 294 ALA B C 1
ATOM 4451 O O . ALA B 1 294 ? 8.898 -33.938 -11.078 1 98.38 294 ALA B O 1
ATOM 4452 N N . LYS B 1 295 ? 10.969 -33.094 -11.234 1 98.38 295 LYS B N 1
ATOM 4453 C CA . LYS B 1 295 ? 11.188 -33.156 -9.797 1 98.38 295 LYS B CA 1
ATOM 4454 C C . LYS B 1 295 ? 10.234 -32.219 -9.055 1 98.38 295 LYS B C 1
ATOM 4456 O O . LYS B 1 295 ? 9.703 -32.562 -8 1 98.38 295 LYS B O 1
ATOM 4461 N N . SER B 1 296 ? 10.094 -31.016 -9.586 1 98.62 296 SER B N 1
ATOM 4462 C CA . SER B 1 296 ? 9.156 -30.047 -9.023 1 98.62 296 SER B CA 1
ATOM 4463 C C . SER B 1 296 ? 7.734 -30.594 -9.016 1 98.62 296 SER B C 1
ATOM 4465 O O . SER B 1 296 ? 7.039 -30.5 -8 1 98.62 296 SER B O 1
ATOM 4467 N N . ALA B 1 297 ? 7.301 -31.141 -10.125 1 98.69 297 ALA B N 1
ATOM 4468 C CA . ALA B 1 297 ? 5.969 -31.734 -10.25 1 98.69 297 ALA B CA 1
ATOM 4469 C C . ALA B 1 297 ? 5.77 -32.875 -9.242 1 98.69 297 ALA B C 1
ATOM 4471 O O . ALA B 1 297 ? 4.711 -32.969 -8.625 1 98.69 297 ALA B O 1
ATOM 4472 N N . ALA B 1 298 ? 6.77 -33.688 -9.078 1 98.44 298 ALA B N 1
ATOM 4473 C CA . ALA B 1 298 ? 6.699 -34.781 -8.125 1 98.44 298 ALA B CA 1
ATOM 4474 C C . ALA B 1 298 ? 6.48 -34.281 -6.703 1 98.44 298 ALA B C 1
ATOM 4476 O O . ALA B 1 298 ? 5.715 -34.844 -5.934 1 98.44 298 ALA B O 1
ATOM 4477 N N . ALA B 1 299 ? 7.191 -33.25 -6.375 1 97.94 299 ALA B N 1
ATOM 4478 C CA . ALA B 1 299 ? 7.039 -32.625 -5.055 1 97.94 299 ALA B CA 1
ATOM 4479 C C . ALA B 1 299 ? 5.625 -32.094 -4.855 1 97.94 299 ALA B C 1
ATOM 4481 O O . ALA B 1 299 ? 5.047 -32.25 -3.773 1 97.94 299 ALA B O 1
ATOM 4482 N N . VAL B 1 300 ? 5.051 -31.469 -5.867 1 97.94 300 VAL B N 1
ATOM 4483 C CA . VAL B 1 300 ? 3.693 -30.938 -5.793 1 97.94 300 VAL B CA 1
ATOM 4484 C C . VAL B 1 300 ? 2.697 -32.094 -5.645 1 97.94 300 VAL B C 1
ATOM 4486 O O . VAL B 1 300 ? 1.771 -32 -4.836 1 97.94 300 VAL B O 1
ATOM 4489 N N . HIS B 1 301 ? 2.891 -33.188 -6.434 1 97.88 301 HIS B N 1
ATOM 4490 C CA . HIS B 1 301 ? 2.053 -34.375 -6.301 1 97.88 301 HIS B CA 1
ATOM 4491 C C . HIS B 1 301 ? 2.068 -34.906 -4.871 1 97.88 301 HIS B C 1
ATOM 4493 O O . HIS B 1 301 ? 1.022 -35.281 -4.328 1 97.88 301 HIS B O 1
ATOM 4499 N N . LYS B 1 302 ? 3.234 -34.938 -4.336 1 96.62 302 LYS B N 1
ATOM 4500 C CA . LYS B 1 302 ? 3.375 -35.438 -2.969 1 96.62 302 LYS B CA 1
ATOM 4501 C C . LYS B 1 302 ? 2.582 -34.562 -1.99 1 96.62 302 LYS B C 1
ATOM 4503 O O . LYS B 1 302 ? 1.914 -35.094 -1.095 1 96.62 302 LYS B O 1
ATOM 4508 N N . THR B 1 303 ? 2.684 -33.281 -2.125 1 95.62 303 THR B N 1
ATOM 4509 C CA . THR B 1 303 ? 1.924 -32.375 -1.268 1 95.62 303 THR B CA 1
ATOM 4510 C C . THR B 1 303 ? 0.424 -32.562 -1.463 1 95.62 303 THR B C 1
ATOM 4512 O O . THR B 1 303 ? -0.345 -32.531 -0.501 1 95.62 303 THR B O 1
ATOM 4515 N N . ASN B 1 304 ? -0.008 -32.75 -2.734 1 96.94 304 ASN B N 1
ATOM 4516 C CA . ASN B 1 304 ? -1.418 -32.969 -3.039 1 96.94 304 ASN B CA 1
ATOM 4517 C C . ASN B 1 304 ? -1.945 -34.25 -2.377 1 96.94 304 ASN B C 1
ATOM 4519 O O . ASN B 1 304 ? -3.141 -34.344 -2.096 1 96.94 304 ASN B O 1
ATOM 4523 N N . GLU B 1 305 ? -1.107 -35.219 -2.129 1 95.94 305 GLU B N 1
ATOM 4524 C CA . GLU B 1 305 ? -1.509 -36.469 -1.467 1 95.94 305 GLU B CA 1
ATOM 4525 C C . GLU B 1 305 ? -2.047 -36.188 -0.066 1 95.94 305 GLU B C 1
ATOM 4527 O O . GLU B 1 305 ? -2.955 -36.875 0.403 1 95.94 305 GLU B O 1
ATOM 4532 N N . ALA B 1 306 ? -1.472 -35.156 0.53 1 93.75 306 ALA B N 1
ATOM 4533 C CA . ALA B 1 306 ? -1.926 -34.75 1.865 1 93.75 306 ALA B CA 1
ATOM 4534 C C . ALA B 1 306 ? -3.404 -34.375 1.855 1 93.75 306 ALA B C 1
ATOM 4536 O O . ALA B 1 306 ? -4.109 -34.594 2.848 1 93.75 306 ALA B O 1
ATOM 4537 N N . LEU B 1 307 ? -3.883 -33.812 0.76 1 95.69 307 LEU B N 1
ATOM 4538 C CA . LEU B 1 307 ? -5.293 -33.438 0.637 1 95.69 307 LEU B CA 1
ATOM 4539 C C . LEU B 1 307 ? -6.176 -34.688 0.811 1 95.69 307 LEU B C 1
ATOM 4541 O O . LEU B 1 307 ? -7.223 -34.625 1.458 1 95.69 307 LEU B O 1
ATOM 4545 N N . LYS B 1 308 ? -5.773 -35.75 0.257 1 92.62 308 LYS B N 1
ATOM 4546 C CA . LYS B 1 308 ? -6.512 -37.031 0.385 1 92.62 308 LYS B CA 1
ATOM 4547 C C . LYS B 1 308 ? -6.41 -37.562 1.804 1 92.62 308 LYS B C 1
ATOM 4549 O O . LYS B 1 308 ? -7.402 -38.062 2.355 1 92.62 308 LYS B O 1
ATOM 4554 N N . GLU B 1 309 ? -5.285 -37.531 2.322 1 92.25 309 GLU B N 1
ATOM 4555 C CA . GLU B 1 309 ? -5.027 -38.031 3.66 1 92.25 309 GLU B CA 1
ATOM 4556 C C . GLU B 1 309 ? -5.895 -37.344 4.703 1 92.25 309 GLU B C 1
ATOM 4558 O O . GLU B 1 309 ? -6.359 -37.969 5.656 1 92.25 309 GLU B O 1
ATOM 4563 N N . VAL B 1 310 ? -6.121 -36.031 4.496 1 92.19 310 VAL B N 1
ATOM 4564 C CA . VAL B 1 310 ? -6.871 -35.281 5.488 1 92.19 310 VAL B CA 1
ATOM 4565 C C . VAL B 1 310 ? -8.352 -35.219 5.098 1 92.19 310 VAL B C 1
ATOM 4567 O O . VAL B 1 310 ? -9.141 -34.531 5.734 1 92.19 310 VAL B O 1
ATOM 4570 N N . GLY B 1 311 ? -8.734 -35.875 4.043 1 91.44 311 GLY B N 1
ATOM 4571 C CA . GLY B 1 311 ? -10.125 -36 3.633 1 91.44 311 GLY B CA 1
ATOM 4572 C C . GLY B 1 311 ? -10.656 -34.781 2.939 1 91.44 311 GLY B C 1
ATOM 4573 O O . GLY B 1 311 ? -11.867 -34.531 2.924 1 91.44 311 GLY B O 1
ATOM 4574 N N . ALA B 1 312 ? -9.797 -33.938 2.432 1 92.25 312 ALA B N 1
ATOM 4575 C CA . ALA B 1 312 ? -10.227 -32.719 1.748 1 92.25 312 ALA B CA 1
ATOM 4576 C C . ALA B 1 312 ? -10.609 -33.031 0.301 1 92.25 312 ALA B C 1
ATOM 4578 O O . ALA B 1 312 ? -11.352 -32.25 -0.318 1 92.25 312 ALA B O 1
ATOM 4579 N N . LEU B 1 313 ? -10.117 -34.094 -0.264 1 91.06 313 LEU B N 1
ATOM 4580 C CA . LEU B 1 313 ? -10.477 -34.562 -1.589 1 91.06 313 LEU B CA 1
ATOM 4581 C C . LEU B 1 313 ? -10.703 -36.094 -1.562 1 91.06 313 LEU B C 1
ATOM 4583 O O . LEU B 1 313 ? -10.156 -36.781 -0.71 1 91.06 313 LEU B O 1
#

Secondary structure (DSSP, 8-state):
--EEEEE--SHHHHHHHHHHHHTT-SSEEEEEESSTTHHHHHHHHHHTTHHHHT---EEEEEES-GGGGTT-SEEEE----PPPTT--HHHHHHHHHHHHHHHHHHHHHH-TTPEEEE-SSSHHHHHHHHHHHH---GGGEEE-HHHHHHHHHHHHHHHHHTS-GGGEE--EEE-SSTTTEEE-GGG-EETTEEGGGTS-HHHHHHHHHHHHTHHHHHHHHHSS---HHHHHHHHHHHHHHHTT--EEEEEEEEEESGGG-EEEEEEEEEEEETTEEEEEPPP---HHHHHHHHHHHHHHHHHHHHHHHTT--/--EEEEE--SHHHHHHHHHHHHTT--SEEEEEESSTTHHHHHHHHHHTTHHHHT---EEEEEES-GGGGTT-SEEEE----PPPTT--HHHHHHHHHHHHHHHHHHHHHH-TTPEEEE-SSSHHHHHHHHHHHH---GGGEEE-HHHHHHHHHHHHHHHHHTS-GGGEE--EEE-SSTTTEEE-GGG-EETTEEGGGTS-HHHHHHHHHHHHTHHHHHHHHHSS---HHHHHHHHHHHHHHHTT--EEEEEEEEEESGGG-EEEEEEEEEEEETTEEEEEPPP---HHHHHHHHHHHHHHHHHHHHHHHTT--

Nearest PDB structures (foldseek):
  7aob-assembly1_B  TM=9.732E-01  e=8.121E-39  Thermaerobacter marianensis
  7by8-assembly1_B  TM=9.719E-01  e=1.569E-38  Geobacillus stearothermophilus
  4cl3-assembly1_A  TM=9.758E-01  e=1.071E-37  Chloroflexus aurantiacus Y-400-fl
  7f8d-assembly1_D  TM=9.761E-01  e=1.334E-37  Geobacillus stearothermophilus
  3tl2-assembly1_A  TM=9.554E-01  e=4.476E-36  Bacillus anthracis

Sequence (626 aa):
MSKVTVVGAGNVGATCANVLAFNEVADEVVMLDVKEGVSEGKAMDMMQTAQLLGFDTKVVGCTNDYEKTANSDVVVITSGIPRKPGMTREELIGVNAGIVKSVAQNILKYSPNAILVVISNPMDTMTYLSLKSLGLPKNRIIGMGGALDSSRFKYFLSQALGCNANEVEGMVIGGHGDTTMIPLARLATYKGIPVSKLLSAEKLQEVVASTMVGGATLTKLLGTSAWYAPGAAGAFVVESIIHNQGKMVPCSVYLEGEYGESDLCIGVPVILGKNGIEKIVELELTAEEKELFAKSAAAVHKTNEALKEVGALMSKVTVVGAGNVGATCANVLAFNEVADEVVMLDVKEGVSEGKAMDMMQTAQLLGFDTKVVGCTNDYEKTANSDVVVITSGIPRKPGMTREELIGVNAGIVKSVAQNILKYSPNAILVVISNPMDTMTYLSLKSLGLPKNRIIGMGGALDSSRFKYFLSQALGCNANEVEGMVIGGHGDTTMIPLARLATYKGIPVSKLLSAEKLQEVVASTMVGGATLTKLLGTSAWYAPGAAGAFVVESIIHNQGKMVPCSVYLEGEYGESDLCIGVPVILGKNGIEKIVELELTAEEKELFAKSAAAVHKTNEALKEVGAL

InterPro domains:
  IPR001236 Lactate/malate dehydrogenase, N-terminal [PF00056] (3-143)
  IPR001557 L-lactate/malate dehydrogenase [PIRSF000102] (1-310)
  IPR001557 L-lactate/malate dehydrogenase [PR00086] (3-27)
  IPR001557 L-lactate/malate dehydrogenase [PR00086] (28-52)
  IPR001557 L-lactate/malate dehydrogenase [PR00086] (117-137)
  IPR001557 L-lactate/malate dehydrogenase [PR00086] (141-159)
  IPR001557 L-lactate/malate dehydrogenase [PR00086] (171-184)
  IPR011275 Malate dehydrogenase, type 3 [MF_00487] (2-308)
  IPR011275 Malate dehydrogenase, type 3 [TIGR01763] (2-305)
  IPR011275 Malate dehydrogenase, type 3 [cd01339] (4-305)
  IPR015955 Lactate dehydrogenase/glycoside hydrolase, family 4, C-terminal [G3DSA:3.90.110.10] (145-312)
  IPR015955 Lactate dehydrogenase/glycoside hydrolase, family 4, C-terminal [SSF56327] (147-310)
  IPR022383 Lactate/malate dehydrogenase, C-terminal [PF02866] (148-305)
  IPR036291 NAD(P)-binding domain superfamily [SSF51735] (2-145)